Protein AF-0000000079816106 (afdb_homodimer)

Radius of gyration: 26.92 Å; Cα contacts (8 Å, |Δi|>4): 1652; chains: 2; bounding box: 57×84×64 Å

pLDDT: mean 95.5, std 5.49, range [50.44, 98.94]

Solvent-accessible surface area (backbone atoms only — not comparable to full-atom values): 36880 Å² total; per-residue (Å²): 86,89,54,42,40,24,34,63,45,67,40,51,80,62,41,61,58,29,38,52,46,48,43,48,38,43,76,70,64,37,46,26,36,33,22,51,57,47,52,45,42,78,61,30,61,62,55,58,33,70,92,65,33,73,58,37,78,78,37,80,34,70,22,45,42,33,35,36,62,39,50,42,24,32,30,32,64,66,51,84,76,44,26,36,31,34,68,34,36,41,58,80,79,35,49,39,68,60,50,40,37,43,46,36,38,39,10,42,43,35,69,53,34,32,33,49,20,33,32,54,60,42,37,46,62,28,50,24,60,51,44,84,88,68,62,41,61,60,43,33,55,54,34,51,51,51,27,54,51,42,49,66,36,30,63,41,70,40,72,44,86,58,97,81,49,36,29,49,65,22,59,40,25,49,51,36,38,78,92,50,60,62,46,34,28,28,50,39,82,52,71,72,44,29,38,46,32,23,65,73,35,42,26,36,43,23,67,53,62,54,46,66,57,45,30,53,50,50,51,49,17,52,49,33,13,47,74,66,70,48,85,66,86,77,50,41,41,36,30,41,34,41,30,34,50,24,97,41,70,68,52,27,52,50,34,32,58,16,66,59,44,26,54,61,54,58,48,48,42,34,67,59,34,45,74,71,74,40,66,51,66,54,72,88,71,22,14,49,60,66,49,47,27,76,75,42,51,55,69,52,50,56,55,37,49,70,49,38,51,41,70,55,30,54,58,50,28,52,66,24,30,44,68,56,43,40,54,52,51,48,51,33,40,76,38,56,43,36,34,41,30,53,34,76,47,26,40,67,32,36,63,87,41,34,70,55,27,56,56,39,50,54,53,25,49,35,64,41,57,49,119,87,89,54,42,42,24,35,63,46,67,41,50,80,62,41,60,60,28,38,54,48,49,44,48,38,43,76,72,64,37,48,27,35,33,22,53,56,46,51,46,42,78,58,30,60,62,54,58,34,71,91,63,34,74,58,37,79,78,37,80,33,70,21,44,41,32,36,37,62,39,50,44,24,33,31,32,65,65,51,85,76,46,25,36,29,35,66,34,36,42,58,80,78,36,49,38,69,60,50,40,38,42,46,34,37,40,9,41,44,35,70,53,32,29,33,48,20,34,30,53,61,42,37,47,63,28,51,24,60,51,43,82,88,68,63,41,60,60,44,33,57,53,34,51,52,51,27,53,50,43,51,68,38,31,63,42,70,39,73,44,86,57,97,81,51,37,29,51,64,22,58,39,25,48,52,35,37,78,91,50,58,63,46,33,26,29,49,40,82,51,72,72,43,28,38,49,31,23,63,71,33,41,25,34,42,22,67,54,64,54,48,66,57,46,30,53,50,50,51,49,16,52,48,34,14,48,75,66,70,48,83,65,86,76,50,40,41,35,30,40,34,42,30,33,50,22,96,40,72,68,52,26,52,50,34,33,57,17,66,58,44,26,54,61,51,59,48,48,43,35,67,60,33,45,75,71,75,38,68,51,64,55,72,88,72,23,14,49,59,68,50,47,28,76,75,41,51,56,71,51,50,56,54,37,49,72,48,38,50,43,69,55,30,54,58,50,28,53,66,26,32,44,69,56,42,41,55,53,50,48,49,33,40,75,39,54,44,35,33,41,30,54,35,76,46,27,39,64,34,35,63,87,41,33,70,54,29,55,55,39,49,52,52,24,49,37,64,41,58,50,120

Sequence (742 aa):
MDIQLGAPGAITPPIDRGIAAGVKMEQAGYDGIWWPDHLMGWHPDSMWNTDYTPLANYQQSSHVYADPFAMMSAVGAQTETIKLGTCVTDLLRRHPASVAQTMLTLDHMTKGRAILGVGSGEQLNIEPYGMEWDKPVGKLAEGLEVIKLLFNAGAEKVDFEGTHFRLKDAVMGLDPYGDTPPEIWLAAHGPRMLGLTGQYADGWLPTKMSPEAYRSSLDTILKAGKDAGRNMDGFTPGMLGYFLIGPDEESVQRLLASEMVRMLCILMPNWVYESMGLEPPLGGSGGFHDFIPTRVPREEVDRILTKIPPQVSSHYAFAGTPEQLAEEIERYHDAGLRHLVMWNITGLGDPELARYSFQGMNELKAMVKGAMDIQLGAPGAITPPIDRGIAAGVKMEQAGYDGIWWPDHLMGWHPDSMWNTDYTPLANYQQSSHVYADPFAMMSAVGAQTETIKLGTCVTDLLRRHPASVAQTMLTLDHMTKGRAILGVGSGEQLNIEPYGMEWDKPVGKLAEGLEVIKLLFNAGAEKVDFEGTHFRLKDAVMGLDPYGDTPPEIWLAAHGPRMLGLTGQYADGWLPTKMSPEAYRSSLDTILKAGKDAGRNMDGFTPGMLGYFLIGPDEESVQRLLASEMVRMLCILMPNWVYESMGLEPPLGGSGGFHDFIPTRVPREEVDRILTKIPPQVSSHYAFAGTPEQLAEEIERYHDAGLRHLVMWNITGLGDPELARYSFQGMNELKAMVKGA

InterPro domains:
  IPR011251 Luciferase-like domain [PF00296] (10-339)
  IPR036661 Luciferase-like domain superfamily [G3DSA:3.20.20.30] (4-359)
  IPR036661 Luciferase-like domain superfamily [SSF51679] (11-346)
  IPR050564 F420-dependent glucose-6-phosphate dehydrogenase/mer [PTHR43244] (14-344)

Structure (mmCIF, N/CA/C/O backbone):
data_AF-0000000079816106-model_v1
#
loop_
_entity.id
_entity.type
_entity.pdbx_description
1 polymer 'Phthiodiolone/phenolphthiodiolone dimycocerosates ketoreductase'
#
loop_
_atom_site.group_PDB
_atom_site.id
_atom_site.type_symbol
_atom_site.label_atom_id
_atom_site.label_alt_id
_atom_site.label_comp_id
_atom_site.label_asym_id
_atom_site.label_entity_id
_atom_site.label_seq_id
_atom_site.pdbx_PDB_ins_code
_atom_site.Cartn_x
_atom_site.Cartn_y
_atom_site.Cartn_z
_atom_site.occupancy
_atom_site.B_iso_or_equiv
_atom_site.auth_seq_id
_atom_site.auth_comp_id
_atom_site.auth_asym_id
_atom_site.auth_atom_id
_atom_site.pdbx_PDB_model_num
ATOM 1 N N . MET A 1 1 ? -9.406 16.719 30.453 1 87.5 1 MET A N 1
ATOM 2 C CA . MET A 1 1 ? -10.258 16.906 29.281 1 87.5 1 MET A CA 1
ATOM 3 C C . MET A 1 1 ? -10.555 15.578 28.594 1 87.5 1 MET A C 1
ATOM 5 O O . MET A 1 1 ? -9.703 14.68 28.594 1 87.5 1 MET A O 1
ATOM 9 N N . ASP A 1 2 ? -11.797 15.43 28.125 1 92.56 2 ASP A N 1
ATOM 10 C CA . ASP A 1 2 ? -12.148 14.281 27.312 1 92.56 2 ASP A CA 1
ATOM 11 C C . ASP A 1 2 ? -11.68 14.461 25.859 1 92.56 2 ASP A C 1
ATOM 13 O O . ASP A 1 2 ? -12.453 14.898 25 1 92.56 2 ASP A O 1
ATOM 17 N N . ILE A 1 3 ? -10.375 14.234 25.656 1 97.38 3 ILE A N 1
ATOM 18 C CA . ILE A 1 3 ? -9.773 14.438 24.344 1 97.38 3 ILE A CA 1
ATOM 19 C C . ILE A 1 3 ? -8.781 13.312 24.062 1 97.38 3 ILE A C 1
ATOM 21 O O . ILE A 1 3 ? -8.039 12.883 24.938 1 97.38 3 ILE A O 1
ATOM 25 N N . GLN A 1 4 ? -8.883 12.773 22.906 1 98.31 4 GLN A N 1
ATOM 26 C CA . GLN A 1 4 ? -7.898 11.812 22.422 1 98.31 4 GLN A CA 1
ATOM 27 C C . GLN A 1 4 ? -6.688 12.523 21.828 1 98.31 4 GLN A C 1
ATOM 29 O O . GLN A 1 4 ? -6.828 13.562 21.172 1 98.31 4 GLN A O 1
ATOM 34 N N . LEU A 1 5 ? -5.52 11.984 22.078 1 98.56 5 LEU A N 1
ATOM 35 C CA . LEU A 1 5 ? -4.285 12.562 21.562 1 98.56 5 LEU A CA 1
ATOM 36 C C . LEU A 1 5 ? -3.592 11.602 20.609 1 98.56 5 LEU A C 1
ATOM 38 O O . LEU A 1 5 ? -3.377 10.438 20.922 1 98.56 5 LEU A O 1
ATOM 42 N N . GLY A 1 6 ? -3.266 12.117 19.438 1 98.56 6 GLY A N 1
ATOM 43 C CA . GLY A 1 6 ? -2.514 11.375 18.422 1 98.56 6 GLY A CA 1
ATOM 44 C C . GLY A 1 6 ? -1.075 11.836 18.297 1 98.56 6 GLY A C 1
ATOM 45 O O . GLY A 1 6 ? -0.763 12.992 18.594 1 98.56 6 GLY A O 1
ATOM 46 N N . ALA A 1 7 ? -0.212 10.969 17.844 1 98.06 7 ALA A N 1
ATOM 47 C CA . ALA A 1 7 ? 1.19 11.266 17.562 1 98.06 7 ALA A CA 1
ATOM 48 C C . ALA A 1 7 ? 1.503 11.062 16.078 1 98.06 7 ALA A C 1
ATOM 50 O O . ALA A 1 7 ? 0.809 10.32 15.391 1 98.06 7 ALA A O 1
ATOM 51 N N . PRO A 1 8 ? 2.504 11.773 15.617 1 97.94 8 PRO A N 1
ATOM 52 C CA . PRO A 1 8 ? 2.959 11.469 14.258 1 97.94 8 PRO A CA 1
ATOM 53 C C . PRO A 1 8 ? 3.738 10.156 14.172 1 97.94 8 PRO A C 1
ATOM 55 O O . PRO A 1 8 ? 4.492 9.828 15.094 1 97.94 8 PRO A O 1
ATOM 58 N N . GLY A 1 9 ? 3.48 9.438 13.078 1 98.12 9 GLY A N 1
ATOM 59 C CA . GLY A 1 9 ? 4.316 8.281 12.797 1 98.12 9 GLY A CA 1
ATOM 60 C C . GLY A 1 9 ? 5.645 8.648 12.156 1 98.12 9 GLY A C 1
ATOM 61 O O . GLY A 1 9 ? 5.762 9.688 11.516 1 98.12 9 GLY A O 1
ATOM 62 N N . ALA A 1 10 ? 6.629 7.785 12.336 1 97.19 10 ALA A N 1
ATOM 63 C CA . ALA A 1 10 ? 7.934 7.996 11.719 1 97.19 10 ALA A CA 1
ATOM 64 C C . ALA A 1 10 ? 7.836 7.906 10.195 1 97.19 10 ALA A C 1
ATOM 66 O O . ALA A 1 10 ? 7.242 6.969 9.656 1 97.19 10 ALA A O 1
ATOM 67 N N . ILE A 1 11 ? 8.484 8.828 9.516 1 96.75 11 ILE A N 1
ATOM 68 C CA . ILE A 1 11 ? 8.336 8.891 8.07 1 96.75 11 ILE A CA 1
ATOM 69 C C . ILE A 1 11 ? 9.695 8.68 7.398 1 96.75 11 ILE A C 1
ATOM 71 O O . ILE A 1 11 ? 9.773 8.531 6.18 1 96.75 11 ILE A O 1
ATOM 75 N N . THR A 1 12 ? 10.797 8.695 8.148 1 96.38 12 THR A N 1
ATOM 76 C CA . THR A 1 12 ? 12.148 8.578 7.609 1 96.38 12 THR A CA 1
ATOM 77 C C . THR A 1 12 ? 12.891 7.422 8.266 1 96.38 12 THR A C 1
ATOM 79 O O . THR A 1 12 ? 12.547 6.996 9.367 1 96.38 12 THR A O 1
ATOM 82 N N . PRO A 1 13 ? 13.883 6.863 7.578 1 95.81 13 PRO A N 1
ATOM 83 C CA . PRO A 1 13 ? 14.734 5.863 8.219 1 95.81 13 PRO A CA 1
ATOM 84 C C . PRO A 1 13 ? 15.445 6.402 9.461 1 95.81 13 PRO A C 1
ATOM 86 O O . PRO A 1 13 ? 15.672 7.613 9.57 1 95.81 13 PRO A O 1
ATOM 89 N N . PRO A 1 14 ? 15.852 5.633 10.367 1 97.12 14 PRO A N 1
ATOM 90 C CA . PRO A 1 14 ? 15.734 4.172 10.32 1 97.12 14 PRO A CA 1
ATOM 91 C C . PRO A 1 14 ? 14.312 3.686 10.609 1 97.12 14 PRO A C 1
ATOM 93 O O . PRO A 1 14 ? 13.75 3.994 11.664 1 97.12 14 PRO A O 1
ATOM 96 N N . ILE A 1 15 ? 13.789 2.793 9.797 1 98.12 15 ILE A N 1
ATOM 97 C CA . ILE A 1 15 ? 12.391 2.381 9.812 1 98.12 15 ILE A CA 1
ATOM 98 C C . ILE A 1 15 ? 12.125 1.516 11.047 1 98.12 15 ILE A C 1
ATOM 100 O O . ILE A 1 15 ? 11.062 1.61 11.664 1 98.12 15 ILE A O 1
ATOM 104 N N . ASP A 1 16 ? 13.086 0.706 11.43 1 96.44 16 ASP A N 1
ATOM 105 C CA . ASP A 1 16 ? 12.93 -0.155 12.594 1 96.44 16 ASP A CA 1
ATOM 106 C C . ASP A 1 16 ? 12.758 0.671 13.867 1 96.44 16 ASP A C 1
ATOM 108 O O . ASP A 1 16 ? 11.961 0.324 14.742 1 96.44 16 ASP A O 1
ATOM 112 N N . ARG A 1 17 ? 13.492 1.776 13.969 1 97.5 17 ARG A N 1
ATOM 113 C CA . ARG A 1 17 ? 13.336 2.676 15.102 1 97.5 17 ARG A CA 1
ATOM 114 C C . ARG A 1 17 ? 11.977 3.361 15.078 1 97.5 17 ARG A C 1
ATOM 116 O O . ARG A 1 17 ? 11.391 3.635 16.125 1 97.5 17 ARG A O 1
ATOM 123 N N . GLY A 1 18 ? 11.57 3.617 13.891 1 98.25 18 GLY A N 1
ATOM 124 C CA . GLY A 1 18 ? 10.242 4.191 13.742 1 98.25 18 GLY A CA 1
ATOM 125 C C . GLY A 1 18 ? 9.133 3.266 14.211 1 98.25 18 GLY A C 1
ATOM 126 O O . GLY A 1 18 ? 8.18 3.705 14.852 1 98.25 18 GLY A O 1
ATOM 127 N N . ILE A 1 19 ? 9.281 2.018 13.906 1 98.56 19 ILE A N 1
ATOM 128 C CA . ILE A 1 19 ? 8.312 1.022 14.344 1 98.56 19 ILE A CA 1
ATOM 129 C C . ILE A 1 19 ? 8.336 0.913 15.867 1 98.56 19 ILE A C 1
ATOM 131 O O . ILE A 1 19 ? 7.285 0.94 16.516 1 98.56 19 ILE A O 1
ATOM 135 N N . ALA A 1 20 ? 9.516 0.853 16.438 1 98.44 20 ALA A N 1
ATOM 136 C CA . ALA A 1 20 ? 9.656 0.788 17.891 1 98.44 20 ALA A CA 1
ATOM 137 C C . ALA A 1 20 ? 9.055 2.018 18.562 1 98.44 20 ALA A C 1
ATOM 139 O O . ALA A 1 20 ? 8.445 1.917 19.625 1 98.44 20 ALA A O 1
ATOM 140 N N . ALA A 1 21 ? 9.219 3.15 17.922 1 98.06 21 ALA A N 1
ATOM 141 C CA . ALA A 1 21 ? 8.641 4.387 18.438 1 98.06 21 ALA A CA 1
ATOM 142 C C . ALA A 1 21 ? 7.117 4.305 18.469 1 98.06 21 ALA A C 1
ATOM 144 O O . ALA A 1 21 ? 6.484 4.816 19.391 1 98.06 21 ALA A O 1
ATOM 145 N N . GLY A 1 22 ? 6.543 3.68 17.469 1 98.38 22 GLY A N 1
ATOM 146 C CA . GLY A 1 22 ? 5.102 3.49 17.453 1 98.38 22 GLY A CA 1
ATOM 147 C C . GLY A 1 22 ? 4.602 2.67 18.641 1 98.38 22 GLY A C 1
ATOM 148 O O . GLY A 1 22 ? 3.615 3.035 19.281 1 98.38 22 GLY A O 1
ATOM 149 N N . VAL A 1 23 ? 5.316 1.635 18.938 1 98.44 23 VAL A N 1
ATOM 150 C CA . VAL A 1 23 ? 4.969 0.784 20.078 1 98.44 23 VAL A CA 1
ATOM 151 C C . VAL A 1 23 ? 5.094 1.577 21.375 1 98.44 23 VAL A C 1
ATOM 153 O O . VAL A 1 23 ? 4.23 1.482 22.25 1 98.44 23 VAL A O 1
ATOM 156 N N . LYS A 1 24 ? 6.125 2.377 21.438 1 98 24 LYS A N 1
ATOM 157 C CA . LYS A 1 24 ? 6.352 3.189 22.641 1 98 24 LYS A CA 1
ATOM 158 C C . LYS A 1 24 ? 5.246 4.227 22.812 1 98 24 LYS A C 1
ATOM 160 O O . LYS A 1 24 ? 4.871 4.562 23.938 1 98 24 LYS A O 1
ATOM 165 N N . MET A 1 25 ? 4.711 4.75 21.734 1 97.88 25 MET A N 1
ATOM 166 C CA . MET A 1 25 ? 3.635 5.734 21.812 1 97.88 25 MET A CA 1
ATOM 167 C C . MET A 1 25 ? 2.379 5.117 22.422 1 97.88 25 MET A C 1
ATOM 169 O O . MET A 1 25 ? 1.676 5.77 23.188 1 97.88 25 MET A O 1
ATOM 173 N N . GLU A 1 26 ? 2.09 3.867 22.016 1 98.38 26 GLU A N 1
ATOM 174 C CA . GLU A 1 26 ? 0.966 3.184 22.656 1 98.38 26 GLU A CA 1
ATOM 175 C C . GLU A 1 26 ? 1.176 3.057 24.156 1 98.38 26 GLU A C 1
ATOM 177 O O . GLU A 1 26 ? 0.27 3.346 24.938 1 98.38 26 GLU A O 1
ATOM 182 N N . GLN A 1 27 ? 2.393 2.676 24.562 1 97.75 27 GLN A N 1
ATOM 183 C CA . GLN A 1 27 ? 2.723 2.506 25.969 1 97.75 27 GLN A CA 1
ATOM 184 C C . GLN A 1 27 ? 2.635 3.834 26.719 1 97.75 27 GLN A C 1
ATOM 186 O O . GLN A 1 27 ? 2.301 3.863 27.906 1 97.75 27 GLN A O 1
ATOM 191 N N . ALA A 1 28 ? 2.891 4.902 25.969 1 96.31 28 ALA A N 1
ATOM 192 C CA . ALA A 1 28 ? 2.887 6.234 26.578 1 96.31 28 ALA A CA 1
ATOM 193 C C . ALA A 1 28 ? 1.467 6.785 26.672 1 96.31 28 ALA A C 1
ATOM 195 O O . ALA A 1 28 ? 1.257 7.879 27.203 1 96.31 28 ALA A O 1
ATOM 196 N N . GLY A 1 29 ? 0.53 6.094 26.125 1 96.38 29 GLY A N 1
ATOM 197 C CA . GLY A 1 29 ? -0.863 6.445 26.344 1 96.38 29 GLY A CA 1
ATOM 198 C C . GLY A 1 29 ? -1.458 7.285 25.234 1 96.38 29 GLY A C 1
ATOM 199 O O . GLY A 1 29 ? -2.541 7.855 25.391 1 96.38 29 GLY A O 1
ATOM 200 N N . TYR A 1 30 ? -0.798 7.352 24.109 1 98 30 TYR A N 1
ATOM 201 C CA . TYR A 1 30 ? -1.406 8.016 22.969 1 98 30 TYR A CA 1
ATOM 202 C C . TYR A 1 30 ? -2.568 7.195 22.422 1 98 30 TYR A C 1
ATOM 204 O O . TYR A 1 30 ? -2.58 5.965 22.531 1 98 30 TYR A O 1
ATOM 212 N N . ASP A 1 31 ? -3.484 7.883 21.797 1 98.56 31 ASP A N 1
ATOM 213 C CA . ASP A 1 31 ? -4.711 7.246 21.328 1 98.56 31 ASP A CA 1
ATOM 214 C C . ASP A 1 31 ? -4.625 6.906 19.844 1 98.56 31 ASP A C 1
ATOM 216 O O . ASP A 1 31 ? -5.41 6.102 19.328 1 98.56 31 ASP A O 1
ATOM 220 N N . GLY A 1 32 ? -3.678 7.48 19.109 1 98.81 32 GLY A N 1
ATOM 221 C CA . GLY A 1 32 ? -3.527 7.246 17.688 1 98.81 32 GLY A CA 1
ATOM 222 C C . GLY A 1 32 ? -2.152 7.613 17.156 1 98.81 32 GLY A C 1
ATOM 223 O O . GLY A 1 32 ? -1.443 8.414 17.766 1 98.81 32 GLY A O 1
ATOM 224 N N . ILE A 1 33 ? -1.73 7.023 16.125 1 98.94 33 ILE A N 1
ATOM 225 C CA . ILE A 1 33 ? -0.558 7.398 15.336 1 98.94 33 ILE A CA 1
ATOM 226 C C . ILE A 1 33 ? -0.971 7.691 13.898 1 98.94 33 ILE A C 1
ATOM 228 O O . ILE A 1 33 ? -1.763 6.953 13.312 1 98.94 33 ILE A O 1
ATOM 232 N N . TRP A 1 34 ? -0.452 8.75 13.336 1 98.94 34 TRP A N 1
ATOM 233 C CA . TRP A 1 34 ? -0.892 9.234 12.039 1 98.94 34 TRP A CA 1
ATOM 234 C C . TRP A 1 34 ? 0.296 9.438 11.102 1 98.94 34 TRP A C 1
ATOM 236 O O . TRP A 1 34 ? 1.31 10.023 11.492 1 98.94 34 TRP A O 1
ATOM 246 N N . TRP A 1 35 ? 0.194 8.93 9.867 1 98.88 35 TRP A N 1
ATOM 247 C CA . TRP A 1 35 ? 1.253 9.062 8.867 1 98.88 35 TRP A CA 1
ATOM 248 C C . TRP A 1 35 ? 0.774 9.875 7.668 1 98.88 35 TRP A C 1
ATOM 250 O O . TRP A 1 35 ? -0.315 9.633 7.145 1 98.88 35 TRP A O 1
ATOM 260 N N . PRO A 1 36 ? 1.587 10.867 7.203 1 98.06 36 PRO A N 1
ATOM 261 C CA . PRO A 1 36 ? 1.284 11.5 5.918 1 98.06 36 PRO A CA 1
ATOM 262 C C . PRO A 1 36 ? 1.587 10.602 4.723 1 98.06 36 PRO A C 1
ATOM 264 O O . PRO A 1 36 ? 2.457 9.734 4.809 1 98.06 36 PRO A O 1
ATOM 267 N N . ASP A 1 37 ? 0.85 10.797 3.656 1 98.06 37 ASP A N 1
ATOM 268 C CA . ASP A 1 37 ? 1.095 10.07 2.414 1 98.06 37 ASP A CA 1
ATOM 269 C C . ASP A 1 37 ? 1.674 10.992 1.344 1 98.06 37 ASP A C 1
ATOM 271 O O . ASP A 1 37 ? 0.933 11.562 0.542 1 98.06 37 ASP A O 1
ATOM 275 N N . HIS A 1 38 ? 3.045 11.078 1.328 1 97.38 38 HIS A N 1
ATOM 276 C CA . HIS A 1 38 ? 3.717 12.008 0.421 1 97.38 38 HIS A CA 1
ATOM 277 C C . HIS A 1 38 ? 4.77 11.289 -0.418 1 97.38 38 HIS A C 1
ATOM 279 O O . HIS A 1 38 ? 5.492 10.43 0.088 1 97.38 38 HIS A O 1
ATOM 285 N N . LEU A 1 39 ? 4.789 11.664 -1.695 1 97.19 39 LEU A N 1
ATOM 286 C CA . LEU A 1 39 ? 5.949 11.344 -2.52 1 97.19 39 LEU A CA 1
ATOM 287 C C . LEU A 1 39 ? 6.98 12.469 -2.457 1 97.19 39 LEU A C 1
ATOM 289 O O . LEU A 1 39 ? 8.18 12.227 -2.641 1 97.19 39 LEU A O 1
ATOM 293 N N . MET A 1 40 ? 6.465 13.641 -2.176 1 95.69 40 MET A N 1
ATOM 294 C CA . MET A 1 40 ? 7.273 14.859 -2.141 1 95.69 40 MET A CA 1
ATOM 295 C C . MET A 1 40 ? 6.949 15.688 -0.906 1 95.69 40 MET A C 1
ATOM 297 O O . MET A 1 40 ? 5.781 15.828 -0.534 1 95.69 40 MET A O 1
ATOM 301 N N . GLY A 1 41 ? 8.023 16.156 -0.289 1 94 41 GLY A N 1
ATOM 302 C CA . GLY A 1 41 ? 7.824 17.031 0.863 1 94 41 GLY A CA 1
ATOM 303 C C . GLY A 1 41 ? 7.469 18.453 0.484 1 94 41 GLY A C 1
ATOM 304 O O . GLY A 1 41 ? 7.328 18.766 -0.699 1 94 41 GLY A O 1
ATOM 305 N N . TRP A 1 42 ? 7.34 19.281 1.475 1 91.19 42 TRP A N 1
ATOM 306 C CA . TRP A 1 42 ? 6.777 20.609 1.248 1 91.19 42 TRP A CA 1
ATOM 307 C C . TRP A 1 42 ? 7.879 21.656 1.119 1 91.19 42 TRP A C 1
ATOM 309 O O . TRP A 1 42 ? 7.672 22.719 0.529 1 91.19 42 TRP A O 1
ATOM 319 N N . HIS A 1 43 ? 9.039 21.375 1.698 1 94.56 43 HIS A N 1
ATOM 320 C CA . HIS A 1 43 ? 10.102 22.375 1.655 1 94.56 43 HIS A CA 1
ATOM 321 C C . HIS A 1 43 ? 10.812 22.359 0.306 1 94.56 43 HIS A C 1
ATOM 323 O O . HIS A 1 43 ? 11.242 21.297 -0.168 1 94.56 43 HIS A O 1
ATOM 329 N N . PRO A 1 44 ? 11 23.531 -0.243 1 94 44 PRO A N 1
ATOM 330 C CA . PRO A 1 44 ? 11.734 23.609 -1.508 1 94 44 PRO A CA 1
ATOM 331 C C . PRO A 1 44 ? 13.164 23.078 -1.396 1 94 44 PRO A C 1
ATOM 333 O O . PRO A 1 44 ? 13.828 23.297 -0.381 1 94 44 PRO A O 1
ATOM 336 N N . ASP A 1 45 ? 13.617 22.5 -2.465 1 93.94 45 ASP A N 1
ATOM 337 C CA . ASP A 1 45 ? 14.992 22.016 -2.527 1 93.94 45 ASP A CA 1
ATOM 338 C C . ASP A 1 45 ? 15.992 23.141 -2.314 1 93.94 45 ASP A C 1
ATOM 340 O O . ASP A 1 45 ? 17.031 22.938 -1.68 1 93.94 45 ASP A O 1
ATOM 344 N N . SER A 1 46 ? 15.641 24.25 -2.816 1 94.12 46 SER A N 1
ATOM 345 C CA . SER A 1 46 ? 16.547 25.406 -2.773 1 94.12 46 SER A CA 1
ATOM 346 C C . SER A 1 46 ? 16.734 25.906 -1.345 1 94.12 46 SER A C 1
ATOM 348 O O . SER A 1 46 ? 17.656 26.656 -1.067 1 94.12 46 SER A O 1
ATOM 350 N N . MET A 1 47 ? 15.898 25.422 -0.47 1 94.19 47 MET A N 1
ATOM 351 C CA . MET A 1 47 ? 15.984 25.828 0.93 1 94.19 47 MET A CA 1
ATOM 352 C C . MET A 1 47 ? 16.609 24.734 1.777 1 94.19 47 MET A C 1
ATOM 354 O O . MET A 1 47 ? 16.906 24.938 2.957 1 94.19 47 MET A O 1
ATOM 358 N N . TRP A 1 48 ? 16.859 23.578 1.198 1 94.75 48 TRP A N 1
ATOM 359 C CA . TRP A 1 48 ? 17.344 22.438 1.973 1 94.75 48 TRP A CA 1
ATOM 360 C C . TRP A 1 48 ? 18.859 22.406 1.997 1 94.75 48 TRP A C 1
ATOM 362 O O . TRP A 1 48 ? 19.484 21.578 1.329 1 94.75 48 TRP A O 1
ATOM 372 N N . ASN A 1 49 ? 19.438 23.266 2.746 1 94 49 ASN A N 1
ATOM 373 C CA . ASN A 1 49 ? 20.875 23.391 2.965 1 94 49 ASN A CA 1
ATOM 374 C C . ASN A 1 49 ? 21.188 23.938 4.355 1 94 49 ASN A C 1
ATOM 376 O O . ASN A 1 49 ? 20.266 24.297 5.105 1 94 49 ASN A O 1
ATOM 380 N N . THR A 1 50 ? 22.422 24.047 4.68 1 93.06 50 THR A N 1
ATOM 381 C CA . THR A 1 50 ? 22.828 24.312 6.055 1 93.06 50 THR A CA 1
ATOM 382 C C . THR A 1 50 ? 22.625 25.781 6.402 1 93.06 50 THR A C 1
ATOM 384 O O . THR A 1 50 ? 22.672 26.172 7.574 1 93.06 50 THR A O 1
ATOM 387 N N . ASP A 1 51 ? 22.266 26.609 5.41 1 91.56 51 ASP A N 1
ATOM 388 C CA . ASP A 1 51 ? 21.891 28 5.703 1 91.56 51 ASP A CA 1
ATOM 389 C C . ASP A 1 51 ? 20.531 28.062 6.387 1 91.56 51 ASP A C 1
ATOM 391 O O . ASP A 1 51 ? 20.281 28.984 7.172 1 91.56 51 ASP A O 1
ATOM 395 N N . TYR A 1 52 ? 19.75 27.062 6.125 1 91.69 52 TYR A N 1
ATOM 396 C CA . TYR A 1 52 ? 18.375 27.109 6.617 1 91.69 52 TYR A CA 1
ATOM 397 C C . TYR A 1 52 ? 18.156 26.062 7.703 1 91.69 52 TYR A C 1
ATOM 399 O O . TYR A 1 52 ? 17.375 26.297 8.641 1 91.69 52 TYR A O 1
ATOM 407 N N . THR A 1 53 ? 18.859 24.953 7.562 1 92.25 53 THR A N 1
ATOM 408 C CA . THR A 1 53 ? 18.609 23.891 8.523 1 92.25 53 THR A CA 1
ATOM 409 C C . THR A 1 53 ? 19.828 22.984 8.688 1 92.25 53 THR A C 1
ATOM 411 O O . THR A 1 53 ? 20.391 22.531 7.699 1 92.25 53 THR A O 1
ATOM 414 N N . PRO A 1 54 ? 20.188 22.609 9.961 1 91.25 54 PRO A N 1
ATOM 415 C CA . PRO A 1 54 ? 21.266 21.656 10.164 1 91.25 54 PRO A CA 1
ATOM 416 C C . PRO A 1 54 ? 20.891 20.234 9.734 1 91.25 54 PRO A C 1
ATOM 418 O O . PRO A 1 54 ? 21.766 19.375 9.586 1 91.25 54 PRO A O 1
ATOM 421 N N . LEU A 1 55 ? 19.609 20 9.508 1 88.69 55 LEU A N 1
ATOM 422 C CA . LEU A 1 55 ? 19.141 18.688 9.102 1 88.69 55 LEU A CA 1
ATOM 423 C C . LEU A 1 55 ? 19.719 18.297 7.742 1 88.69 55 LEU A C 1
ATOM 425 O O . LEU A 1 55 ? 19.844 17.109 7.434 1 88.69 55 LEU A O 1
ATOM 429 N N . ALA A 1 56 ? 20.047 19.281 6.977 1 92.44 56 ALA A N 1
ATOM 430 C CA . ALA A 1 56 ? 20.562 19.062 5.629 1 92.44 56 ALA A CA 1
ATOM 431 C C . ALA A 1 56 ? 21.906 18.328 5.672 1 92.44 56 ALA A C 1
ATOM 433 O O . ALA A 1 56 ? 22.344 17.766 4.668 1 92.44 56 ALA A O 1
ATOM 434 N N . ASN A 1 57 ? 22.562 18.375 6.914 1 91.5 57 ASN A N 1
ATOM 435 C CA . ASN A 1 57 ? 23.812 17.641 7.086 1 91.5 57 ASN A CA 1
ATOM 436 C C . ASN A 1 57 ? 23.578 16.141 7.203 1 91.5 57 ASN A C 1
ATOM 438 O O . ASN A 1 57 ? 24.484 15.344 6.965 1 91.5 57 ASN A O 1
ATOM 442 N N . TYR A 1 58 ? 22.328 15.789 7.523 1 87.69 58 TYR A N 1
ATOM 443 C CA . TYR A 1 58 ? 22.062 14.398 7.859 1 87.69 58 TYR A CA 1
ATOM 444 C C . TYR A 1 58 ? 21.062 13.781 6.879 1 87.69 58 TYR A C 1
ATOM 446 O O . TYR A 1 58 ? 20.984 12.555 6.762 1 87.69 58 TYR A O 1
ATOM 454 N N . GLN A 1 59 ? 20.297 14.57 6.297 1 90.25 59 GLN A N 1
ATOM 455 C CA . GLN A 1 59 ? 19.328 14.156 5.301 1 90.25 59 GLN A CA 1
ATOM 456 C C . GLN A 1 59 ? 19.5 14.93 3.996 1 90.25 59 GLN A C 1
ATOM 458 O O . GLN A 1 59 ? 19.266 16.141 3.949 1 90.25 59 GLN A O 1
ATOM 463 N N . GLN A 1 60 ? 19.781 14.219 3.016 1 90.56 60 GLN A N 1
ATOM 464 C CA . GLN A 1 60 ? 20.172 14.883 1.776 1 90.56 60 GLN A CA 1
ATOM 465 C C . GLN A 1 60 ? 18.969 15.492 1.07 1 90.56 60 GLN A C 1
ATOM 467 O O . GLN A 1 60 ? 19.109 16.422 0.277 1 90.56 60 GLN A O 1
ATOM 472 N N . SER A 1 61 ? 17.844 14.922 1.421 1 94.81 61 SER A N 1
ATOM 473 C CA . SER A 1 61 ? 16.641 15.383 0.736 1 94.81 61 SER A CA 1
ATOM 474 C C . SER A 1 61 ? 15.547 15.766 1.731 1 94.81 61 SER A C 1
ATOM 476 O O . SER A 1 61 ? 15.391 15.109 2.766 1 94.81 61 SER A O 1
ATOM 478 N N . SER A 1 62 ? 14.766 16.828 1.382 1 94.44 62 SER A N 1
ATOM 479 C CA . SER A 1 62 ? 13.602 17.172 2.184 1 94.44 62 SER A CA 1
ATOM 480 C C . SER A 1 62 ? 12.398 16.297 1.833 1 94.44 62 SER A C 1
ATOM 482 O O . SER A 1 62 ? 11.328 16.453 2.422 1 94.44 62 SER A O 1
ATOM 484 N N . HIS A 1 63 ? 12.617 15.375 0.896 1 96.62 63 HIS A N 1
ATOM 485 C CA . HIS A 1 63 ? 11.5 14.648 0.308 1 96.62 63 HIS A CA 1
ATOM 486 C C . HIS A 1 63 ? 11.516 13.18 0.718 1 96.62 63 HIS A C 1
ATOM 488 O O . HIS A 1 63 ? 11.016 12.32 -0.015 1 96.62 63 HIS A O 1
ATOM 494 N N . VAL A 1 64 ? 12.055 12.898 1.854 1 96.75 64 VAL A N 1
ATOM 495 C CA . VAL A 1 64 ? 12.125 11.516 2.326 1 96.75 64 VAL A CA 1
ATOM 496 C C . VAL A 1 64 ? 10.836 11.156 3.07 1 96.75 64 VAL A C 1
ATOM 498 O O . VAL A 1 64 ? 10.547 11.719 4.129 1 96.75 64 VAL A O 1
ATOM 501 N N . TYR A 1 65 ? 10.055 10.234 2.518 1 97.75 65 TYR A N 1
ATOM 502 C CA . TYR A 1 65 ? 8.812 9.773 3.129 1 97.75 65 TYR A CA 1
ATOM 503 C C . TYR A 1 65 ? 8.656 8.266 2.965 1 97.75 65 TYR A C 1
ATOM 505 O O . TYR A 1 65 ? 8.758 7.738 1.854 1 97.75 65 TYR A O 1
ATOM 513 N N . ALA A 1 66 ? 8.391 7.613 4.027 1 98.38 66 ALA A N 1
ATOM 514 C CA . ALA A 1 66 ? 8.023 6.199 3.979 1 98.38 66 ALA A CA 1
ATOM 515 C C . ALA A 1 66 ? 6.57 6.027 3.537 1 98.38 66 ALA A C 1
ATOM 517 O O . ALA A 1 66 ? 5.762 6.945 3.682 1 98.38 66 ALA A O 1
ATOM 518 N N . ASP A 1 67 ? 6.293 4.848 2.967 1 98.69 67 ASP A N 1
ATOM 519 C CA . ASP A 1 67 ? 4.914 4.484 2.664 1 98.69 67 ASP A CA 1
ATOM 520 C C . ASP A 1 67 ? 4.086 4.367 3.941 1 98.69 67 ASP A C 1
ATOM 522 O O . ASP A 1 67 ? 4.379 3.539 4.805 1 98.69 67 ASP A O 1
ATOM 526 N N . PRO A 1 68 ? 3.066 5.145 4.012 1 98.75 68 PRO A N 1
ATOM 527 C CA . PRO A 1 68 ? 2.332 5.164 5.277 1 98.75 68 PRO A CA 1
ATOM 528 C C . PRO A 1 68 ? 1.62 3.844 5.566 1 98.75 68 PRO A C 1
ATOM 530 O O . PRO A 1 68 ? 1.523 3.432 6.727 1 98.75 68 PRO A O 1
ATOM 533 N N . PHE A 1 69 ? 1.141 3.148 4.555 1 98.88 69 PHE A N 1
ATOM 534 C CA . PHE A 1 69 ? 0.406 1.911 4.785 1 98.88 69 PHE A CA 1
ATOM 535 C C . PHE A 1 69 ? 1.347 0.799 5.234 1 98.88 69 PHE A C 1
ATOM 537 O O . PHE A 1 69 ? 0.974 -0.043 6.055 1 98.88 69 PHE A O 1
ATOM 544 N N . ALA A 1 70 ? 2.549 0.822 4.68 1 98.88 70 ALA A N 1
ATOM 545 C CA . ALA A 1 70 ? 3.553 -0.122 5.164 1 98.88 70 ALA A CA 1
ATOM 546 C C . ALA A 1 70 ? 3.869 0.124 6.637 1 98.88 70 ALA A C 1
ATOM 548 O O . ALA A 1 70 ? 3.961 -0.821 7.422 1 98.88 70 ALA A O 1
ATOM 549 N N . MET A 1 71 ? 3.998 1.38 7.023 1 98.94 71 MET A N 1
ATOM 550 C CA . MET A 1 71 ? 4.293 1.73 8.414 1 98.94 71 MET A CA 1
ATOM 551 C C . MET A 1 71 ? 3.123 1.379 9.32 1 98.94 71 MET A C 1
ATOM 553 O O . MET A 1 71 ? 3.32 0.826 10.406 1 98.94 71 MET A O 1
ATOM 557 N N . MET A 1 72 ? 1.92 1.703 8.859 1 98.94 72 MET A N 1
ATOM 558 C CA . MET A 1 72 ? 0.726 1.336 9.617 1 98.94 72 MET A CA 1
ATOM 559 C C . MET A 1 72 ? 0.68 -0.167 9.867 1 98.94 72 MET A C 1
ATOM 561 O O . MET A 1 72 ? 0.347 -0.608 10.969 1 98.94 72 MET A O 1
ATOM 565 N N . SER A 1 73 ? 1.013 -0.91 8.844 1 98.88 73 SER A N 1
ATOM 566 C CA . SER A 1 73 ? 0.968 -2.363 8.953 1 98.88 73 SER A CA 1
ATOM 567 C C . SER A 1 73 ? 1.981 -2.875 9.969 1 98.88 73 SER A C 1
ATOM 569 O O . SER A 1 73 ? 1.645 -3.684 10.836 1 98.88 73 SER A O 1
ATOM 571 N N . ALA A 1 74 ? 3.207 -2.414 9.867 1 98.88 74 ALA A N 1
ATOM 572 C CA . ALA A 1 74 ? 4.277 -2.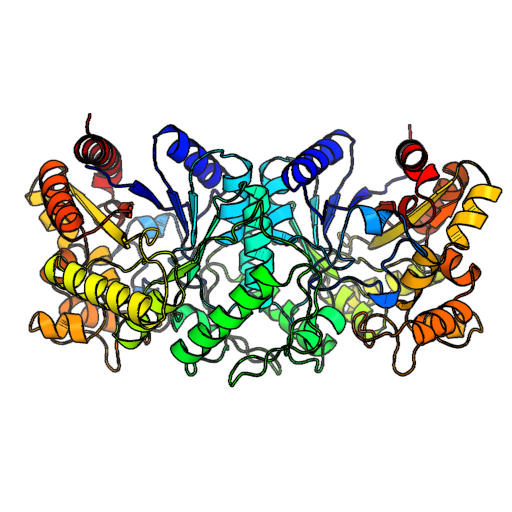865 10.75 1 98.88 74 ALA A CA 1
ATOM 573 C C . ALA A 1 74 ? 3.973 -2.52 12.203 1 98.88 74 ALA A C 1
ATOM 575 O O . ALA A 1 74 ? 4.078 -3.373 13.086 1 98.88 74 ALA A O 1
ATOM 576 N N . VAL A 1 75 ? 3.527 -1.275 12.445 1 98.88 75 VAL A N 1
ATOM 577 C CA . VAL A 1 75 ? 3.227 -0.828 13.805 1 98.88 75 VAL A CA 1
ATOM 578 C C . VAL A 1 75 ? 1.941 -1.492 14.297 1 98.88 75 VAL A C 1
ATOM 580 O O . VAL A 1 75 ? 1.865 -1.938 15.445 1 98.88 75 VAL A O 1
ATOM 583 N N . GLY A 1 76 ? 0.983 -1.583 13.414 1 98.75 76 GLY A N 1
ATOM 584 C CA . GLY A 1 76 ? -0.306 -2.16 13.758 1 98.75 76 GLY A CA 1
ATOM 585 C C . GLY A 1 76 ? -0.213 -3.607 14.203 1 98.75 76 GLY A C 1
ATOM 586 O O . GLY A 1 76 ? -0.935 -4.035 15.102 1 98.75 76 GLY A O 1
ATOM 587 N N . ALA A 1 77 ? 0.674 -4.348 13.578 1 98.56 77 ALA A N 1
ATOM 588 C CA . ALA A 1 77 ? 0.848 -5.762 13.898 1 98.56 77 ALA A CA 1
ATOM 589 C C . ALA A 1 77 ? 1.54 -5.941 15.25 1 98.56 77 ALA A C 1
ATOM 591 O O . ALA A 1 77 ? 1.585 -7.051 15.789 1 98.56 77 ALA A O 1
ATOM 592 N N . GLN A 1 78 ? 2.049 -4.812 15.836 1 98.38 78 GLN A N 1
ATOM 593 C CA . GLN A 1 78 ? 2.824 -4.914 17.062 1 98.38 78 GLN A CA 1
ATOM 594 C C . GLN A 1 78 ? 2.188 -4.098 18.188 1 98.38 78 GLN A C 1
ATOM 596 O O . GLN A 1 78 ? 2.816 -3.852 19.219 1 98.38 78 GLN A O 1
ATOM 601 N N . THR A 1 79 ? 0.995 -3.568 17.953 1 98.62 79 THR A N 1
ATOM 602 C CA . THR A 1 79 ? 0.255 -2.811 18.969 1 98.62 79 THR A CA 1
ATOM 603 C C . THR A 1 79 ? -1.135 -3.404 19.172 1 98.62 79 THR A C 1
ATOM 605 O O . THR A 1 79 ? -1.57 -4.266 18.406 1 98.62 79 THR A O 1
ATOM 608 N N . GLU A 1 80 ? -1.857 -2.914 20.188 1 98.38 80 GLU A N 1
ATOM 609 C CA . GLU A 1 80 ? -3.086 -3.602 20.578 1 98.38 80 GLU A CA 1
ATOM 610 C C . GLU A 1 80 ? -4.25 -2.623 20.703 1 98.38 80 GLU A C 1
ATOM 612 O O . GLU A 1 80 ? -5.41 -3.008 20.531 1 98.38 80 GLU A O 1
ATOM 617 N N . THR A 1 81 ? -3.928 -1.346 21.016 1 98.62 81 THR A N 1
ATOM 618 C CA . THR A 1 81 ? -5.043 -0.477 21.375 1 98.62 81 THR A CA 1
ATOM 619 C C . THR A 1 81 ? -5.004 0.818 20.578 1 98.62 81 THR A C 1
ATOM 621 O O . THR A 1 81 ? -6.047 1.408 20.297 1 98.62 81 THR A O 1
ATOM 624 N N . ILE A 1 82 ? -3.824 1.275 20.219 1 98.81 82 ILE A N 1
ATOM 625 C CA . ILE A 1 82 ? -3.645 2.586 19.609 1 98.81 82 ILE A CA 1
ATOM 626 C C . ILE A 1 82 ? -4.23 2.58 18.188 1 98.81 82 ILE A C 1
ATOM 628 O O . ILE A 1 82 ? -4.078 1.604 17.453 1 98.81 82 ILE A O 1
ATOM 632 N N . LYS A 1 83 ? -4.977 3.543 17.766 1 98.81 83 LYS A N 1
ATOM 633 C CA . LYS A 1 83 ? -5.477 3.693 16.406 1 98.81 83 LYS A CA 1
ATOM 634 C C . LYS A 1 83 ? -4.352 4.078 15.453 1 98.81 83 LYS A C 1
ATOM 636 O O . LYS A 1 83 ? -3.365 4.695 15.859 1 98.81 83 LYS A O 1
ATOM 641 N N . LEU A 1 84 ? -4.473 3.682 14.266 1 98.88 84 LEU A N 1
ATOM 642 C CA . LEU A 1 84 ? -3.494 3.977 13.219 1 98.88 84 LEU A CA 1
ATOM 643 C C . LEU A 1 84 ? -4.172 4.578 11.992 1 98.88 84 LEU A C 1
ATOM 645 O O . LEU A 1 84 ? -5.117 3.998 11.453 1 98.88 84 LEU A O 1
ATOM 649 N N . GLY A 1 85 ? -3.672 5.758 11.523 1 98.88 85 GLY A N 1
ATOM 650 C CA . GLY A 1 85 ? -4.355 6.375 10.398 1 98.88 85 GLY A CA 1
ATOM 651 C C . GLY A 1 85 ? -3.422 7.129 9.477 1 98.88 85 GLY A C 1
ATOM 652 O O . GLY A 1 85 ? -2.295 7.453 9.852 1 98.88 85 GLY A O 1
ATOM 653 N N . THR A 1 86 ? -3.863 7.324 8.258 1 98.88 86 THR A N 1
ATOM 654 C CA . THR A 1 86 ? -3.213 8.266 7.352 1 98.88 86 THR A CA 1
ATOM 655 C C . THR A 1 86 ? -3.711 9.688 7.594 1 98.88 86 THR A C 1
ATOM 657 O O . THR A 1 86 ? -4.898 9.898 7.859 1 98.88 86 THR A O 1
ATOM 660 N N . CYS A 1 87 ? -2.82 10.773 7.379 1 98.56 87 CYS A N 1
ATOM 661 C CA . CYS A 1 87 ? -3.227 12.164 7.551 1 98.56 87 CYS A CA 1
ATOM 662 C C . CYS A 1 87 ? -2.654 13.047 6.441 1 98.56 87 CYS A C 1
ATOM 664 O O . CYS A 1 87 ? -1.825 13.914 6.703 1 98.56 87 CYS A O 1
ATOM 666 N N . VAL A 1 88 ? -2.928 12.789 5.273 1 97.81 88 VAL A N 1
ATOM 667 C CA . VAL A 1 88 ? -3.943 11.891 4.727 1 97.81 88 VAL A CA 1
ATOM 668 C C . VAL A 1 88 ? -3.48 11.352 3.375 1 97.81 88 VAL A C 1
ATOM 670 O O . VAL A 1 88 ? -2.547 11.883 2.773 1 97.81 88 VAL A O 1
ATOM 673 N N . THR A 1 89 ? -4.074 10.312 2.869 1 98.44 89 THR A N 1
ATOM 674 C CA . THR A 1 89 ? -3.871 9.828 1.507 1 98.44 89 THR A CA 1
ATOM 675 C C . THR A 1 89 ? -4.871 10.469 0.551 1 98.44 89 THR A C 1
ATOM 677 O O . THR A 1 89 ? -5.586 11.406 0.926 1 98.44 89 THR A O 1
ATOM 680 N N . ASP A 1 90 ? -4.805 10.117 -0.748 1 97.31 90 ASP A N 1
ATOM 681 C CA . ASP A 1 90 ? -5.727 10.625 -1.758 1 97.31 90 ASP A CA 1
ATOM 682 C C . ASP A 1 90 ? -6.148 9.516 -2.721 1 97.31 90 ASP A C 1
ATOM 684 O O . ASP A 1 90 ? -5.617 8.406 -2.668 1 97.31 90 ASP A O 1
ATOM 688 N N . LEU A 1 91 ? -7.141 9.828 -3.525 1 97.69 91 LEU A N 1
ATOM 689 C CA . LEU A 1 91 ? -7.676 8.828 -4.441 1 97.69 91 LEU A CA 1
ATOM 690 C C . LEU A 1 91 ? -7.352 9.188 -5.891 1 97.69 91 LEU A C 1
ATOM 692 O O . LEU A 1 91 ? -8.023 8.727 -6.812 1 97.69 91 LEU A O 1
ATOM 696 N N . LEU A 1 92 ? -6.379 10.125 -6.051 1 96 92 LEU A N 1
ATOM 697 C CA . LEU A 1 92 ? -5.824 10.422 -7.367 1 96 92 LEU A CA 1
ATOM 698 C C . LEU A 1 92 ? -4.691 9.453 -7.711 1 96 92 LEU A C 1
ATOM 700 O O . LEU A 1 92 ? -4.633 8.93 -8.82 1 96 92 LEU A O 1
ATOM 704 N N . ARG A 1 93 ? -3.877 9.211 -6.66 1 95.62 93 ARG A N 1
ATOM 705 C CA . ARG A 1 93 ? -2.738 8.312 -6.832 1 95.62 93 ARG A CA 1
ATOM 706 C C . ARG A 1 93 ? -3.146 6.863 -6.621 1 95.62 93 ARG A C 1
ATOM 708 O O . ARG A 1 93 ? -2.537 5.953 -7.191 1 95.62 93 ARG A O 1
ATOM 715 N N . ARG A 1 94 ? -4.137 6.648 -5.871 1 96.56 94 ARG A N 1
ATOM 716 C CA . ARG A 1 94 ? -4.535 5.301 -5.477 1 96.56 94 ARG A CA 1
ATOM 717 C C . ARG A 1 94 ? -5.984 5.023 -5.859 1 96.56 94 ARG A C 1
ATOM 719 O O . ARG A 1 94 ? -6.887 5.762 -5.465 1 96.56 94 ARG A O 1
ATOM 726 N N . HIS A 1 95 ? -6.188 3.973 -6.586 1 97.69 95 HIS A N 1
ATOM 727 C CA . HIS A 1 95 ? -7.543 3.592 -6.965 1 97.69 95 HIS A CA 1
ATOM 728 C C . HIS A 1 95 ? -8.375 3.209 -5.742 1 97.69 95 HIS A C 1
ATOM 730 O O . HIS A 1 95 ? -7.879 2.52 -4.844 1 97.69 95 HIS A O 1
ATOM 736 N N . PRO A 1 96 ? -9.648 3.586 -5.68 1 98.38 96 PRO A N 1
ATOM 737 C CA . PRO A 1 96 ? -10.469 3.332 -4.492 1 98.38 96 PRO A CA 1
ATOM 738 C C . PRO A 1 96 ? -10.562 1.848 -4.145 1 98.38 96 PRO A C 1
ATOM 740 O O . PRO A 1 96 ? -10.602 1.488 -2.967 1 98.38 96 PRO A O 1
ATOM 743 N N . ALA A 1 97 ? -10.555 0.972 -5.141 1 98.5 97 ALA A N 1
ATOM 744 C CA . ALA A 1 97 ? -10.641 -0.462 -4.871 1 98.5 97 ALA A CA 1
ATOM 745 C C . ALA A 1 97 ? -9.383 -0.96 -4.164 1 98.5 97 ALA A C 1
ATOM 747 O O . ALA A 1 97 ? -9.461 -1.786 -3.252 1 98.5 97 ALA A O 1
ATOM 748 N N . SER A 1 98 ? -8.242 -0.456 -4.582 1 98.25 98 SER A N 1
ATOM 749 C CA . SER A 1 98 ? -6.984 -0.816 -3.934 1 98.25 98 SER A CA 1
ATOM 750 C C . SER A 1 98 ? -6.93 -0.291 -2.502 1 98.25 98 SER A C 1
ATOM 752 O O . SER A 1 98 ? -6.48 -0.993 -1.594 1 98.25 98 SER A O 1
ATOM 754 N N . VAL A 1 99 ? -7.414 0.899 -2.334 1 98.75 99 VAL A N 1
ATOM 755 C CA . VAL A 1 99 ? -7.445 1.489 -1.001 1 98.75 99 VAL A CA 1
ATOM 756 C C . VAL A 1 99 ? -8.375 0.681 -0.1 1 98.75 99 VAL A C 1
ATOM 758 O O . VAL A 1 99 ? -8.047 0.411 1.059 1 98.75 99 VAL A O 1
ATOM 761 N N . ALA A 1 100 ? -9.5 0.292 -0.638 1 98.81 100 ALA A N 1
ATOM 762 C CA . ALA A 1 100 ? -10.445 -0.511 0.136 1 98.81 100 ALA A CA 1
ATOM 763 C C . ALA A 1 100 ? -9.805 -1.812 0.607 1 98.81 100 ALA A C 1
ATOM 765 O O . ALA A 1 100 ? -9.922 -2.182 1.778 1 98.81 100 ALA A O 1
ATOM 766 N N . GLN A 1 101 ? -9.109 -2.463 -0.272 1 98.69 101 GLN A N 1
ATOM 767 C CA . GLN A 1 101 ? -8.453 -3.719 0.083 1 98.69 101 GLN A CA 1
ATOM 768 C C . GLN A 1 101 ? -7.398 -3.5 1.16 1 98.69 101 GLN A C 1
ATOM 770 O O . GLN A 1 101 ? -7.328 -4.258 2.133 1 98.69 101 GLN A O 1
ATOM 775 N N . THR A 1 102 ? -6.578 -2.486 0.982 1 98.81 102 THR A N 1
ATOM 776 C CA . THR A 1 102 ? -5.531 -2.178 1.95 1 98.81 102 THR A CA 1
ATOM 777 C C . THR A 1 102 ? -6.133 -1.895 3.324 1 98.81 102 THR A C 1
ATOM 779 O O . THR A 1 102 ? -5.676 -2.436 4.332 1 98.81 102 THR A O 1
ATOM 782 N N . MET A 1 103 ? -7.188 -1.154 3.334 1 98.94 103 MET A N 1
ATOM 783 C CA . MET A 1 103 ? -7.781 -0.75 4.605 1 98.94 103 MET A CA 1
ATOM 784 C C . MET A 1 103 ? -8.477 -1.93 5.281 1 98.94 103 MET A C 1
ATOM 786 O O . MET A 1 103 ? -8.438 -2.057 6.508 1 98.94 103 MET A O 1
ATOM 790 N N . LEU A 1 104 ? -9.125 -2.756 4.516 1 98.75 104 LEU A N 1
ATOM 791 C CA . LEU A 1 104 ? -9.727 -3.939 5.113 1 98.75 104 LEU A CA 1
ATOM 792 C C . LEU A 1 104 ? -8.664 -4.883 5.66 1 98.75 104 LEU A C 1
ATOM 794 O O . LEU A 1 104 ? -8.852 -5.5 6.711 1 98.75 104 LEU A O 1
ATOM 798 N N . THR A 1 105 ? -7.547 -5 4.949 1 98.81 105 THR A N 1
ATOM 799 C CA . THR A 1 105 ? -6.434 -5.797 5.453 1 98.81 105 THR A CA 1
ATOM 800 C C . THR A 1 105 ? -5.93 -5.238 6.781 1 98.81 105 THR A C 1
ATOM 802 O O . THR A 1 105 ? -5.762 -5.984 7.75 1 98.81 105 THR A O 1
ATOM 805 N N . LEU A 1 106 ? -5.75 -3.949 6.828 1 98.88 106 LEU A N 1
ATOM 806 C CA . LEU A 1 106 ? -5.301 -3.287 8.047 1 98.88 106 LEU A CA 1
ATOM 807 C C . LEU A 1 106 ? -6.348 -3.408 9.148 1 98.88 106 LEU A C 1
ATOM 809 O O . LEU A 1 106 ? -6.004 -3.508 10.328 1 98.88 106 LEU A O 1
ATOM 813 N N . ASP A 1 107 ? -7.574 -3.383 8.75 1 98.81 107 ASP A N 1
ATOM 814 C CA . ASP A 1 107 ? -8.68 -3.555 9.688 1 98.81 107 ASP A CA 1
ATOM 815 C C . ASP A 1 107 ? -8.578 -4.891 10.422 1 98.81 107 ASP A C 1
ATOM 817 O O . ASP A 1 107 ? -8.648 -4.938 11.648 1 98.81 107 ASP A O 1
ATOM 821 N N . HIS A 1 108 ? -8.367 -5.926 9.68 1 98.62 108 HIS A N 1
ATOM 822 C CA . HIS A 1 108 ? -8.195 -7.246 10.266 1 98.62 108 HIS A CA 1
ATOM 823 C C . HIS A 1 108 ? -6.918 -7.316 11.102 1 98.62 108 HIS A C 1
ATOM 825 O O . HIS A 1 108 ? -6.922 -7.855 12.211 1 98.62 108 HIS A O 1
ATOM 831 N N . MET A 1 109 ? -5.883 -6.75 10.586 1 98.5 109 MET A N 1
ATOM 832 C CA . MET A 1 109 ? -4.566 -6.793 11.219 1 98.5 109 MET A CA 1
ATOM 833 C C . MET A 1 109 ? -4.59 -6.098 12.57 1 98.5 109 MET A C 1
ATOM 835 O O . MET A 1 109 ? -3.916 -6.531 13.508 1 98.5 109 MET A O 1
ATOM 839 N N . THR A 1 110 ? -5.414 -5.062 12.711 1 98.44 110 THR A N 1
ATOM 840 C CA . THR A 1 110 ? -5.414 -4.215 13.898 1 98.44 110 THR A CA 1
ATOM 841 C C . THR A 1 110 ? -6.684 -4.43 14.711 1 98.44 110 THR A C 1
ATOM 843 O O . THR A 1 110 ? -6.895 -3.768 15.734 1 98.44 110 THR A O 1
ATOM 846 N N . LYS A 1 111 ? -7.531 -5.305 14.219 1 98.06 111 LYS A N 1
ATOM 847 C CA . LYS A 1 111 ? -8.789 -5.633 14.875 1 98.06 111 LYS A CA 1
ATOM 848 C C . LYS A 1 111 ? -9.672 -4.395 15.031 1 98.06 111 LYS A C 1
ATOM 850 O O . LYS A 1 111 ? -10.156 -4.102 16.125 1 98.06 111 LYS A O 1
ATOM 855 N N . GLY A 1 112 ? -9.695 -3.637 13.922 1 98.31 112 GLY A N 1
ATOM 856 C CA . GLY A 1 112 ? -10.68 -2.574 13.82 1 98.31 112 GLY A CA 1
ATOM 857 C C . GLY A 1 112 ? -10.117 -1.203 14.141 1 98.31 112 GLY A C 1
ATOM 858 O O . GLY A 1 112 ? -10.859 -0.23 14.266 1 98.31 112 GLY A O 1
ATOM 859 N N . ARG A 1 113 ? -8.789 -1.015 14.227 1 98.62 113 ARG A N 1
ATOM 860 C CA . ARG A 1 113 ? -8.227 0.231 14.734 1 98.62 113 ARG A CA 1
ATOM 861 C C . ARG A 1 113 ? -7.695 1.1 13.602 1 98.62 113 ARG A C 1
ATOM 863 O O . ARG A 1 113 ? -7.23 2.219 13.836 1 98.62 113 ARG A O 1
ATOM 870 N N . ALA A 1 114 ? -7.746 0.629 12.359 1 98.81 114 ALA A N 1
ATOM 871 C CA . ALA A 1 114 ? -7.211 1.38 11.227 1 98.81 114 ALA A CA 1
ATOM 872 C C . ALA A 1 114 ? -8.188 2.461 10.773 1 98.81 114 ALA A C 1
ATOM 874 O O . ALA A 1 114 ? -9.391 2.215 10.672 1 98.81 114 ALA A O 1
ATOM 875 N N . ILE A 1 115 ? -7.691 3.664 10.461 1 98.94 115 ILE A N 1
ATOM 876 C CA . ILE A 1 115 ? -8.5 4.789 10.008 1 98.94 115 ILE A CA 1
ATOM 877 C C . ILE A 1 115 ? -7.98 5.285 8.664 1 98.94 115 ILE A C 1
ATOM 879 O O . ILE A 1 115 ? -6.781 5.539 8.508 1 98.94 115 ILE A O 1
ATOM 883 N N . LEU A 1 116 ? -8.867 5.355 7.703 1 98.94 116 LEU A N 1
ATOM 884 C CA . LEU A 1 116 ? -8.531 5.973 6.426 1 98.94 116 LEU A CA 1
ATOM 885 C C . LEU A 1 116 ? -8.695 7.488 6.492 1 98.94 116 LEU A C 1
ATOM 887 O O . LEU A 1 116 ? -9.812 8 6.363 1 98.94 116 LEU A O 1
ATOM 891 N N . GLY A 1 117 ? -7.617 8.188 6.762 1 98.94 117 GLY A N 1
ATOM 892 C CA . GLY A 1 117 ? -7.629 9.609 6.473 1 98.94 117 GLY A CA 1
ATOM 893 C C . GLY A 1 117 ? -7.375 9.93 5.008 1 98.94 117 GLY A C 1
ATOM 894 O O . GLY A 1 117 ? -6.359 9.516 4.445 1 98.94 117 GLY A O 1
ATOM 895 N N . VAL A 1 118 ? -8.258 10.672 4.449 1 98.75 118 VAL A N 1
ATOM 896 C CA . VAL A 1 118 ? -8.188 10.883 3.008 1 98.75 118 VAL A CA 1
ATOM 897 C C . VAL A 1 118 ? -8.617 12.312 2.67 1 98.75 118 VAL A C 1
ATOM 899 O O . VAL A 1 118 ? -9.422 12.906 3.385 1 98.75 118 VAL A O 1
ATOM 902 N N . GLY A 1 119 ? -7.992 12.914 1.713 1 97.12 119 GLY A N 1
ATOM 903 C CA . GLY A 1 119 ? -8.336 14.234 1.212 1 97.12 119 GLY A CA 1
ATOM 904 C C . GLY A 1 119 ? -8.367 14.312 -0.303 1 97.12 119 GLY A C 1
ATOM 905 O O . GLY A 1 119 ? -8.383 13.281 -0.979 1 97.12 119 GLY A O 1
ATOM 906 N N . SER A 1 120 ? -8.445 15.539 -0.81 1 94.38 120 SER A N 1
ATOM 907 C CA . SER A 1 120 ? -8.594 15.742 -2.246 1 94.38 120 SER A CA 1
ATOM 908 C C . SER A 1 120 ? -7.262 15.594 -2.971 1 94.38 120 SER A C 1
ATOM 910 O O . SER A 1 120 ? -7.227 15.469 -4.195 1 94.38 120 SER A O 1
ATOM 912 N N . GLY A 1 121 ? -6.219 15.609 -2.225 1 92.88 121 GLY A N 1
ATOM 913 C CA . GLY A 1 121 ? -4.898 15.477 -2.822 1 92.88 121 GLY A CA 1
ATOM 914 C C . GLY A 1 121 ? -4.141 16.797 -2.871 1 92.88 121 GLY A C 1
ATOM 915 O O . GLY A 1 121 ? -4.684 17.844 -2.533 1 92.88 121 GLY A O 1
ATOM 916 N N . GLU A 1 122 ? -2.812 16.688 -3.1 1 92.81 122 GLU A N 1
ATOM 917 C CA . GLU A 1 122 ? -1.897 17.797 -3.297 1 92.81 122 GLU A CA 1
ATOM 918 C C . GLU A 1 122 ? -1.151 17.672 -4.621 1 92.81 122 GLU A C 1
ATOM 920 O O . GLU A 1 122 ? -0.636 16.609 -4.953 1 92.81 122 GLU A O 1
ATOM 925 N N . GLN A 1 123 ? -1.058 18.75 -5.328 1 92.69 123 GLN A N 1
ATOM 926 C CA . GLN A 1 123 ? -0.492 18.75 -6.672 1 92.69 123 GLN A CA 1
ATOM 927 C C . GLN A 1 123 ? 0.947 18.234 -6.66 1 92.69 123 GLN A C 1
ATOM 929 O O . GLN A 1 123 ? 1.39 17.578 -7.605 1 92.69 123 GLN A O 1
ATOM 934 N N . LEU A 1 124 ? 1.694 18.516 -5.59 1 94.81 124 LEU A N 1
ATOM 935 C CA . LEU A 1 124 ? 3.102 18.141 -5.5 1 94.81 124 LEU A CA 1
ATOM 936 C C . LEU A 1 124 ? 3.266 16.625 -5.586 1 94.81 124 LEU A C 1
ATOM 938 O O . LEU A 1 124 ? 4.312 16.141 -6.012 1 94.81 124 LEU A O 1
ATOM 942 N N . ASN A 1 125 ? 2.201 15.867 -5.219 1 96.69 125 ASN A N 1
ATOM 943 C CA . ASN A 1 125 ? 2.26 14.414 -5.238 1 96.69 125 ASN A CA 1
ATOM 944 C C . ASN A 1 125 ? 1.736 13.852 -6.559 1 96.69 125 ASN A C 1
ATOM 946 O O . ASN A 1 125 ? 1.708 12.633 -6.75 1 96.69 125 ASN A O 1
ATOM 950 N N . ILE A 1 126 ? 1.275 14.703 -7.504 1 96.69 126 ILE A N 1
ATOM 951 C CA . ILE A 1 126 ? 0.52 14.234 -8.664 1 96.69 126 ILE A CA 1
ATOM 952 C C . ILE A 1 126 ? 1.226 14.672 -9.945 1 96.69 126 ILE A C 1
ATOM 954 O O . ILE A 1 126 ? 1.816 13.844 -10.648 1 96.69 126 ILE A O 1
ATOM 958 N N . GLU A 1 127 ? 1.332 15.945 -10.141 1 95.94 127 GLU A N 1
ATOM 959 C CA . GLU A 1 127 ? 1.737 16.516 -11.422 1 95.94 127 GLU A CA 1
ATOM 960 C C . GLU A 1 127 ? 3.178 16.141 -11.758 1 95.94 127 GLU A C 1
ATOM 962 O O . GLU A 1 127 ? 3.471 15.734 -12.883 1 95.94 127 GLU A O 1
ATOM 967 N N . PRO A 1 128 ? 4.168 16.25 -10.781 1 97.69 128 PRO A N 1
ATOM 968 C CA . PRO A 1 128 ? 5.543 15.891 -11.125 1 97.69 128 PRO A CA 1
ATOM 969 C C . PRO A 1 128 ? 5.68 14.422 -11.539 1 97.69 128 PRO A C 1
ATOM 971 O O . PRO A 1 128 ? 6.648 14.055 -12.203 1 97.69 128 PRO A O 1
ATOM 974 N N . TYR A 1 129 ? 4.68 13.656 -11.195 1 98.19 129 TYR A N 1
ATOM 975 C CA . TYR A 1 129 ? 4.75 12.219 -11.453 1 98.19 129 TYR A CA 1
ATOM 976 C C . TYR A 1 129 ? 3.865 11.836 -12.633 1 98.19 129 TYR A C 1
ATOM 978 O O . TYR A 1 129 ? 3.637 10.648 -12.883 1 98.19 129 TYR A O 1
ATOM 986 N N . GLY A 1 130 ? 3.301 12.797 -13.281 1 97.44 130 GLY A N 1
ATOM 987 C CA . GLY A 1 130 ? 2.643 12.594 -14.562 1 97.44 130 GLY A CA 1
ATOM 988 C C . GLY A 1 130 ? 1.183 12.211 -14.43 1 97.44 130 GLY A C 1
ATOM 989 O O . GLY A 1 130 ? 0.549 11.812 -15.406 1 97.44 130 GLY A O 1
ATOM 990 N N . MET A 1 131 ? 0.626 12.188 -13.289 1 95.69 131 MET A N 1
ATOM 991 C CA . MET A 1 131 ? -0.786 11.875 -13.086 1 95.69 131 MET A CA 1
ATOM 992 C C . MET A 1 131 ? -1.653 13.109 -13.32 1 95.69 131 MET A C 1
ATOM 994 O O . MET A 1 131 ? -1.157 14.234 -13.297 1 95.69 131 MET A O 1
ATOM 998 N N . GLU A 1 132 ? -2.887 12.883 -13.5 1 92.69 132 GLU A N 1
ATOM 999 C CA . GLU A 1 132 ? -3.801 13.969 -13.859 1 92.69 132 GLU A CA 1
ATOM 1000 C C . GLU A 1 132 ? -4.305 14.695 -12.609 1 92.69 132 GLU A C 1
ATOM 1002 O O . GLU A 1 132 ? -4.773 14.062 -11.664 1 92.69 132 GLU A O 1
ATOM 1007 N N . TRP A 1 133 ? -4.137 15.945 -12.641 1 92.19 133 TRP A N 1
ATOM 1008 C CA . TRP A 1 133 ? -4.703 16.828 -11.633 1 92.19 133 TRP A CA 1
ATOM 1009 C C . TRP A 1 133 ? -5.957 17.531 -12.156 1 92.19 133 TRP A C 1
ATOM 1011 O O . TRP A 1 133 ? -5.883 18.625 -12.695 1 92.19 133 TRP A O 1
ATOM 1021 N N . ASP A 1 134 ? -7.059 16.766 -12.031 1 91.06 134 ASP A N 1
ATOM 1022 C CA . ASP A 1 134 ? -8.328 17.266 -12.562 1 91.06 134 ASP A CA 1
ATOM 1023 C C . ASP A 1 134 ? -9.492 16.875 -11.656 1 91.06 134 ASP A C 1
ATOM 1025 O O . ASP A 1 134 ? -9.688 15.688 -11.367 1 91.06 134 ASP A O 1
ATOM 1029 N N . LYS A 1 135 ? -10.336 17.828 -11.273 1 93.62 135 LYS A N 1
ATOM 1030 C CA . LYS A 1 135 ? -11.547 17.656 -10.469 1 93.62 135 LYS A CA 1
ATOM 1031 C C . LYS A 1 135 ? -11.266 16.797 -9.242 1 93.62 135 LYS A C 1
ATOM 1033 O O . LYS A 1 135 ? -11.969 15.812 -8.992 1 93.62 135 LYS A O 1
ATOM 1038 N N . PRO A 1 136 ? -10.289 17.234 -8.422 1 93.75 136 PRO A N 1
ATOM 1039 C CA . PRO A 1 136 ? -9.867 16.391 -7.301 1 93.75 136 PRO A CA 1
ATOM 1040 C C . PRO A 1 136 ? -10.984 16.141 -6.297 1 93.75 136 PRO A C 1
ATOM 1042 O O . PRO A 1 136 ? -11.109 15.023 -5.766 1 93.75 136 PRO A O 1
ATOM 1045 N N . VAL A 1 137 ? -11.859 17.125 -6.031 1 95.75 137 VAL A N 1
ATOM 1046 C CA . VAL A 1 137 ? -12.922 16.969 -5.043 1 95.75 137 VAL A CA 1
ATOM 1047 C C . VAL A 1 137 ? -13.992 16.016 -5.582 1 95.75 137 VAL A C 1
ATOM 1049 O O . VAL A 1 137 ? -14.516 15.18 -4.848 1 95.75 137 VAL A O 1
ATOM 1052 N N . GLY A 1 138 ? -14.312 16.156 -6.891 1 97.12 138 GLY A N 1
ATOM 1053 C CA . GLY A 1 138 ? -15.25 15.242 -7.512 1 97.12 138 GLY A CA 1
ATOM 1054 C C . GLY A 1 138 ? -14.773 13.797 -7.484 1 97.12 138 GLY A C 1
ATOM 1055 O O . GLY A 1 138 ? -15.555 12.891 -7.191 1 97.12 138 GLY A O 1
ATOM 1056 N N . LYS A 1 139 ? -13.531 13.594 -7.766 1 97.56 139 LYS A N 1
ATOM 1057 C CA . LYS A 1 139 ? -12.945 12.258 -7.727 1 97.56 139 LYS A CA 1
ATOM 1058 C C . LYS A 1 139 ? -12.969 11.688 -6.312 1 97.56 139 LYS A C 1
ATOM 1060 O O . LYS A 1 139 ? -13.234 10.5 -6.121 1 97.56 139 LYS A O 1
ATOM 1065 N N . LEU A 1 140 ? -12.695 12.555 -5.336 1 98.25 140 LEU A N 1
ATOM 1066 C CA . LEU A 1 140 ? -12.766 12.117 -3.945 1 98.25 140 LEU A CA 1
ATOM 1067 C C . LEU A 1 140 ? -14.18 11.68 -3.582 1 98.25 140 LEU A C 1
ATOM 1069 O O . LEU A 1 140 ? -14.367 10.617 -2.992 1 98.25 140 LEU A O 1
ATOM 1073 N N . ALA A 1 141 ? -15.148 12.469 -3.914 1 98.38 141 ALA A N 1
ATOM 1074 C CA . ALA A 1 141 ? -16.547 12.164 -3.582 1 98.38 141 ALA A CA 1
ATOM 1075 C C . ALA A 1 141 ? -16.969 10.82 -4.156 1 98.38 141 ALA A C 1
ATOM 1077 O O . ALA A 1 141 ? -17.484 9.969 -3.434 1 98.38 141 ALA A O 1
ATOM 1078 N N . GLU A 1 142 ? -16.688 10.609 -5.438 1 98.25 142 GLU A N 1
ATOM 1079 C CA . GLU A 1 142 ? -17.047 9.352 -6.086 1 98.25 142 GLU A CA 1
ATOM 1080 C C . GLU A 1 142 ? -16.234 8.195 -5.512 1 98.25 142 GLU A C 1
ATOM 1082 O O . GLU A 1 142 ? -16.75 7.086 -5.355 1 98.25 142 GLU A O 1
ATOM 1087 N N . GLY A 1 143 ? -14.961 8.469 -5.273 1 98.56 143 GLY A N 1
ATOM 1088 C CA . GLY A 1 143 ? -14.109 7.438 -4.688 1 98.56 143 GLY A CA 1
ATOM 1089 C C . GLY A 1 143 ? -14.602 6.965 -3.334 1 98.56 143 GLY A C 1
ATOM 1090 O O . GLY A 1 143 ? -14.523 5.773 -3.021 1 98.56 143 GLY A O 1
ATOM 1091 N N . LEU A 1 144 ? -15.086 7.883 -2.535 1 98.56 144 LEU A N 1
ATOM 1092 C CA . LEU A 1 144 ? -15.641 7.531 -1.234 1 98.56 144 LEU A CA 1
ATOM 1093 C C . LEU A 1 144 ? -16.859 6.625 -1.393 1 98.56 144 LEU A C 1
ATOM 1095 O O . LEU A 1 144 ? -17.031 5.676 -0.626 1 98.56 144 LEU A O 1
ATOM 1099 N N . GLU A 1 145 ? -17.656 6.898 -2.367 1 98.31 145 GLU A N 1
ATOM 1100 C CA . GLU A 1 145 ? -18.797 6.039 -2.652 1 98.31 145 GLU A CA 1
ATOM 1101 C C . GLU A 1 145 ? -18.359 4.625 -3.014 1 98.31 145 GLU A C 1
ATOM 1103 O O . GLU A 1 145 ? -18.922 3.646 -2.523 1 98.31 145 GLU A O 1
ATOM 1108 N N . VAL A 1 146 ? -17.375 4.57 -3.822 1 98.75 146 VAL A N 1
ATOM 1109 C CA . VAL A 1 146 ? -16.859 3.279 -4.266 1 98.75 146 VAL A CA 1
ATOM 1110 C C . VAL A 1 146 ? -16.281 2.51 -3.076 1 98.75 146 VAL A C 1
ATOM 1112 O O . VAL A 1 146 ? -16.562 1.32 -2.908 1 98.75 146 VAL A O 1
ATOM 1115 N N . ILE A 1 147 ? -15.508 3.168 -2.232 1 98.81 147 ILE A N 1
ATOM 1116 C CA . ILE A 1 147 ? -14.891 2.525 -1.076 1 98.81 147 ILE A CA 1
ATOM 1117 C C . ILE A 1 147 ? -15.977 1.981 -0.149 1 98.81 147 ILE A C 1
ATOM 1119 O O . ILE A 1 147 ? -15.906 0.831 0.289 1 98.81 147 ILE A O 1
ATOM 1123 N N . LYS A 1 148 ? -16.969 2.758 0.147 1 98 148 LYS A N 1
ATOM 1124 C CA . LYS A 1 148 ? -18.031 2.326 1.035 1 98 148 LYS A CA 1
ATOM 1125 C C . LYS A 1 148 ? -18.812 1.157 0.434 1 98 148 LYS A C 1
ATOM 1127 O O . LYS A 1 148 ? -19.188 0.222 1.145 1 98 148 LYS A O 1
ATOM 1132 N N . LEU A 1 149 ? -19.031 1.224 -0.9 1 97.94 149 LEU A N 1
ATOM 1133 C CA . LEU A 1 149 ? -19.688 0.122 -1.595 1 97.94 149 LEU A CA 1
ATOM 1134 C C . LEU A 1 149 ? -18.891 -1.173 -1.431 1 97.94 149 LEU A C 1
ATOM 1136 O O . LEU A 1 149 ? -19.469 -2.217 -1.11 1 97.94 149 LEU A O 1
ATOM 1140 N N . LEU A 1 150 ? -17.625 -1.089 -1.57 1 98.38 150 LEU A N 1
ATOM 1141 C CA . LEU A 1 150 ? -16.766 -2.268 -1.494 1 98.38 150 LEU A CA 1
ATOM 1142 C C . LEU A 1 150 ? -16.641 -2.756 -0.055 1 98.38 150 LEU A C 1
ATOM 1144 O O . LEU A 1 150 ? -16.609 -3.963 0.194 1 98.38 150 LEU A O 1
ATOM 1148 N N . PHE A 1 151 ? -16.594 -1.827 0.9 1 98.19 151 PHE A N 1
ATOM 1149 C CA . PHE A 1 151 ? -16.547 -2.188 2.312 1 98.19 151 PHE A CA 1
ATOM 1150 C C . PHE A 1 151 ? -17.75 -3.037 2.695 1 98.19 151 PHE A C 1
ATOM 1152 O O . PHE A 1 151 ? -17.656 -3.916 3.555 1 98.19 151 PHE A O 1
ATOM 1159 N N . ASN A 1 152 ? -18.812 -2.803 2.029 1 95.81 152 ASN A N 1
ATOM 1160 C CA . ASN A 1 152 ? -20.078 -3.396 2.469 1 95.81 152 ASN A CA 1
ATOM 1161 C C . ASN A 1 152 ? -20.531 -4.496 1.518 1 95.81 152 ASN A C 1
ATOM 1163 O O . ASN A 1 152 ? -21.594 -5.094 1.72 1 95.81 152 ASN A O 1
ATOM 1167 N N . ALA A 1 153 ? -19.797 -4.812 0.541 1 95.56 153 ALA A N 1
ATOM 1168 C CA . ALA A 1 153 ? -20.234 -5.688 -0.536 1 95.56 153 ALA A CA 1
ATOM 1169 C C . ALA A 1 153 ? -20.203 -7.152 -0.102 1 95.56 153 ALA A C 1
ATOM 1171 O O . ALA A 1 153 ? -20.984 -7.969 -0.603 1 95.56 153 ALA A O 1
ATOM 1172 N N . GLY A 1 154 ? -19.297 -7.48 0.84 1 90.94 154 GLY A N 1
ATOM 1173 C CA . GLY A 1 154 ? -19.094 -8.891 1.145 1 90.94 154 GLY A CA 1
ATOM 1174 C C . GLY A 1 154 ? -18.703 -9.711 -0.071 1 90.94 154 GLY A C 1
ATOM 1175 O O . GLY A 1 154 ? -17.781 -9.352 -0.804 1 90.94 154 GLY A O 1
ATOM 1176 N N . ALA A 1 155 ? -19.516 -10.781 -0.336 1 92 155 ALA A N 1
ATOM 1177 C CA . ALA A 1 155 ? -19.188 -11.688 -1.438 1 92 155 ALA A CA 1
ATOM 1178 C C . ALA A 1 155 ? -19.922 -11.273 -2.713 1 92 155 ALA A C 1
ATOM 1180 O O . ALA A 1 155 ? -19.719 -11.867 -3.773 1 92 155 ALA A O 1
ATOM 1181 N N . GLU A 1 156 ? -20.688 -10.25 -2.688 1 94.88 156 GLU A N 1
ATOM 1182 C CA . GLU A 1 156 ? -21.516 -9.867 -3.824 1 94.88 156 GLU A CA 1
ATOM 1183 C C . GLU A 1 156 ? -20.734 -9.047 -4.836 1 94.88 156 GLU A C 1
ATOM 1185 O O . GLU A 1 156 ? -19.812 -8.305 -4.465 1 94.88 156 GLU A O 1
ATOM 1190 N N . LYS A 1 157 ? -21.141 -9.172 -6.086 1 96.12 157 LYS A N 1
ATOM 1191 C CA . LYS A 1 157 ? -20.594 -8.32 -7.137 1 96.12 157 LYS A CA 1
ATOM 1192 C C . LYS A 1 157 ? -21.094 -6.887 -7 1 96.12 157 LYS A C 1
ATOM 1194 O O . LYS A 1 157 ? -22.234 -6.66 -6.578 1 96.12 157 LYS A O 1
ATOM 1199 N N . VAL A 1 158 ? -20.234 -5.992 -7.375 1 97.06 158 VAL A N 1
ATOM 1200 C CA . VAL A 1 158 ? -20.547 -4.57 -7.262 1 97.06 158 VAL A CA 1
ATOM 1201 C C . VAL A 1 158 ? -20.438 -3.908 -8.633 1 97.06 158 VAL A C 1
ATOM 1203 O O . VAL A 1 158 ? -19.484 -4.148 -9.375 1 97.06 158 VAL A O 1
ATOM 1206 N N . ASP A 1 159 ? -21.469 -3.115 -8.969 1 98.31 159 ASP A N 1
ATOM 1207 C CA . ASP A 1 159 ? -21.438 -2.234 -10.133 1 98.31 159 ASP A CA 1
ATOM 1208 C C . ASP A 1 159 ? -21.5 -0.768 -9.711 1 98.31 159 ASP A C 1
ATOM 1210 O O . ASP A 1 159 ? -22.188 -0.426 -8.742 1 98.31 159 ASP A O 1
ATOM 1214 N N . PHE A 1 160 ? -20.797 0.077 -10.344 1 98.69 160 PHE A N 1
ATOM 1215 C CA . PHE A 1 160 ? -20.766 1.518 -10.117 1 98.69 160 PHE A CA 1
ATOM 1216 C C . PHE A 1 160 ? -20.516 2.264 -11.422 1 98.69 160 PHE A C 1
ATOM 1218 O O . PHE A 1 160 ? -19.578 1.939 -12.148 1 98.69 160 PHE A O 1
ATOM 1225 N N . GLU A 1 161 ? -21.266 3.199 -11.734 1 98.31 161 GLU A N 1
ATOM 1226 C CA . GLU A 1 161 ? -21.094 4.031 -12.922 1 98.31 161 GLU A CA 1
ATOM 1227 C C . GLU A 1 161 ? -21.062 5.516 -12.562 1 98.31 161 GLU A C 1
ATOM 1229 O O . GLU A 1 161 ? -22.109 6.164 -12.5 1 98.31 161 GLU A O 1
ATOM 1234 N N . GLY A 1 162 ? -19.891 5.973 -12.375 1 97.94 162 GLY A N 1
ATOM 1235 C CA . GLY A 1 162 ? -19.703 7.387 -12.086 1 97.94 162 GLY A CA 1
ATOM 1236 C C . GLY A 1 162 ? -19.031 8.148 -13.203 1 97.94 162 GLY A C 1
ATOM 1237 O O . GLY A 1 162 ? -18.797 7.602 -14.289 1 97.94 162 GLY A O 1
ATOM 1238 N N . THR A 1 163 ? -18.734 9.438 -12.984 1 97.62 163 THR A N 1
ATOM 1239 C CA . THR A 1 163 ? -18 10.289 -13.922 1 97.62 163 THR A CA 1
ATOM 1240 C C . THR A 1 163 ? -16.531 9.914 -13.938 1 97.62 163 THR A C 1
ATOM 1242 O O . THR A 1 163 ? -15.891 9.938 -14.992 1 97.62 163 THR A O 1
ATOM 1245 N N . HIS A 1 164 ? -16.031 9.508 -12.766 1 97.25 164 HIS A N 1
ATOM 1246 C CA . HIS A 1 164 ? -14.586 9.328 -12.617 1 97.25 164 HIS A CA 1
ATOM 1247 C C . HIS A 1 164 ? -14.234 7.852 -12.453 1 97.25 164 HIS A C 1
ATOM 1249 O O . HIS A 1 164 ? -13.133 7.43 -12.812 1 97.25 164 HIS A O 1
ATOM 1255 N N . PHE A 1 165 ? -15.156 7.082 -11.891 1 97.88 165 PHE A N 1
ATOM 1256 C CA . PHE A 1 165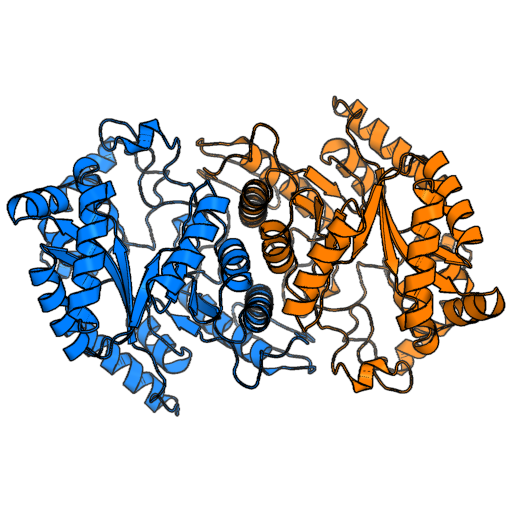 ? -14.898 5.668 -11.633 1 97.88 165 PHE A CA 1
ATOM 1257 C C . PHE A 1 165 ? -16.016 4.801 -12.188 1 97.88 165 PHE A C 1
ATOM 1259 O O . PHE A 1 165 ? -17.172 5.227 -12.234 1 97.88 165 PHE A O 1
ATOM 1266 N N . ARG A 1 166 ? -15.617 3.6 -12.641 1 98.06 166 ARG A N 1
ATOM 1267 C CA . ARG A 1 166 ? -16.547 2.58 -13.109 1 98.06 166 ARG A CA 1
ATOM 1268 C C . ARG A 1 166 ? -16.172 1.201 -12.586 1 98.06 166 ARG A C 1
ATOM 1270 O O . ARG A 1 166 ? -14.984 0.847 -12.57 1 98.06 166 ARG A O 1
ATOM 1277 N N . LEU A 1 167 ? -17.062 0.501 -12.047 1 98.62 167 LEU A N 1
ATOM 1278 C CA . LEU A 1 167 ? -16.938 -0.908 -11.688 1 98.62 167 LEU A CA 1
ATOM 1279 C C . LEU A 1 167 ? -18.016 -1.739 -12.375 1 98.62 167 LEU A C 1
ATOM 1281 O O . LEU A 1 167 ? -19.156 -1.307 -12.477 1 98.62 167 LEU A O 1
ATOM 1285 N N . LYS A 1 168 ? -17.625 -2.824 -12.938 1 98.25 168 LYS A N 1
ATOM 1286 C CA . LYS A 1 168 ? -18.562 -3.787 -13.516 1 98.25 168 LYS A CA 1
ATOM 1287 C C . LYS A 1 168 ? -18.188 -5.215 -13.141 1 98.25 168 LYS A C 1
ATOM 1289 O O . LYS A 1 168 ? -17.109 -5.691 -13.508 1 98.25 168 LYS A O 1
ATOM 1294 N N . ASP A 1 169 ? -19.016 -5.887 -12.414 1 97.5 169 ASP A N 1
ATOM 1295 C CA . ASP A 1 169 ? -18.766 -7.246 -11.945 1 97.5 169 ASP A CA 1
ATOM 1296 C C . ASP A 1 169 ? -17.547 -7.297 -11.023 1 97.5 169 ASP A C 1
ATOM 1298 O O . ASP A 1 169 ? -16.781 -8.266 -11.055 1 97.5 169 ASP A O 1
ATOM 1302 N N . ALA A 1 170 ? -17.312 -6.188 -10.289 1 98.31 170 ALA A N 1
ATOM 1303 C CA . ALA A 1 170 ? -16.188 -6.141 -9.352 1 98.31 170 ALA A CA 1
ATOM 1304 C C . ALA A 1 170 ? -16.547 -6.836 -8.039 1 98.31 170 ALA A C 1
ATOM 1306 O O . ALA A 1 170 ? -17.719 -6.969 -7.695 1 98.31 170 ALA A O 1
ATOM 1307 N N . VAL A 1 171 ? -15.523 -7.336 -7.379 1 97.81 171 VAL A N 1
ATOM 1308 C CA . VAL A 1 171 ? -15.719 -7.984 -6.09 1 97.81 171 VAL A CA 1
ATOM 1309 C C . VAL A 1 171 ? -14.664 -7.484 -5.098 1 97.81 171 VAL A C 1
ATOM 1311 O O . VAL A 1 171 ? -13.625 -6.961 -5.5 1 97.81 171 VAL A O 1
ATOM 1314 N N . MET A 1 172 ? -14.914 -7.566 -3.84 1 96.75 172 MET A N 1
ATOM 1315 C CA . MET A 1 172 ? -13.938 -7.348 -2.781 1 96.75 172 MET A CA 1
ATOM 1316 C C . MET A 1 172 ? -13.664 -8.633 -2.01 1 96.75 172 MET A C 1
ATOM 1318 O O . MET A 1 172 ? -12.508 -9.023 -1.832 1 96.75 172 MET A O 1
ATOM 1322 N N . GLY A 1 173 ? -14.773 -9.258 -1.679 1 94.69 173 GLY A N 1
ATOM 1323 C CA . GLY A 1 173 ? -14.68 -10.539 -0.984 1 94.69 173 GLY A CA 1
ATOM 1324 C C . GLY A 1 173 ? -14.242 -10.398 0.461 1 94.69 173 GLY A C 1
ATOM 1325 O O . GLY A 1 173 ? -14.797 -11.047 1.349 1 94.69 173 GLY A O 1
ATOM 1326 N N . LEU A 1 174 ? -13.32 -9.578 0.775 1 95.62 174 LEU A N 1
ATOM 1327 C CA . LEU A 1 174 ? -12.828 -9.367 2.133 1 95.62 174 LEU A CA 1
ATOM 1328 C C . LEU A 1 174 ? -13.789 -8.484 2.924 1 95.62 174 LEU A C 1
ATOM 1330 O O . LEU A 1 174 ? -13.984 -7.312 2.588 1 95.62 174 LEU A O 1
ATOM 1334 N N . ASP A 1 175 ? -14.359 -9.031 3.99 1 96.06 175 ASP A N 1
ATOM 1335 C CA . ASP A 1 175 ? -15.273 -8.297 4.852 1 96.06 175 ASP A CA 1
ATOM 1336 C C . ASP A 1 175 ? -14.516 -7.492 5.91 1 96.06 175 ASP A C 1
ATOM 1338 O O . ASP A 1 175 ? -13.359 -7.789 6.203 1 96.06 175 ASP A O 1
ATOM 1342 N N . PRO A 1 176 ? -15.172 -6.477 6.453 1 97.62 176 PRO A N 1
ATOM 1343 C CA . PRO A 1 176 ? -14.57 -5.789 7.602 1 97.62 176 PRO A CA 1
ATOM 1344 C C . PRO A 1 176 ? -14.344 -6.719 8.789 1 97.62 176 PRO A C 1
ATOM 1346 O O . PRO A 1 176 ? -14.992 -7.762 8.898 1 97.62 176 PRO A O 1
ATOM 1349 N N . TYR A 1 177 ? -13.336 -6.367 9.602 1 97.69 177 TYR A N 1
ATOM 1350 C CA . TYR A 1 177 ? -13.195 -7.016 10.898 1 97.69 177 TYR A CA 1
ATOM 1351 C C . TYR A 1 177 ? -14.398 -6.727 11.789 1 97.69 177 TYR A C 1
ATOM 1353 O O . TYR A 1 177 ? -14.703 -5.566 12.078 1 97.69 177 TYR A O 1
ATOM 1361 N N . GLY A 1 178 ? -15.102 -7.754 12.141 1 95.19 178 GLY A N 1
ATOM 1362 C CA . GLY A 1 178 ? -16.344 -7.539 12.875 1 95.19 178 GLY A CA 1
ATOM 1363 C C . GLY A 1 178 ? -17.469 -7.008 12 1 95.19 178 GLY A C 1
ATOM 1364 O O . GLY A 1 178 ? -17.625 -7.445 10.859 1 95.19 178 GLY A O 1
ATOM 1365 N N . ASP A 1 179 ? -18.25 -6.043 12.508 1 92.88 179 ASP A N 1
ATOM 1366 C CA . ASP A 1 179 ? -19.453 -5.602 11.812 1 92.88 179 ASP A CA 1
ATOM 1367 C C . ASP A 1 179 ? -19.312 -4.164 11.312 1 92.88 179 ASP A C 1
ATOM 1369 O O . ASP A 1 179 ? -20.219 -3.629 10.672 1 92.88 179 ASP A O 1
ATOM 1373 N N . THR A 1 180 ? -18.219 -3.582 11.625 1 95.31 180 THR A N 1
ATOM 1374 C CA . THR A 1 180 ? -18.047 -2.176 11.273 1 95.31 180 THR A CA 1
ATOM 1375 C C . THR A 1 180 ? -16.859 -1.982 10.352 1 95.31 180 THR A C 1
ATOM 1377 O O . THR A 1 180 ? -15.742 -2.398 10.672 1 95.31 180 THR A O 1
ATOM 1380 N N . PRO A 1 181 ? -17.062 -1.364 9.258 1 97.56 181 PRO A N 1
ATOM 1381 C CA . PRO A 1 181 ? -15.93 -1.082 8.367 1 97.56 181 PRO A CA 1
ATOM 1382 C C . PRO A 1 181 ? -14.938 -0.095 8.984 1 97.56 181 PRO A C 1
ATOM 1384 O O . PRO A 1 181 ? -15.25 0.563 9.977 1 97.56 181 PRO A O 1
ATOM 1387 N N . PRO A 1 182 ? -13.727 -0.017 8.391 1 98.44 182 PRO A N 1
ATOM 1388 C CA . PRO A 1 182 ? -12.773 0.987 8.867 1 98.44 182 PRO A CA 1
ATOM 1389 C C . PRO A 1 182 ? -13.336 2.404 8.836 1 98.44 182 PRO A C 1
ATOM 1391 O O . PRO A 1 182 ? -14.078 2.756 7.918 1 98.44 182 PRO A O 1
ATOM 1394 N N . GLU A 1 183 ? -12.969 3.195 9.812 1 98.69 183 GLU A N 1
ATOM 1395 C CA . GLU A 1 183 ? -13.391 4.594 9.828 1 98.69 183 GLU A CA 1
ATOM 1396 C C . GLU A 1 183 ? -12.758 5.375 8.68 1 98.69 183 GLU A C 1
ATOM 1398 O O . GLU A 1 183 ? -11.617 5.098 8.289 1 98.69 183 GLU A O 1
ATOM 1403 N N . ILE A 1 184 ? -13.508 6.332 8.219 1 98.88 184 ILE A N 1
ATOM 1404 C CA . ILE A 1 184 ? -13.031 7.281 7.219 1 98.88 184 ILE A CA 1
ATOM 1405 C C . ILE A 1 184 ? -13.023 8.688 7.809 1 98.88 184 ILE A C 1
ATOM 1407 O O . ILE A 1 184 ? -14.039 9.148 8.344 1 98.88 184 ILE A O 1
ATOM 1411 N N . TRP A 1 185 ? -11.859 9.328 7.777 1 98.94 185 TRP A N 1
ATOM 1412 C CA . TRP A 1 185 ? -11.727 10.719 8.188 1 98.94 185 TRP A CA 1
ATOM 1413 C C . TRP A 1 185 ? -11.344 11.602 7.012 1 98.94 185 TRP A C 1
ATOM 1415 O O . TRP A 1 185 ? -10.508 11.219 6.188 1 98.94 185 TRP A O 1
ATOM 1425 N N . LEU A 1 186 ? -11.93 12.805 6.918 1 98.88 186 LEU A N 1
ATOM 1426 C CA . LEU A 1 186 ? -11.625 13.695 5.801 1 98.88 186 LEU A CA 1
ATOM 1427 C C . LEU A 1 186 ? -10.875 14.93 6.277 1 98.88 186 LEU A C 1
ATOM 1429 O O . LEU A 1 186 ? -11.203 15.5 7.32 1 98.88 186 LEU A O 1
ATOM 1433 N N . ALA A 1 187 ? -9.805 15.242 5.559 1 96.88 187 ALA A N 1
ATOM 1434 C CA . ALA A 1 187 ? -9.125 16.531 5.73 1 96.88 187 ALA A CA 1
ATOM 1435 C C . ALA A 1 187 ? -9.867 17.641 4.992 1 96.88 187 ALA A C 1
ATOM 1437 O O . ALA A 1 187 ? -9.539 17.953 3.844 1 96.88 187 ALA A O 1
ATOM 1438 N N . ALA A 1 188 ? -10.75 18.344 5.617 1 95.5 188 ALA A N 1
ATOM 1439 C CA . ALA A 1 188 ? -11.664 19.25 4.938 1 95.5 188 ALA A CA 1
ATOM 1440 C C . ALA A 1 188 ? -11.531 20.672 5.48 1 95.5 188 ALA A C 1
ATOM 1442 O O . ALA A 1 188 ? -11.406 20.875 6.691 1 95.5 188 ALA A O 1
ATOM 1443 N N . HIS A 1 189 ? -11.562 21.656 4.645 1 90.94 189 HIS A N 1
ATOM 1444 C CA . HIS A 1 189 ? -11.578 23.062 5.035 1 90.94 189 HIS A CA 1
ATOM 1445 C C . HIS A 1 189 ? -12.703 23.812 4.332 1 90.94 189 HIS A C 1
ATOM 1447 O O . HIS A 1 189 ? -13.516 24.469 4.984 1 90.94 189 HIS A O 1
ATOM 1453 N N . GLY A 1 190 ? -12.805 23.703 2.994 1 89.62 190 GLY A N 1
ATOM 1454 C CA . GLY A 1 190 ? -13.789 24.438 2.215 1 89.62 190 GLY A CA 1
ATOM 1455 C C . GLY A 1 190 ? -15.18 23.859 2.309 1 89.62 190 GLY A C 1
ATOM 1456 O O . GLY A 1 190 ? -15.352 22.719 2.732 1 89.62 190 GLY A O 1
ATOM 1457 N N . PRO A 1 191 ? -16.172 24.688 1.951 1 93.75 191 PRO A N 1
ATOM 1458 C CA . PRO A 1 191 ? -17.578 24.312 2.141 1 93.75 191 PRO A CA 1
ATOM 1459 C C . PRO A 1 191 ? -17.922 22.984 1.483 1 93.75 191 PRO A C 1
ATOM 1461 O O . PRO A 1 191 ? -18.625 22.156 2.082 1 93.75 191 PRO A O 1
ATOM 1464 N N . ARG A 1 192 ? -17.516 22.766 0.281 1 95.12 192 ARG A N 1
ATOM 1465 C CA . ARG A 1 192 ? -17.828 21.516 -0.408 1 95.12 192 ARG A CA 1
ATOM 1466 C C . ARG A 1 192 ? -17.25 20.328 0.343 1 95.12 192 ARG A C 1
ATOM 1468 O O . ARG A 1 192 ? -17.938 19.312 0.514 1 95.12 192 ARG A O 1
ATOM 1475 N N . MET A 1 193 ? -16.047 20.5 0.82 1 96.44 193 MET A N 1
ATOM 1476 C CA . MET A 1 193 ? -15.383 19.422 1.546 1 96.44 193 MET A CA 1
ATOM 1477 C C . MET A 1 193 ? -16.031 19.188 2.906 1 96.44 193 MET A C 1
ATOM 1479 O O . MET A 1 193 ? -16.109 18.062 3.381 1 96.44 193 MET A O 1
ATOM 1483 N N . LEU A 1 194 ? -16.453 20.234 3.525 1 98.38 194 LEU A N 1
ATOM 1484 C CA . LEU A 1 194 ? -17.156 20.094 4.797 1 98.38 194 LEU A CA 1
ATOM 1485 C C . LEU A 1 194 ? -18.469 19.344 4.609 1 98.38 194 LEU A C 1
ATOM 1487 O O . LEU A 1 194 ? -18.812 18.484 5.426 1 98.38 194 LEU A O 1
ATOM 1491 N N . GLY A 1 195 ? -19.125 19.688 3.533 1 98.56 195 GLY A N 1
ATOM 1492 C CA . GLY A 1 195 ? -20.344 18.953 3.205 1 98.56 195 GLY A CA 1
ATOM 1493 C C . GLY A 1 195 ? -20.109 17.469 3.006 1 98.56 195 GLY A C 1
ATOM 1494 O O . GLY A 1 195 ? -20.844 16.641 3.559 1 98.56 195 GLY A O 1
ATOM 1495 N N . LEU A 1 196 ? -19.078 17.109 2.244 1 98.38 196 LEU A N 1
ATOM 1496 C CA . LEU A 1 196 ? -18.719 15.719 2.01 1 98.38 196 LEU A CA 1
ATOM 1497 C C . LEU A 1 196 ? -18.406 15.008 3.324 1 98.38 196 LEU A C 1
ATOM 1499 O O . LEU A 1 196 ? -18.75 13.836 3.496 1 98.38 196 LEU A O 1
ATOM 1503 N N . THR A 1 197 ? -17.75 15.711 4.195 1 98.88 197 THR A N 1
ATOM 1504 C CA . THR A 1 197 ? -17.37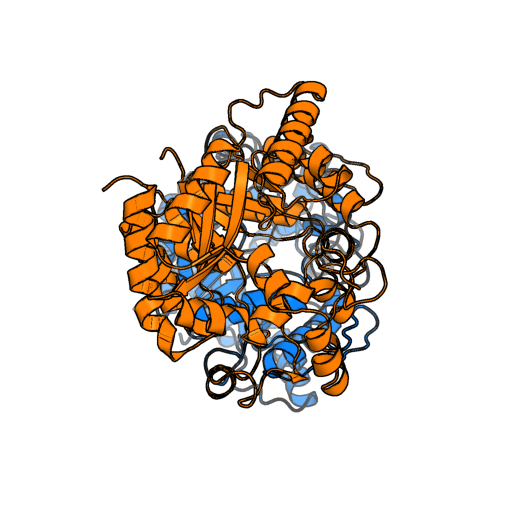5 15.148 5.488 1 98.88 197 THR A CA 1
ATOM 1505 C C . THR A 1 197 ? -18.625 14.734 6.273 1 98.88 197 THR A C 1
ATOM 1507 O O . THR A 1 197 ? -18.688 13.641 6.824 1 98.88 197 THR A O 1
ATOM 1510 N N . GLY A 1 198 ? -19.562 15.617 6.324 1 98.75 198 GLY A N 1
ATOM 1511 C CA . GLY A 1 198 ? -20.812 15.273 6.988 1 98.75 198 GLY A CA 1
ATOM 1512 C C . GLY A 1 198 ? -21.516 14.094 6.352 1 98.75 198 GLY A C 1
ATOM 1513 O O . GLY A 1 198 ? -22.047 13.227 7.055 1 98.75 198 GLY A O 1
ATOM 1514 N N . GLN A 1 199 ? -21.438 14 5.051 1 97.88 199 GLN A N 1
ATOM 1515 C CA . GLN A 1 199 ? -22.188 13.008 4.293 1 97.88 199 GLN A CA 1
ATOM 1516 C C . GLN A 1 199 ? -21.531 11.641 4.359 1 97.88 199 GLN A C 1
ATOM 1518 O O . GLN A 1 199 ? -22.219 10.609 4.371 1 97.88 199 GLN A O 1
ATOM 1523 N N . TYR A 1 200 ? -20.141 11.602 4.5 1 97.31 200 TYR A N 1
ATOM 1524 C CA . TYR A 1 200 ? -19.5 10.32 4.219 1 97.31 200 TYR A CA 1
ATOM 1525 C C . TYR A 1 200 ? -18.562 9.914 5.352 1 97.31 200 TYR A C 1
ATOM 1527 O O . TYR A 1 200 ? -18.219 8.742 5.488 1 97.31 200 TYR A O 1
ATOM 1535 N N . ALA A 1 201 ? -18.125 10.805 6.184 1 98.75 201 ALA A N 1
ATOM 1536 C CA . ALA A 1 201 ? -16.953 10.5 7.02 1 98.75 201 ALA A CA 1
ATOM 1537 C C . ALA A 1 201 ? -17.391 10.203 8.453 1 98.75 201 ALA A C 1
ATOM 1539 O O . ALA A 1 201 ? -18.484 10.562 8.867 1 98.75 201 ALA A O 1
ATOM 1540 N N . ASP A 1 202 ? -16.516 9.5 9.109 1 98.75 202 ASP A N 1
ATOM 1541 C CA . ASP A 1 202 ? -16.688 9.195 10.523 1 98.75 202 ASP A CA 1
ATOM 1542 C C . ASP A 1 202 ? -15.922 10.18 11.398 1 98.75 202 ASP A C 1
ATOM 1544 O O . ASP A 1 202 ? -16.156 10.258 12.609 1 98.75 202 ASP A O 1
ATOM 1548 N N . GLY A 1 203 ? -15.039 10.898 10.82 1 98.94 203 GLY A N 1
ATOM 1549 C CA . GLY A 1 203 ? -14.242 11.898 11.516 1 98.94 203 GLY A CA 1
ATOM 1550 C C . GLY A 1 203 ? -13.719 12.992 10.602 1 98.94 203 GLY A C 1
ATOM 1551 O O . GLY A 1 203 ? -13.859 12.906 9.383 1 98.94 203 GLY A O 1
ATOM 1552 N N . TRP A 1 204 ? -13.211 14.016 11.188 1 98.94 204 TRP A N 1
ATOM 1553 C CA . TRP A 1 204 ? -12.703 15.227 10.555 1 98.94 204 TRP A CA 1
ATOM 1554 C C . TRP A 1 204 ? -11.266 15.5 10.977 1 98.94 204 TRP A C 1
ATOM 1556 O O . TRP A 1 204 ? -10.914 15.359 12.148 1 98.94 204 TRP A O 1
ATOM 1566 N N . LEU A 1 205 ? -10.367 15.797 9.984 1 98.69 205 LEU A N 1
ATOM 1567 C CA . LEU A 1 205 ? -8.953 15.984 10.312 1 98.69 205 LEU A CA 1
ATOM 1568 C C . LEU A 1 205 ? -8.375 17.188 9.57 1 98.69 205 LEU A C 1
ATOM 1570 O O . LEU A 1 205 ? -7.492 17.031 8.727 1 98.69 205 LEU A O 1
ATOM 1574 N N . PRO A 1 206 ? -8.82 18.375 9.867 1 96.69 206 PRO A N 1
ATOM 1575 C CA . PRO A 1 206 ? -8.219 19.578 9.305 1 96.69 206 PRO A CA 1
ATOM 1576 C C . PRO A 1 206 ? -6.887 19.938 9.953 1 96.69 206 PRO A C 1
ATOM 1578 O O . PRO A 1 206 ? -6.492 19.328 10.945 1 96.69 206 PRO A O 1
ATOM 1581 N N . THR A 1 207 ? -6.227 20.891 9.344 1 95.06 207 THR A N 1
ATOM 1582 C CA . THR A 1 207 ? -5.164 21.594 10.055 1 95.06 207 THR A CA 1
ATOM 1583 C C . THR A 1 207 ? -5.73 22.734 10.891 1 95.06 207 THR A C 1
ATOM 1585 O O . THR A 1 207 ? -6.922 23.047 10.805 1 95.06 207 THR A O 1
ATOM 1588 N N . LYS A 1 208 ? -4.91 23.359 11.633 1 96 208 LYS A N 1
ATOM 1589 C CA . LYS A 1 208 ? -5.332 24.328 12.641 1 96 208 LYS A CA 1
ATOM 1590 C C . LYS A 1 208 ? -6.004 25.547 12 1 96 208 LYS A C 1
ATOM 1592 O O . LYS A 1 208 ? -5.555 26.031 10.961 1 96 208 LYS A O 1
ATOM 1597 N N . MET A 1 209 ? -7.098 26 12.586 1 93.81 209 MET A N 1
ATOM 1598 C CA . MET A 1 209 ? -7.816 27.25 12.383 1 93.81 209 MET A CA 1
ATOM 1599 C C . MET A 1 209 ? -8.234 27.875 13.711 1 93.81 209 MET A C 1
ATOM 1601 O O . MET A 1 209 ? -7.961 27.297 14.773 1 93.81 209 MET A O 1
ATOM 1605 N N . SER A 1 210 ? -8.789 29.031 13.664 1 94.19 210 SER A N 1
ATOM 1606 C CA . SER A 1 210 ? -9.219 29.609 14.93 1 94.19 210 SER A CA 1
ATOM 1607 C C . SER A 1 210 ? -10.312 28.781 15.586 1 94.19 210 SER A C 1
ATOM 1609 O O . SER A 1 210 ? -11.039 28.062 14.898 1 94.19 210 SER A O 1
ATOM 1611 N N . PRO A 1 211 ? -10.398 28.828 16.938 1 97.25 211 PRO A N 1
ATOM 1612 C CA . PRO A 1 211 ? -11.461 28.062 17.609 1 97.25 211 PRO A CA 1
ATOM 1613 C C . PRO A 1 211 ? -12.852 28.406 17.094 1 97.25 211 PRO A C 1
ATOM 1615 O O . PRO A 1 211 ? -13.711 27.531 16.969 1 97.25 211 PRO A O 1
ATOM 1618 N N . GLU A 1 212 ? -13.062 29.672 16.766 1 96.44 212 GLU A N 1
ATOM 1619 C CA . GLU A 1 212 ? -14.352 30.094 16.234 1 96.44 212 GLU A CA 1
ATOM 1620 C C . GLU A 1 212 ? -14.625 29.484 14.875 1 96.44 212 GLU A C 1
ATOM 1622 O O . GLU A 1 212 ? -15.719 28.969 14.625 1 96.44 212 GLU A O 1
ATOM 1627 N N . ALA A 1 213 ? -13.648 29.531 14.031 1 95.06 213 ALA A N 1
ATOM 1628 C CA . ALA A 1 213 ? -13.773 28.938 12.711 1 95.06 213 ALA A CA 1
ATOM 1629 C C . ALA A 1 213 ? -13.961 27.422 12.812 1 95.06 213 ALA A C 1
ATOM 1631 O O . ALA A 1 213 ? -14.711 26.828 12.031 1 95.06 213 ALA A O 1
ATOM 1632 N N . TYR A 1 214 ? -13.273 26.859 13.766 1 97.75 214 TYR A N 1
ATOM 1633 C CA . TYR A 1 214 ? -13.383 25.422 14.008 1 97.75 214 TYR A CA 1
ATOM 1634 C C . TYR A 1 214 ? -14.812 25.031 14.375 1 97.75 214 TYR A C 1
ATOM 1636 O O . TYR A 1 214 ? -15.391 24.125 13.781 1 97.75 214 TYR A O 1
ATOM 1644 N N . ARG A 1 215 ? -15.383 25.734 15.328 1 98.56 215 ARG A N 1
ATOM 1645 C CA . ARG A 1 215 ? -16.75 25.484 15.766 1 98.56 215 ARG A CA 1
ATOM 1646 C C . ARG A 1 215 ? -17.734 25.641 14.609 1 98.56 215 ARG A C 1
ATOM 1648 O O . ARG A 1 215 ? -18.609 24.812 14.406 1 98.56 215 ARG A O 1
ATOM 1655 N N . SER A 1 216 ? -17.531 26.703 13.875 1 98.19 216 SER A N 1
ATOM 1656 C CA . SER A 1 216 ? -18.422 26.984 12.75 1 98.19 216 SER A CA 1
ATOM 1657 C C . SER A 1 216 ? -18.344 25.875 11.711 1 98.19 216 SER A C 1
ATOM 1659 O O . SER A 1 216 ? -19.375 25.422 11.188 1 98.19 216 SER A O 1
ATOM 1661 N N . SER A 1 217 ? -17.156 25.422 11.359 1 98.38 217 SER A N 1
ATOM 1662 C CA . SER A 1 217 ? -16.969 24.344 10.398 1 98.38 217 SER A CA 1
ATOM 1663 C C . SER A 1 217 ? -17.578 23.047 10.906 1 98.38 217 SER A C 1
ATOM 1665 O O . SER A 1 217 ? -18.203 22.312 10.148 1 98.38 217 SER A O 1
ATOM 1667 N N . LEU A 1 218 ? -17.375 22.766 12.195 1 98.88 218 LEU A N 1
ATOM 1668 C CA . LEU A 1 218 ? -17.953 21.562 12.789 1 98.88 218 LEU A CA 1
ATOM 1669 C C . LEU A 1 218 ? -19.469 21.578 12.688 1 98.88 218 LEU A C 1
ATOM 1671 O O . LEU A 1 218 ? -20.094 20.578 12.328 1 98.88 218 LEU A O 1
ATOM 1675 N N . ASP A 1 219 ? -20.031 22.734 12.969 1 98.75 219 ASP A N 1
ATOM 1676 C CA . ASP A 1 219 ? -21.484 22.875 12.852 1 98.75 219 ASP A CA 1
ATOM 1677 C C . ASP A 1 219 ? -21.953 22.594 11.43 1 98.75 219 ASP A C 1
ATOM 1679 O O . ASP A 1 219 ? -22.984 21.953 11.234 1 98.75 219 ASP A O 1
ATOM 1683 N N . THR A 1 220 ? -21.203 23.094 10.5 1 98.75 220 THR A N 1
ATOM 1684 C CA . THR A 1 220 ? -21.516 22.859 9.094 1 98.75 220 THR A CA 1
ATOM 1685 C C . THR A 1 220 ? -21.484 21.359 8.773 1 98.75 220 THR A C 1
ATOM 1687 O O . THR A 1 220 ? -22.359 20.844 8.086 1 98.75 220 THR A O 1
ATOM 1690 N N . ILE A 1 221 ? -20.547 20.625 9.258 1 98.94 221 ILE A N 1
ATOM 1691 C CA . ILE A 1 221 ? -20.391 19.188 9.039 1 98.94 221 ILE A CA 1
ATOM 1692 C C . ILE A 1 221 ? -21.562 18.453 9.656 1 98.94 221 ILE A C 1
ATOM 1694 O O . ILE A 1 221 ? -22.188 17.609 9 1 98.94 221 ILE A O 1
ATOM 1698 N N . LEU A 1 222 ? -21.844 18.781 10.906 1 98.81 222 LEU A N 1
ATOM 1699 C CA . LEU A 1 222 ? -22.922 18.094 11.617 1 98.81 222 LEU A CA 1
ATOM 1700 C C . LEU A 1 222 ? -24.266 18.328 10.93 1 98.81 222 LEU A C 1
ATOM 1702 O O . LEU A 1 222 ? -25.062 17.406 10.797 1 98.81 222 LEU A O 1
ATOM 1706 N N . LYS A 1 223 ? -24.484 19.531 10.5 1 98.69 223 LYS A N 1
ATOM 1707 C CA . LYS A 1 223 ? -25.703 19.844 9.773 1 98.69 223 LYS A CA 1
ATOM 1708 C C . LYS A 1 223 ? -25.797 19.047 8.477 1 98.69 223 LYS A C 1
ATOM 1710 O O . LYS A 1 223 ? -26.844 18.484 8.148 1 98.69 223 LYS A O 1
ATOM 1715 N N . ALA A 1 224 ? -24.719 19 7.746 1 98.75 224 ALA A N 1
ATOM 1716 C CA . ALA A 1 224 ? -24.688 18.25 6.488 1 98.75 224 ALA A CA 1
ATOM 1717 C C . ALA A 1 224 ? -24.984 16.781 6.719 1 98.75 224 ALA A C 1
ATOM 1719 O O . ALA A 1 224 ? -25.688 16.141 5.926 1 98.75 224 ALA A O 1
ATOM 1720 N N . GLY A 1 225 ? -24.422 16.203 7.777 1 98.69 225 GLY A N 1
ATOM 1721 C CA . GLY A 1 225 ? -24.688 14.812 8.125 1 98.69 225 GLY A CA 1
ATOM 1722 C C . GLY A 1 225 ? -26.156 14.562 8.453 1 98.69 225 GLY A C 1
ATOM 1723 O O . GLY A 1 225 ? -26.75 13.617 7.949 1 98.69 225 GLY A O 1
ATOM 1724 N N . LYS A 1 226 ? -26.719 15.438 9.258 1 98.38 226 LYS A N 1
ATOM 1725 C CA . LYS A 1 226 ? -28.125 15.32 9.625 1 98.38 226 LYS A CA 1
ATOM 1726 C C . LYS A 1 226 ? -29.031 15.461 8.406 1 98.38 226 LYS A C 1
ATOM 1728 O O . LYS A 1 226 ? -30 14.711 8.258 1 98.38 226 LYS A O 1
ATOM 1733 N N . ASP A 1 227 ? -28.688 16.391 7.586 1 98.44 227 ASP A N 1
ATOM 1734 C CA . ASP A 1 227 ? -29.453 16.594 6.363 1 98.44 227 ASP A CA 1
ATOM 1735 C C . ASP A 1 227 ? -29.406 15.359 5.469 1 98.44 227 ASP A C 1
ATOM 1737 O O . ASP A 1 227 ? -30.344 15.094 4.711 1 98.44 227 ASP A O 1
ATOM 1741 N N . ALA A 1 228 ? -28.375 14.602 5.602 1 97.88 228 ALA A N 1
ATOM 1742 C CA . ALA A 1 228 ? -28.219 13.398 4.801 1 97.88 228 ALA A CA 1
ATOM 1743 C C . ALA A 1 228 ? -28.844 12.188 5.492 1 97.88 228 ALA A C 1
ATOM 1745 O O . ALA A 1 228 ? -28.734 11.062 5.016 1 97.88 228 ALA A O 1
ATOM 1746 N N . GLY A 1 229 ? -29.391 12.367 6.684 1 98.12 229 GLY A N 1
ATOM 1747 C CA . GLY A 1 229 ? -30.109 11.312 7.395 1 98.12 229 GLY A CA 1
ATOM 1748 C C . GLY A 1 229 ? -29.188 10.477 8.266 1 98.12 229 GLY A C 1
ATOM 1749 O O . GLY A 1 229 ? -29.562 9.375 8.688 1 98.12 229 GLY A O 1
ATOM 1750 N N . ARG A 1 230 ? -28.047 10.961 8.586 1 97.75 230 ARG A N 1
ATOM 1751 C CA . ARG A 1 230 ? -27.094 10.188 9.375 1 97.75 230 ARG A CA 1
ATOM 1752 C C . ARG A 1 230 ? -27.219 10.5 10.859 1 97.75 230 ARG A C 1
ATOM 1754 O O . ARG A 1 230 ? -27.609 11.609 11.234 1 97.75 230 ARG A O 1
ATOM 1761 N N . ASN A 1 231 ? -26.891 9.414 11.664 1 97.56 231 ASN A N 1
ATOM 1762 C CA . ASN A 1 231 ? -26.641 9.641 13.086 1 97.56 231 ASN A CA 1
ATOM 1763 C C . ASN A 1 231 ? -25.219 10.125 13.336 1 97.56 231 ASN A C 1
ATOM 1765 O O . ASN A 1 231 ? -24.266 9.383 13.125 1 97.56 231 ASN A O 1
ATOM 1769 N N . MET A 1 232 ? -25.078 11.297 13.836 1 97.94 232 MET A N 1
ATOM 1770 C CA . MET A 1 232 ? -23.75 11.922 13.938 1 97.94 232 MET A CA 1
ATOM 1771 C C . MET A 1 232 ? -23.203 11.797 15.352 1 97.94 232 MET A C 1
ATOM 1773 O O . MET A 1 232 ? -22.156 12.367 15.672 1 97.94 232 MET A O 1
ATOM 1777 N N . ASP A 1 233 ? -23.734 11.008 16.25 1 95.88 233 ASP A N 1
ATOM 1778 C CA . ASP A 1 233 ? -23.281 10.859 17.625 1 95.88 233 ASP A CA 1
ATOM 1779 C C . ASP A 1 233 ? -21.891 10.234 17.688 1 95.88 233 ASP A C 1
ATOM 1781 O O . ASP A 1 233 ? -21.109 10.523 18.594 1 95.88 233 ASP A O 1
ATOM 1785 N N . GLY A 1 234 ? -21.531 9.469 16.766 1 95.56 234 GLY A N 1
ATOM 1786 C CA . GLY A 1 234 ? -20.25 8.797 16.781 1 95.56 234 GLY A CA 1
ATOM 1787 C C . GLY A 1 234 ? -19.203 9.492 15.938 1 95.56 234 GLY A C 1
ATOM 1788 O O . GLY A 1 234 ? -18.078 9.008 15.805 1 95.56 234 GLY A O 1
ATOM 1789 N N . PHE A 1 235 ? -19.594 10.695 15.445 1 98.5 235 PHE A N 1
ATOM 1790 C CA . PHE A 1 235 ? -18.656 11.461 14.617 1 98.5 235 PHE A CA 1
ATOM 1791 C C . PHE A 1 235 ? -17.531 12.039 15.461 1 98.5 235 PHE A C 1
ATOM 1793 O O . PHE A 1 235 ? -17.781 12.57 16.547 1 98.5 235 PHE A O 1
ATOM 1800 N N . THR A 1 236 ? -16.266 11.969 14.992 1 98.88 236 THR A N 1
ATOM 1801 C CA . THR A 1 236 ? -15.125 12.453 15.773 1 98.88 236 THR A CA 1
ATOM 1802 C C . THR A 1 236 ? -14.555 13.727 15.156 1 98.88 236 THR A C 1
ATOM 1804 O O . THR A 1 236 ? -13.969 13.688 14.07 1 98.88 236 THR A O 1
ATOM 1807 N N . PRO A 1 237 ? -14.711 14.836 15.781 1 98.88 237 PRO A N 1
ATOM 1808 C CA . PRO A 1 237 ? -14.039 16.062 15.352 1 98.88 237 PRO A CA 1
ATOM 1809 C C . PRO A 1 237 ? -12.555 16.094 15.711 1 98.88 237 PRO A C 1
ATOM 1811 O O . PRO A 1 237 ? -12.203 16.328 16.875 1 98.88 237 PRO A O 1
ATOM 1814 N N . GLY A 1 238 ? -11.719 15.906 14.734 1 98.88 238 GLY A N 1
ATOM 1815 C CA . GLY A 1 238 ? -10.281 15.898 14.961 1 98.88 238 GLY A CA 1
ATOM 1816 C C . GLY A 1 238 ? -9.578 17.109 14.391 1 98.88 238 GLY A C 1
ATOM 1817 O O . GLY A 1 238 ? -10.234 18.031 13.875 1 98.88 238 GLY A O 1
ATOM 1818 N N . MET A 1 239 ? -8.266 17.141 14.562 1 98.69 239 MET A N 1
ATOM 1819 C CA . MET A 1 239 ? -7.414 18.188 14.016 1 98.69 239 MET A CA 1
ATOM 1820 C C . MET A 1 239 ? -5.949 17.75 14.031 1 98.69 239 MET A C 1
ATOM 1822 O O . MET A 1 239 ? -5.508 17.078 14.969 1 98.69 239 MET A O 1
ATOM 1826 N N . LEU A 1 240 ? -5.297 18.031 12.984 1 98.25 240 LEU A N 1
ATOM 1827 C CA . LEU A 1 240 ? -3.84 17.938 12.992 1 98.25 240 LEU A CA 1
ATOM 1828 C C . LEU A 1 240 ? -3.213 19.281 13.383 1 98.25 240 LEU A C 1
ATOM 1830 O O . LEU A 1 240 ? -3.43 20.281 12.711 1 98.25 240 LEU A O 1
ATOM 1834 N N . GLY A 1 241 ? -2.484 19.297 14.461 1 98 241 GLY A N 1
ATOM 1835 C CA . GLY A 1 241 ? -1.806 20.484 14.922 1 98 241 GLY A CA 1
ATOM 1836 C C . GLY A 1 241 ? -0.294 20.359 14.906 1 98 241 GLY A C 1
ATOM 1837 O O . GLY A 1 241 ? 0.26 19.406 15.461 1 98 241 GLY A O 1
ATOM 1838 N N . TYR A 1 242 ? 0.351 21.312 14.258 1 97.81 242 TYR A N 1
ATOM 1839 C CA . TYR A 1 242 ? 1.794 21.453 14.422 1 97.81 242 TYR A CA 1
ATOM 1840 C C . TYR A 1 242 ? 2.137 22.156 15.734 1 97.81 242 TYR A C 1
ATOM 1842 O O . TYR A 1 242 ? 1.524 23.172 16.078 1 97.81 242 TYR A O 1
ATOM 1850 N N . PHE A 1 243 ? 3.105 21.609 16.406 1 98.62 243 PHE A N 1
ATOM 1851 C CA . PHE A 1 243 ? 3.43 22.156 17.734 1 98.62 243 PHE A CA 1
ATOM 1852 C C . PHE A 1 243 ? 4.844 22.719 17.75 1 98.62 243 PHE A C 1
ATOM 1854 O O . PHE A 1 243 ? 5.785 22.078 17.281 1 98.62 243 PHE A O 1
ATOM 1861 N N . LEU A 1 244 ? 4.961 23.906 18.219 1 98.44 244 LEU A N 1
ATOM 1862 C CA . LEU A 1 244 ? 6.191 24.594 18.578 1 98.44 244 LEU A CA 1
ATOM 1863 C C . LEU A 1 244 ? 6.227 24.891 20.078 1 98.44 244 LEU A C 1
ATOM 1865 O O . LEU A 1 244 ? 5.574 25.812 20.562 1 98.44 244 LEU A O 1
ATOM 1869 N N . ILE A 1 245 ? 7.059 24.094 20.812 1 98.56 245 ILE A N 1
ATOM 1870 C CA . ILE A 1 245 ? 7.035 24.172 22.266 1 98.56 245 ILE A CA 1
ATOM 1871 C C . ILE A 1 245 ? 8.367 24.703 22.781 1 98.56 245 ILE A C 1
ATOM 1873 O O . ILE A 1 245 ? 9.43 24.188 22.438 1 98.56 245 ILE A O 1
ATOM 1877 N N . GLY A 1 246 ? 8.336 25.797 23.5 1 97.94 246 GLY A N 1
ATOM 1878 C CA . GLY A 1 246 ? 9.508 26.406 24.109 1 97.94 246 GLY A CA 1
ATOM 1879 C C . GLY A 1 246 ? 9.375 26.578 25.609 1 97.94 246 GLY A C 1
ATOM 1880 O O . GLY A 1 246 ? 8.266 26.562 26.156 1 97.94 246 GLY A O 1
ATOM 1881 N N . PRO A 1 247 ? 10.547 26.672 26.266 1 97.62 247 PRO A N 1
ATOM 1882 C CA . PRO A 1 247 ? 10.523 26.812 27.719 1 97.62 247 PRO A CA 1
ATOM 1883 C C . PRO A 1 247 ? 10.07 28.203 28.172 1 97.62 247 PRO A C 1
ATOM 1885 O O . PRO A 1 247 ? 9.727 28.406 29.344 1 97.62 247 PRO A O 1
ATOM 1888 N N . ASP A 1 248 ? 10.156 29.188 27.25 1 97.69 248 ASP A N 1
ATOM 1889 C CA . ASP A 1 248 ? 9.789 30.562 27.578 1 97.69 248 ASP A CA 1
ATOM 1890 C C . ASP A 1 248 ? 9.344 31.328 26.328 1 97.69 248 ASP A C 1
ATOM 1892 O O . ASP A 1 248 ? 9.422 30.797 25.219 1 97.69 248 ASP A O 1
ATOM 1896 N N . GLU A 1 249 ? 8.852 32.5 26.594 1 96.75 249 GLU A N 1
ATOM 1897 C CA . GLU A 1 249 ? 8.281 33.344 25.516 1 96.75 249 GLU A CA 1
ATOM 1898 C C . GLU A 1 249 ? 9.336 33.656 24.469 1 96.75 249 GLU A C 1
ATOM 1900 O O . GLU A 1 249 ? 9.031 33.688 23.266 1 96.75 249 GLU A O 1
ATOM 1905 N N . GLU A 1 250 ? 10.492 33.938 24.891 1 97.56 250 GLU A N 1
ATOM 1906 C CA . GLU A 1 250 ? 11.562 34.281 23.969 1 97.56 250 GLU A CA 1
ATOM 1907 C C . GLU A 1 250 ? 11.844 33.156 22.984 1 97.56 250 GLU A C 1
ATOM 1909 O O . GLU A 1 250 ? 11.977 33.375 21.781 1 97.56 250 GLU A O 1
ATOM 1914 N N . SER A 1 251 ? 11.945 31.969 23.516 1 97.75 251 SER A N 1
ATOM 1915 C CA . SER A 1 251 ? 12.172 30.797 22.656 1 97.75 251 SER A CA 1
ATOM 1916 C C . SER A 1 251 ? 11.023 30.594 21.672 1 97.75 251 SER A C 1
ATOM 1918 O O . SER A 1 251 ? 11.242 30.234 20.516 1 97.75 251 SER A O 1
ATOM 1920 N N . VAL A 1 252 ? 9.852 30.797 22.109 1 97.94 252 VAL A N 1
ATOM 1921 C CA . VAL A 1 252 ? 8.672 30.625 21.266 1 97.94 252 VAL A CA 1
ATOM 1922 C C . VAL A 1 252 ? 8.695 31.625 20.125 1 97.94 252 VAL A C 1
ATOM 1924 O O . VAL A 1 252 ? 8.406 31.266 18.969 1 97.94 252 VAL A O 1
ATOM 1927 N N . GLN A 1 253 ? 9.078 32.844 20.469 1 97.25 253 GLN A N 1
ATOM 1928 C CA . GLN A 1 253 ? 9.164 33.875 19.422 1 97.25 253 GLN A CA 1
ATOM 1929 C C . GLN A 1 253 ? 10.227 33.5 18.391 1 97.25 253 GLN A C 1
ATOM 1931 O O . GLN A 1 253 ? 10.031 33.719 17.188 1 97.25 253 GLN A O 1
ATOM 1936 N N . ARG A 1 254 ? 11.266 32.969 18.828 1 96.94 254 ARG A N 1
ATOM 1937 C CA . ARG A 1 254 ? 12.312 32.531 17.922 1 96.94 254 ARG A CA 1
ATOM 1938 C C . ARG A 1 254 ? 11.812 31.406 17 1 96.94 254 ARG A C 1
ATOM 1940 O O . ARG A 1 254 ? 12.109 31.391 15.805 1 96.94 254 ARG A O 1
ATOM 1947 N N . LEU A 1 255 ? 11.086 30.484 17.594 1 97.81 255 LEU A N 1
ATOM 1948 C CA . LEU A 1 255 ? 10.531 29.375 16.812 1 97.81 255 LEU A CA 1
ATOM 1949 C C . LEU A 1 255 ? 9.586 29.891 15.734 1 97.81 255 LEU A C 1
ATOM 1951 O O . LEU A 1 255 ? 9.664 29.469 14.578 1 97.81 255 LEU A O 1
ATOM 1955 N N . LEU A 1 256 ? 8.773 30.844 16.078 1 97.56 256 LEU A N 1
ATOM 1956 C CA . LEU A 1 256 ? 7.781 31.391 15.156 1 97.56 256 LEU A CA 1
ATOM 1957 C C . LEU A 1 256 ? 8.453 32.156 14.039 1 97.56 256 LEU A C 1
ATOM 1959 O O . LEU A 1 256 ? 7.926 32.25 12.93 1 97.56 256 LEU A O 1
ATOM 1963 N N . ALA A 1 257 ? 9.656 32.656 14.336 1 96.88 257 ALA A N 1
ATOM 1964 C CA . ALA A 1 257 ? 10.375 33.469 13.367 1 96.88 257 ALA A CA 1
ATOM 1965 C C . ALA A 1 257 ? 11.227 32.625 12.445 1 96.88 257 ALA A C 1
ATOM 1967 O O . ALA A 1 257 ? 11.719 33.094 11.414 1 96.88 257 ALA A O 1
ATOM 1968 N N . SER A 1 258 ? 11.359 31.359 12.75 1 96.69 258 SER A N 1
ATOM 1969 C CA . SER A 1 258 ? 12.188 30.453 11.961 1 96.69 258 SER A CA 1
ATOM 1970 C C . SER A 1 258 ? 11.711 30.391 10.516 1 96.69 258 SER A C 1
ATOM 1972 O O . SER A 1 258 ? 10.516 30.25 10.258 1 96.69 258 SER A O 1
ATOM 1974 N N . GLU A 1 259 ? 12.672 30.453 9.609 1 96 259 GLU A N 1
ATOM 1975 C CA . GLU A 1 259 ? 12.344 30.422 8.188 1 96 259 GLU A CA 1
ATOM 1976 C C . GLU A 1 259 ? 11.758 29.078 7.781 1 96 259 GLU A C 1
ATOM 1978 O O . GLU A 1 259 ? 10.859 29.016 6.945 1 96 259 GLU A O 1
ATOM 1983 N N . MET A 1 260 ? 12.25 27.984 8.367 1 95.69 260 MET A N 1
ATOM 1984 C CA . MET A 1 260 ? 11.75 26.656 8.055 1 95.69 260 MET A CA 1
ATOM 1985 C C . MET A 1 260 ? 10.297 26.5 8.492 1 95.69 260 MET A C 1
ATOM 1987 O O . MET A 1 260 ? 9.492 25.891 7.773 1 95.69 260 MET A O 1
ATOM 1991 N N . VAL A 1 261 ? 9.969 27.047 9.664 1 96.81 261 VAL A N 1
ATOM 1992 C CA . VAL A 1 261 ? 8.609 27 10.172 1 96.81 261 VAL A CA 1
ATOM 1993 C C . VAL A 1 261 ? 7.703 27.891 9.32 1 96.81 261 VAL A C 1
ATOM 1995 O O . VAL A 1 261 ? 6.617 27.469 8.914 1 96.81 261 VAL A O 1
ATOM 1998 N N . ARG A 1 262 ? 8.164 29.062 9.031 1 96.12 262 ARG A N 1
ATOM 1999 C CA . ARG A 1 262 ? 7.395 30 8.219 1 96.12 262 ARG A CA 1
ATOM 2000 C C . ARG A 1 262 ? 7.109 29.422 6.836 1 96.12 262 ARG A C 1
ATOM 2002 O O . ARG A 1 262 ? 6.012 29.594 6.305 1 96.12 262 ARG A O 1
ATOM 2009 N N . MET A 1 263 ? 8.062 28.703 6.262 1 94.56 263 MET A N 1
ATOM 2010 C CA . MET A 1 263 ? 7.891 28.141 4.93 1 94.56 263 MET A CA 1
ATOM 2011 C C . MET A 1 263 ? 6.777 27.094 4.926 1 94.56 263 MET A C 1
ATOM 2013 O O . MET A 1 263 ? 6.055 26.953 3.938 1 94.56 263 MET A O 1
ATOM 2017 N N . LEU A 1 264 ? 6.559 26.422 6 1 92.38 264 LEU A N 1
ATOM 2018 C CA . LEU A 1 264 ? 5.496 25.422 6.102 1 92.38 264 LEU A CA 1
ATOM 2019 C C . LEU A 1 264 ? 4.125 26.078 5.922 1 92.38 264 LEU A C 1
ATOM 2021 O O . LEU A 1 264 ? 3.172 25.422 5.5 1 92.38 264 LEU A O 1
ATOM 2025 N N . CYS A 1 265 ? 4.008 27.344 6.203 1 92.62 265 CYS A N 1
ATOM 2026 C CA . CYS A 1 265 ? 2.738 28.062 6.145 1 92.62 265 CYS A CA 1
ATOM 2027 C C . CYS A 1 265 ? 2.332 28.328 4.703 1 92.62 265 CYS A C 1
ATOM 2029 O O . CYS A 1 265 ? 1.206 28.766 4.441 1 92.62 265 CYS A O 1
ATOM 2031 N N . ILE A 1 266 ? 3.258 28.062 3.76 1 88.62 266 ILE A N 1
ATOM 2032 C CA . ILE A 1 266 ? 2.955 28.234 2.342 1 88.62 266 ILE A CA 1
ATOM 2033 C C . ILE A 1 266 ? 1.757 27.359 1.966 1 88.62 266 ILE A C 1
ATOM 2035 O O . ILE A 1 266 ? 1.077 27.625 0.972 1 88.62 266 ILE A O 1
ATOM 2039 N N . LEU A 1 267 ? 1.471 26.328 2.773 1 82.94 267 LEU A N 1
ATOM 2040 C CA . LEU A 1 267 ? 0.435 25.344 2.492 1 82.94 267 LEU A CA 1
ATOM 2041 C C . LEU A 1 267 ? -0.949 25.906 2.801 1 82.94 267 LEU A C 1
ATOM 2043 O O . LEU A 1 267 ? -1.961 25.328 2.389 1 82.94 267 LEU A O 1
ATOM 2047 N N . MET A 1 268 ? -0.987 26.984 3.465 1 84.12 268 MET A N 1
ATOM 2048 C CA . MET A 1 268 ? -2.279 27.562 3.812 1 84.12 268 MET A CA 1
ATOM 2049 C C . MET A 1 268 ? -2.943 28.188 2.588 1 84.12 268 MET A C 1
ATOM 2051 O O . MET A 1 268 ? -2.271 28.812 1.763 1 84.12 268 MET A O 1
ATOM 2055 N N . PRO A 1 269 ? -4.199 28.062 2.516 1 82.81 269 PRO A N 1
ATOM 2056 C CA . PRO A 1 269 ? -4.902 28.688 1.391 1 82.81 269 PRO A CA 1
ATOM 2057 C C . PRO A 1 269 ? -4.797 30.203 1.397 1 82.81 269 PRO A C 1
ATOM 2059 O O . PRO A 1 269 ? -4.66 30.812 2.463 1 82.81 269 PRO A O 1
ATOM 2062 N N . ASN A 1 270 ? -5.008 30.734 0.204 1 85.75 270 ASN A N 1
ATOM 2063 C CA . ASN A 1 270 ? -4.871 32.188 0.042 1 85.75 270 ASN A CA 1
ATOM 2064 C C . ASN A 1 270 ? -5.883 32.938 0.899 1 85.75 270 ASN A C 1
ATOM 2066 O O . ASN A 1 270 ? -5.57 34 1.442 1 85.75 270 ASN A O 1
ATOM 2070 N N . TRP A 1 271 ? -7.047 32.375 0.991 1 82.75 271 TRP A N 1
ATOM 2071 C CA . TRP A 1 271 ? -8.094 33.094 1.701 1 82.75 271 TRP A CA 1
ATOM 2072 C C . TRP A 1 271 ? -7.742 33.25 3.176 1 82.75 271 TRP A C 1
ATOM 2074 O O . TRP A 1 271 ? -8.195 34.188 3.828 1 82.75 271 TRP A O 1
ATOM 2084 N N . VAL A 1 272 ? -6.895 32.375 3.717 1 83.88 272 VAL A N 1
ATOM 2085 C CA . VAL A 1 272 ? -6.465 32.531 5.105 1 83.88 272 VAL A CA 1
ATOM 2086 C C . VAL A 1 272 ? -5.543 33.719 5.254 1 83.88 272 VAL A C 1
ATOM 2088 O O . VAL A 1 272 ? -5.684 34.5 6.195 1 83.88 272 VAL A O 1
ATOM 2091 N N . TYR A 1 273 ? -4.629 33.875 4.348 1 88.81 273 TYR A N 1
ATOM 2092 C CA . TYR A 1 273 ? -3.764 35.062 4.344 1 88.81 273 TYR A CA 1
ATOM 2093 C C . TYR A 1 273 ? -4.582 36.344 4.242 1 88.81 273 TYR A C 1
ATOM 2095 O O . TYR A 1 273 ? -4.359 37.281 5 1 88.81 273 TYR A O 1
ATOM 2103 N N . GLU A 1 274 ? -5.531 36.25 3.369 1 89.25 274 GLU A N 1
ATOM 2104 C CA . GLU A 1 274 ? -6.383 37.406 3.146 1 89.25 274 GLU A CA 1
ATOM 2105 C C . GLU A 1 274 ? -7.188 37.75 4.395 1 89.25 274 GLU A C 1
ATOM 2107 O O . GLU A 1 274 ? -7.379 38.938 4.715 1 89.25 274 GLU A O 1
ATOM 2112 N N . SER A 1 275 ? -7.621 36.75 5.051 1 86.06 275 SER A N 1
ATOM 2113 C CA . SER A 1 275 ? -8.406 36.969 6.262 1 86.06 275 SER A CA 1
ATOM 2114 C C . SER A 1 275 ? -7.574 37.625 7.355 1 86.06 275 SER A C 1
ATOM 2116 O O . SER A 1 275 ? -8.117 38.219 8.281 1 86.06 275 SER A O 1
ATOM 2118 N N . MET A 1 276 ? -6.281 37.562 7.227 1 89.12 276 MET A N 1
ATOM 2119 C CA . MET A 1 276 ? -5.375 38.188 8.188 1 89.12 276 MET A CA 1
ATOM 2120 C C . MET A 1 276 ? -4.906 39.531 7.688 1 89.12 276 MET A C 1
ATOM 2122 O O . MET A 1 276 ? -4.055 40.156 8.312 1 89.12 276 MET A O 1
ATOM 2126 N N . GLY A 1 277 ? -5.41 39.906 6.508 1 91.06 277 GLY A N 1
ATOM 2127 C CA . GLY A 1 277 ? -5.027 41.188 5.922 1 91.06 277 GLY A CA 1
ATOM 2128 C C . GLY A 1 277 ? -3.682 41.125 5.219 1 91.06 277 GLY A C 1
ATOM 2129 O O . GLY A 1 277 ? -3.023 42.156 5.059 1 91.06 277 GLY A O 1
ATOM 2130 N N . LEU A 1 278 ? -3.305 39.906 4.824 1 93.31 278 LEU A N 1
ATOM 2131 C CA . LEU A 1 278 ? -2.002 39.75 4.188 1 93.31 278 LEU A CA 1
ATOM 2132 C C . LEU A 1 278 ? -2.16 39.375 2.717 1 93.31 278 LEU A C 1
ATOM 2134 O O . LEU A 1 278 ? -3.195 38.844 2.316 1 93.31 278 LEU A O 1
ATOM 2138 N N . GLU A 1 279 ? -1.144 39.781 1.93 1 91.81 279 GLU A N 1
ATOM 2139 C CA . GLU A 1 279 ? -1.062 39.312 0.556 1 91.81 279 GLU A CA 1
ATOM 2140 C C . GLU A 1 279 ? -0.574 37.844 0.512 1 91.81 279 GLU A C 1
ATOM 2142 O O . GLU A 1 279 ? 0.458 37.531 1.098 1 91.81 279 GLU A O 1
ATOM 2147 N N . PRO A 1 280 ? -1.278 37.031 -0.212 1 91.44 280 PRO A N 1
ATOM 2148 C CA . PRO A 1 280 ? -0.837 35.625 -0.297 1 91.44 280 PRO A CA 1
ATOM 2149 C C . PRO A 1 280 ? 0.519 35.5 -0.982 1 91.44 280 PRO A C 1
ATOM 2151 O O . PRO A 1 280 ? 0.832 36.25 -1.91 1 91.44 280 PRO A O 1
ATOM 2154 N N . PRO A 1 281 ? 1.285 34.5 -0.513 1 90.25 281 PRO A N 1
ATOM 2155 C CA . PRO A 1 281 ? 2.615 34.281 -1.088 1 90.25 281 PRO A CA 1
ATOM 2156 C C . PRO A 1 281 ? 2.562 33.688 -2.484 1 90.25 281 PRO A C 1
ATOM 2158 O O . PRO A 1 281 ? 3.529 33.781 -3.244 1 90.25 281 PRO A O 1
ATOM 2161 N N . LEU A 1 282 ? 1.544 32.938 -2.791 1 84.94 282 LEU A N 1
ATOM 2162 C CA . LEU A 1 282 ? 1.413 32.25 -4.082 1 84.94 282 LEU A CA 1
ATOM 2163 C C . LEU A 1 282 ? 0.244 32.844 -4.875 1 84.94 282 LEU A C 1
ATOM 2165 O O . LEU A 1 282 ? -0.687 33.406 -4.297 1 84.94 282 LEU A O 1
ATOM 2169 N N . GLY A 1 283 ? 0.422 32.75 -6.184 1 78 283 GLY A N 1
ATOM 2170 C CA . GLY A 1 283 ? -0.724 33.031 -7.027 1 78 283 GLY A CA 1
ATOM 2171 C C . GLY A 1 283 ? -1.713 31.875 -7.109 1 78 283 GLY A C 1
ATOM 2172 O O . GLY A 1 283 ? -1.538 30.859 -6.449 1 78 283 GLY A O 1
ATOM 2173 N N . GLY A 1 284 ? -2.846 32.062 -7.812 1 74.5 284 GLY A N 1
ATOM 2174 C CA . GLY A 1 284 ? -3.844 31.031 -7.961 1 74.5 284 GLY A CA 1
ATOM 2175 C C . GLY A 1 284 ? -4.688 30.828 -6.715 1 74.5 284 GLY A C 1
ATOM 2176 O O . GLY A 1 284 ? -5.121 31.797 -6.09 1 74.5 284 GLY A O 1
ATOM 2177 N N . SER A 1 285 ? -5.074 29.5 -6.453 1 68.94 285 SER A N 1
ATOM 2178 C CA . SER A 1 285 ? -5.879 29.203 -5.273 1 68.94 285 SER A CA 1
ATOM 2179 C C . SER A 1 285 ? -5 29.016 -4.039 1 68.94 285 SER A C 1
ATOM 2181 O O . SER A 1 285 ? -5.492 29.047 -2.91 1 68.94 285 SER A O 1
ATOM 2183 N N . GLY A 1 286 ? -3.73 28.953 -4.309 1 68.5 286 GLY A N 1
ATOM 2184 C CA . GLY A 1 286 ? -2.779 28.812 -3.219 1 68.5 286 GLY A CA 1
ATOM 2185 C C . GLY A 1 286 ? -2.93 27.5 -2.461 1 68.5 286 GLY A C 1
ATOM 2186 O O . GLY A 1 286 ? -3.797 26.688 -2.783 1 68.5 286 GLY A O 1
ATOM 2187 N N . GLY A 1 287 ? -1.806 27.297 -1.534 1 66.06 287 GLY A N 1
ATOM 2188 C CA . GLY A 1 287 ? -1.886 26.203 -0.571 1 66.06 287 GLY A CA 1
ATOM 2189 C C . GLY A 1 287 ? -1.478 24.859 -1.15 1 66.06 287 GLY A C 1
ATOM 2190 O O . GLY A 1 287 ? -0.514 24.781 -1.914 1 66.06 287 GLY A O 1
ATOM 2191 N N . PHE A 1 288 ? -2.156 23.922 -0.807 1 65.56 288 PHE A N 1
ATOM 2192 C CA . PHE A 1 288 ? -1.951 22.516 -1.122 1 65.56 288 PHE A CA 1
ATOM 2193 C C . PHE A 1 288 ? -2.213 22.25 -2.6 1 65.56 288 PHE A C 1
ATOM 2195 O O . PHE A 1 288 ? -1.752 21.25 -3.146 1 65.56 288 PHE A O 1
ATOM 2202 N N . HIS A 1 289 ? -2.705 23.234 -3.299 1 68.94 289 HIS A N 1
ATOM 2203 C CA . HIS A 1 289 ? -3.213 22.922 -4.629 1 68.94 289 HIS A CA 1
ATOM 2204 C C . HIS A 1 289 ? -2.211 23.328 -5.707 1 68.94 289 HIS A C 1
ATOM 2206 O O . HIS A 1 289 ? -2.152 22.688 -6.77 1 68.94 289 HIS A O 1
ATOM 2212 N N . ASP A 1 290 ? -1.375 24.281 -5.43 1 78.44 290 ASP A N 1
ATOM 2213 C CA . ASP A 1 290 ? -0.628 24.828 -6.555 1 78.44 290 ASP A CA 1
ATOM 2214 C C . ASP A 1 290 ? 0.875 24.781 -6.293 1 78.44 290 ASP A C 1
ATOM 2216 O O . ASP A 1 290 ? 1.676 25.062 -7.188 1 78.44 290 ASP A O 1
ATOM 2220 N N . PHE A 1 291 ? 1.199 24.359 -5.238 1 88.38 291 PHE A N 1
ATOM 2221 C CA . PHE A 1 291 ? 2.592 24.484 -4.824 1 88.38 291 PHE A CA 1
ATOM 2222 C C . PHE A 1 291 ? 3.375 23.219 -5.164 1 88.38 291 PHE A C 1
ATOM 2224 O O . PHE A 1 291 ? 2.939 22.109 -4.852 1 88.38 291 PHE A O 1
ATOM 2231 N N . ILE A 1 292 ? 4.52 23.375 -5.875 1 93.44 292 ILE A N 1
ATOM 2232 C CA . ILE A 1 292 ? 5.449 22.297 -6.191 1 93.44 292 ILE A CA 1
ATOM 2233 C C . ILE A 1 292 ? 6.859 22.688 -5.75 1 93.44 292 ILE A C 1
ATOM 2235 O O . ILE A 1 292 ? 7.531 23.469 -6.418 1 93.44 292 ILE A O 1
ATOM 2239 N N . PRO A 1 293 ? 7.332 22.125 -4.703 1 94.5 293 PRO A N 1
ATOM 2240 C CA . PRO A 1 293 ? 8.555 22.578 -4.043 1 94.5 293 PRO A CA 1
ATOM 2241 C C . PRO A 1 293 ? 9.789 22.453 -4.938 1 94.5 293 PRO A C 1
ATOM 2243 O O . PRO A 1 293 ? 10.734 23.234 -4.805 1 94.5 293 PRO A O 1
ATOM 2246 N N . THR A 1 294 ? 9.812 21.516 -5.816 1 95.19 294 THR A N 1
ATOM 2247 C CA . THR A 1 294 ? 10.984 21.281 -6.66 1 95.19 294 THR A CA 1
ATOM 2248 C C . THR A 1 294 ? 11.109 22.359 -7.727 1 95.19 294 THR A C 1
ATOM 2250 O O . THR A 1 294 ? 12.141 22.453 -8.406 1 95.19 294 THR A O 1
ATOM 2253 N N . ARG A 1 295 ? 10.148 23.219 -7.793 1 93.44 295 ARG A N 1
ATOM 2254 C CA . ARG A 1 295 ? 10.125 24.234 -8.844 1 93.44 295 ARG A CA 1
ATOM 2255 C C . ARG A 1 295 ? 10.328 25.625 -8.273 1 93.44 295 ARG A C 1
ATOM 2257 O O . ARG A 1 295 ? 10.016 26.625 -8.922 1 93.44 295 ARG A O 1
ATOM 2264 N N . VAL A 1 296 ? 10.82 25.75 -7.074 1 93.44 296 VAL A N 1
ATOM 2265 C CA . VAL A 1 296 ? 10.969 27.031 -6.395 1 93.44 296 VAL A CA 1
ATOM 2266 C C . VAL A 1 296 ? 12.445 27.406 -6.301 1 93.44 296 VAL A C 1
ATOM 2268 O O . VAL A 1 296 ? 13.18 26.859 -5.457 1 93.44 296 VAL A O 1
ATOM 2271 N N . PRO A 1 297 ? 12.891 28.328 -7.094 1 93.69 297 PRO A N 1
ATOM 2272 C CA . PRO A 1 297 ? 14.289 28.75 -7.004 1 93.69 297 PRO A CA 1
ATOM 2273 C C . PRO A 1 297 ? 14.586 29.547 -5.742 1 93.69 297 PRO A C 1
ATOM 2275 O O . PRO A 1 297 ? 13.656 30 -5.059 1 93.69 297 PRO A O 1
ATOM 2278 N N . ARG A 1 298 ? 15.805 29.734 -5.508 1 92.31 298 ARG A N 1
ATOM 2279 C CA . ARG A 1 298 ? 16.266 30.359 -4.273 1 92.31 298 ARG A CA 1
ATOM 2280 C C . ARG A 1 298 ? 15.688 31.766 -4.117 1 92.31 298 ARG A C 1
ATOM 2282 O O . ARG A 1 298 ? 15.234 32.125 -3.035 1 92.31 298 ARG A O 1
ATOM 2289 N N . GLU A 1 299 ? 15.68 32.5 -5.121 1 93.19 299 GLU A N 1
ATOM 2290 C CA . GLU A 1 299 ? 15.172 33.844 -5.07 1 93.19 299 GLU A CA 1
ATOM 2291 C C . GLU A 1 299 ? 13.688 33.875 -4.711 1 93.19 299 GLU A C 1
ATOM 2293 O O . GLU A 1 299 ? 13.234 34.781 -4 1 93.19 299 GLU A O 1
ATOM 2298 N N . GLU A 1 300 ? 13.031 32.906 -5.219 1 92.12 300 GLU A N 1
ATOM 2299 C CA . GLU A 1 300 ? 11.602 32.812 -4.934 1 92.12 300 GLU A CA 1
ATOM 2300 C C . GLU A 1 300 ? 11.352 32.438 -3.477 1 92.12 300 GLU A C 1
ATOM 2302 O O . GLU A 1 300 ? 10.359 32.844 -2.877 1 92.12 300 GLU A O 1
ATOM 2307 N N . VAL A 1 301 ? 12.242 31.688 -2.873 1 93.06 301 VAL A N 1
ATOM 2308 C CA . VAL A 1 301 ? 12.133 31.328 -1.462 1 93.06 301 VAL A CA 1
ATOM 2309 C C . VAL A 1 301 ? 12.141 32.594 -0.607 1 93.06 301 VAL A C 1
ATOM 2311 O O . VAL A 1 301 ? 11.289 32.75 0.27 1 93.06 301 VAL A O 1
ATOM 2314 N N . ASP A 1 302 ? 13.031 33.438 -0.91 1 92.81 302 ASP A N 1
ATOM 2315 C CA . ASP A 1 302 ? 13.141 34.688 -0.162 1 92.81 302 ASP A CA 1
ATOM 2316 C C . ASP A 1 302 ? 11.875 35.531 -0.309 1 92.81 302 ASP A C 1
ATOM 2318 O O . ASP A 1 302 ? 11.367 36.062 0.674 1 92.81 302 ASP A O 1
ATOM 2322 N N . ARG A 1 303 ? 11.469 35.594 -1.502 1 93.81 303 ARG A N 1
ATOM 2323 C CA . ARG A 1 303 ? 10.25 36.375 -1.761 1 93.81 303 ARG A CA 1
ATOM 2324 C C . ARG A 1 303 ? 9.07 35.781 -0.979 1 93.81 303 ARG A C 1
ATOM 2326 O O . ARG A 1 303 ? 8.32 36.531 -0.353 1 93.81 303 ARG A O 1
ATOM 2333 N N . ILE A 1 304 ? 8.891 34.5 -1.007 1 92.81 304 ILE A N 1
ATOM 2334 C CA . ILE A 1 304 ? 7.797 33.812 -0.324 1 92.81 304 ILE A CA 1
ATOM 2335 C C . ILE A 1 304 ? 7.879 34.062 1.177 1 92.81 304 ILE A C 1
ATOM 2337 O O . ILE A 1 304 ? 6.875 34.406 1.808 1 92.81 304 ILE A O 1
ATOM 2341 N N . LEU A 1 305 ? 9.047 34.031 1.695 1 93.88 305 LEU A N 1
ATOM 2342 C CA . LEU A 1 305 ? 9.242 34.156 3.135 1 93.88 305 LEU A CA 1
ATOM 2343 C C . LEU A 1 305 ? 8.922 35.594 3.58 1 93.88 305 LEU A C 1
ATOM 2345 O O . LEU A 1 305 ? 8.438 35.812 4.695 1 93.88 305 LEU A O 1
ATOM 2349 N N . THR A 1 306 ? 9.172 36.531 2.736 1 93.81 306 THR A N 1
ATOM 2350 C CA . THR A 1 306 ? 8.844 37.938 3.068 1 93.81 306 THR A CA 1
ATOM 2351 C C . THR A 1 306 ? 7.336 38.094 3.227 1 93.81 306 THR A C 1
ATOM 2353 O O . THR A 1 306 ? 6.883 38.969 3.98 1 93.81 306 THR A O 1
ATOM 2356 N N . LYS A 1 307 ? 6.621 37.25 2.576 1 93 307 LYS A N 1
ATOM 2357 C CA . LYS A 1 307 ? 5.164 37.344 2.59 1 93 307 LYS A CA 1
ATOM 2358 C C . LYS A 1 307 ? 4.57 36.5 3.711 1 93 307 LYS A C 1
ATOM 2360 O O . LYS A 1 307 ? 3.354 36.5 3.906 1 93 307 LYS A O 1
ATOM 2365 N N . ILE A 1 308 ? 5.352 35.812 4.445 1 94.62 308 ILE A N 1
ATOM 2366 C CA . ILE A 1 308 ? 4.879 34.938 5.531 1 94.62 308 ILE A CA 1
ATOM 2367 C C . ILE A 1 308 ? 5.504 35.406 6.848 1 94.62 308 ILE A C 1
ATOM 2369 O O . ILE A 1 308 ? 6.418 34.75 7.363 1 94.62 308 ILE A O 1
ATOM 2373 N N . PRO A 1 309 ? 5.027 36.469 7.355 1 93.75 309 PRO A N 1
ATOM 2374 C CA . PRO A 1 309 ? 5.555 36.938 8.641 1 93.75 309 PRO A CA 1
ATOM 2375 C C . PRO A 1 309 ? 5.25 35.969 9.789 1 93.75 309 PRO A C 1
ATOM 2377 O O . PRO A 1 309 ? 4.402 35.062 9.641 1 93.75 309 PRO A O 1
ATOM 2380 N N . PRO A 1 310 ? 5.91 36.125 10.938 1 93.44 310 PRO A N 1
ATOM 2381 C CA . PRO A 1 310 ? 5.762 35.188 12.078 1 93.44 310 PRO A CA 1
ATOM 2382 C C . PRO A 1 310 ? 4.32 35.125 12.578 1 93.44 310 PRO A C 1
ATOM 2384 O O . PRO A 1 310 ? 3.918 34.094 13.141 1 93.44 310 PRO A O 1
ATOM 2387 N N . GLN A 1 311 ? 3.58 36.125 12.391 1 90.88 311 GLN A N 1
ATOM 2388 C CA . GLN A 1 311 ? 2.178 36.125 12.797 1 90.88 311 GLN A CA 1
ATOM 2389 C C . GLN A 1 311 ? 1.408 35 12.109 1 90.88 311 GLN A C 1
ATOM 2391 O O . GLN A 1 311 ? 0.476 34.438 12.68 1 90.88 311 GLN A O 1
ATOM 2396 N N . VAL A 1 312 ? 1.789 34.688 10.906 1 93.19 312 VAL A N 1
ATOM 2397 C CA . VAL A 1 312 ? 1.136 33.625 10.148 1 93.19 312 VAL A CA 1
ATOM 2398 C C . VAL A 1 312 ? 1.456 32.25 10.781 1 93.19 312 VAL A C 1
ATOM 2400 O O . VAL A 1 312 ? 0.577 31.406 10.914 1 93.19 312 VAL A O 1
ATOM 2403 N N . SER A 1 313 ? 2.74 32.094 11.172 1 94.94 313 SER A N 1
ATOM 2404 C CA . SER A 1 313 ? 3.137 30.859 11.836 1 94.94 313 SER A CA 1
ATOM 2405 C C . SER A 1 313 ? 2.371 30.656 13.133 1 94.94 313 SER A C 1
ATOM 2407 O O . SER A 1 313 ? 2.037 29.516 13.492 1 94.94 313 SER A O 1
ATOM 2409 N N . SER A 1 314 ? 2.105 31.734 13.828 1 93.44 314 SER A N 1
ATOM 2410 C CA . SER A 1 314 ? 1.357 31.656 15.086 1 93.44 314 SER A CA 1
ATOM 2411 C C . SER A 1 314 ? -0.079 31.203 14.844 1 93.44 314 SER A C 1
ATOM 2413 O O . SER A 1 314 ? -0.686 30.578 15.703 1 93.44 314 SER A O 1
ATOM 2415 N N . HIS A 1 315 ? -0.596 31.562 13.727 1 92.5 315 HIS A N 1
ATOM 2416 C CA . HIS A 1 315 ? -1.938 31.141 13.344 1 92.5 315 HIS A CA 1
ATOM 2417 C C . HIS A 1 315 ? -1.956 29.656 12.953 1 92.5 315 HIS A C 1
ATOM 2419 O O . HIS A 1 315 ? -2.9 28.938 13.281 1 92.5 315 HIS A O 1
ATOM 2425 N N . TYR A 1 316 ? -0.906 29.25 12.32 1 93.75 316 TYR A N 1
ATOM 2426 C CA . TYR A 1 316 ? -0.864 27.938 11.688 1 93.75 316 TYR A CA 1
ATOM 2427 C C . TYR A 1 316 ? -0.469 26.859 12.688 1 93.75 316 TYR A C 1
ATOM 2429 O O . TYR A 1 316 ? -0.849 25.688 12.539 1 93.75 316 TYR A O 1
ATOM 2437 N N . ALA A 1 317 ? 0.289 27.234 13.742 1 97.12 317 ALA A N 1
ATOM 2438 C CA . ALA A 1 317 ? 0.832 26.266 14.68 1 97.12 317 ALA A CA 1
ATOM 2439 C C . ALA A 1 317 ? 0.363 26.562 16.109 1 97.12 317 ALA A C 1
ATOM 2441 O O . ALA A 1 317 ? -0.041 27.672 16.422 1 97.12 317 ALA A O 1
ATOM 2442 N N . PHE A 1 318 ? 0.3 25.516 16.891 1 98.25 318 PHE A N 1
ATOM 2443 C CA . PHE A 1 318 ? 0.267 25.672 18.344 1 98.25 318 PHE A CA 1
ATOM 2444 C C . PHE A 1 318 ? 1.649 26.031 18.875 1 98.25 318 PHE A C 1
ATOM 2446 O O . PHE A 1 318 ? 2.535 25.172 18.938 1 98.25 318 PHE A O 1
ATOM 2453 N N . ALA A 1 319 ? 1.838 27.312 19.266 1 98.38 319 ALA A N 1
ATOM 2454 C CA . ALA A 1 319 ? 3.158 27.75 19.703 1 98.38 319 ALA A CA 1
ATOM 2455 C C . ALA A 1 319 ? 3.102 28.344 21.109 1 98.38 319 ALA A C 1
ATOM 2457 O O . ALA A 1 319 ? 2.32 29.25 21.375 1 98.38 319 ALA A O 1
ATOM 2458 N N . GLY A 1 320 ? 3.936 27.797 22.031 1 98.44 320 GLY A N 1
ATOM 2459 C CA . GLY A 1 320 ? 3.922 28.297 23.391 1 98.44 320 GLY A CA 1
ATOM 2460 C C . GLY A 1 320 ? 4.605 27.375 24.375 1 98.44 320 GLY A C 1
ATOM 2461 O O . GLY A 1 320 ? 5.227 26.391 23.984 1 98.44 320 GLY A O 1
ATOM 2462 N N . THR A 1 321 ? 4.555 27.812 25.641 1 98.12 321 THR A N 1
ATOM 2463 C CA . THR A 1 321 ? 4.934 26.922 26.734 1 98.12 321 THR A CA 1
ATOM 2464 C C . THR A 1 321 ? 3.875 25.828 26.938 1 98.12 321 THR A C 1
ATOM 2466 O O . THR A 1 321 ? 2.754 25.953 26.438 1 98.12 321 THR A O 1
ATOM 2469 N N . PRO A 1 322 ? 4.223 24.75 27.656 1 97.94 322 PRO A N 1
ATOM 2470 C CA . PRO A 1 322 ? 3.23 23.703 27.891 1 97.94 322 PRO A CA 1
ATOM 2471 C C . PRO A 1 322 ? 1.947 24.234 28.531 1 97.94 322 PRO A C 1
ATOM 2473 O O . PRO A 1 322 ? 0.848 23.844 28.125 1 97.94 322 PRO A O 1
ATOM 2476 N N . GLU A 1 323 ? 2.086 25.203 29.406 1 97.56 323 GLU A N 1
ATOM 2477 C CA . GLU A 1 323 ? 0.917 25.766 30.078 1 97.56 323 GLU A CA 1
ATOM 2478 C C . GLU A 1 323 ? 0.058 26.578 29.109 1 97.56 323 GLU A C 1
ATOM 2480 O O . GLU A 1 323 ? -1.169 26.453 29.109 1 97.56 323 GLU A O 1
ATOM 2485 N N . GLN A 1 324 ? 0.699 27.375 28.312 1 98 324 GLN A N 1
ATOM 2486 C CA . GLN A 1 324 ? -0.011 28.172 27.312 1 98 324 GLN A CA 1
ATOM 2487 C C . GLN A 1 324 ? -0.733 27.266 26.312 1 98 324 GLN A C 1
ATOM 2489 O O . GLN A 1 324 ? -1.871 27.547 25.922 1 98 324 GLN A O 1
ATOM 2494 N N . LEU A 1 325 ? -0.063 26.266 25.922 1 98.5 325 LEU A N 1
ATOM 2495 C CA . LEU A 1 325 ? -0.63 25.344 24.938 1 98.5 325 LEU A CA 1
ATOM 2496 C C . L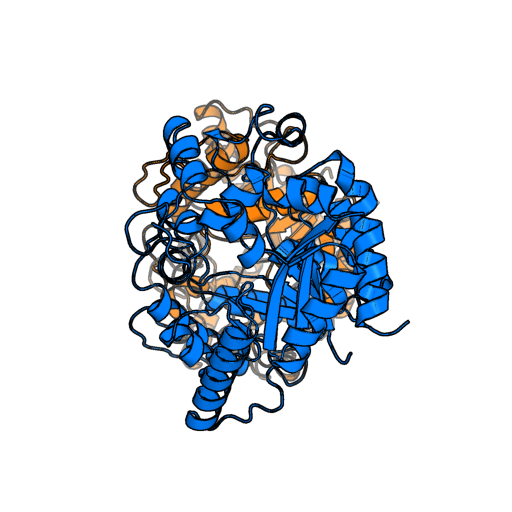EU A 1 325 ? -1.823 24.594 25.531 1 98.5 325 LEU A C 1
ATOM 2498 O O . LEU A 1 325 ? -2.82 24.375 24.844 1 98.5 325 LEU A O 1
ATOM 2502 N N . ALA A 1 326 ? -1.743 24.172 26.766 1 98.19 326 ALA A N 1
ATOM 2503 C CA . ALA A 1 326 ? -2.861 23.5 27.422 1 98.19 326 ALA A CA 1
ATOM 2504 C C . ALA A 1 326 ? -4.105 24.391 27.422 1 98.19 326 ALA A C 1
ATOM 2506 O O . ALA A 1 326 ? -5.211 23.922 27.156 1 98.19 326 ALA A O 1
ATOM 2507 N N . GLU A 1 327 ? -3.852 25.641 27.719 1 97.81 327 GLU A N 1
ATOM 2508 C CA . GLU A 1 327 ? -4.961 26.594 27.719 1 97.81 327 GLU A CA 1
ATOM 2509 C C . GLU A 1 327 ? -5.566 26.734 26.328 1 97.81 327 GLU A C 1
ATOM 2511 O O . GLU A 1 327 ? -6.789 26.812 26.172 1 97.81 327 GLU A O 1
ATOM 2516 N N . GLU A 1 328 ? -4.715 26.828 25.375 1 98.12 328 GLU A N 1
ATOM 2517 C CA . GLU A 1 328 ? -5.199 26.953 24.016 1 98.12 328 GLU A CA 1
ATOM 2518 C C . GLU A 1 328 ? -5.988 25.719 23.578 1 98.12 328 GLU A C 1
ATOM 2520 O O . GLU A 1 328 ? -7.031 25.828 22.938 1 98.12 328 GLU A O 1
ATOM 2525 N N . ILE A 1 329 ? -5.492 24.516 23.891 1 98.5 329 ILE A N 1
ATOM 2526 C CA . ILE A 1 329 ? -6.168 23.266 23.547 1 98.5 329 ILE A CA 1
ATOM 2527 C C . ILE A 1 329 ? -7.551 23.234 24.203 1 98.5 329 ILE A C 1
ATOM 2529 O O . ILE A 1 329 ? -8.516 22.75 23.594 1 98.5 329 ILE A O 1
ATOM 2533 N N . GLU A 1 330 ? -7.645 23.75 25.406 1 98 330 GLU A N 1
ATOM 2534 C CA . GLU A 1 330 ? -8.93 23.812 26.094 1 98 330 GLU A CA 1
ATOM 2535 C C . GLU A 1 330 ? -9.953 24.594 25.297 1 98 330 GLU A C 1
ATOM 2537 O O . GLU A 1 330 ? -11.133 24.234 25.234 1 98 330 GLU A O 1
ATOM 2542 N N . ARG A 1 331 ? -9.508 25.688 24.688 1 98.19 331 ARG A N 1
ATOM 2543 C CA . ARG A 1 331 ? -10.406 26.5 23.875 1 98.19 331 ARG A CA 1
ATOM 2544 C C . ARG A 1 331 ? -10.938 25.703 22.688 1 98.19 331 ARG A C 1
ATOM 2546 O O . ARG A 1 331 ? -12.109 25.812 22.328 1 98.19 331 ARG A O 1
ATOM 2553 N N . TYR A 1 332 ? -10.086 24.906 22.078 1 98.62 332 TYR A N 1
ATOM 2554 C CA . TYR A 1 332 ? -10.516 24.062 20.969 1 98.62 332 TYR A CA 1
ATOM 2555 C C . TYR A 1 332 ? -11.406 22.938 21.453 1 98.62 332 TYR A C 1
ATOM 2557 O O . TYR A 1 332 ? -12.352 22.547 20.766 1 98.62 332 TYR A O 1
ATOM 2565 N N . HIS A 1 333 ? -11.07 22.391 22.609 1 98.5 333 HIS A N 1
ATOM 2566 C CA . HIS A 1 333 ? -11.938 21.375 23.203 1 98.5 333 HIS A CA 1
ATOM 2567 C C . HIS A 1 333 ? -13.344 21.922 23.438 1 98.5 333 HIS A C 1
ATOM 2569 O O . HIS A 1 333 ? -14.328 21.266 23.109 1 98.5 333 HIS A O 1
ATOM 2575 N N . ASP A 1 334 ? -13.398 23.125 23.953 1 98.19 334 ASP A N 1
ATOM 2576 C CA . ASP A 1 334 ? -14.68 23.797 24.156 1 98.19 334 ASP A CA 1
ATOM 2577 C C . ASP A 1 334 ? -15.406 24.016 22.828 1 98.19 334 ASP A C 1
ATOM 2579 O O . ASP A 1 334 ? -16.641 24.031 22.797 1 98.19 334 ASP A O 1
ATOM 2583 N N . ALA A 1 335 ? -14.617 24.172 21.781 1 98.62 335 ALA A N 1
ATOM 2584 C CA . ALA A 1 335 ? -15.18 24.375 20.453 1 98.62 335 ALA A CA 1
ATOM 2585 C C . ALA A 1 335 ? -15.609 23.062 19.812 1 98.62 335 ALA A C 1
ATOM 2587 O O . ALA A 1 335 ? -16.188 23.047 18.734 1 98.62 335 ALA A O 1
ATOM 2588 N N . GLY A 1 336 ? -15.273 21.906 20.406 1 98.44 336 GLY A N 1
ATOM 2589 C CA . GLY A 1 336 ? -15.789 20.625 19.953 1 98.44 336 GLY A CA 1
ATOM 2590 C C . GLY A 1 336 ? -14.703 19.625 19.609 1 98.44 336 GLY A C 1
ATOM 2591 O O . GLY A 1 336 ? -14.984 18.484 19.266 1 98.44 336 GLY A O 1
ATOM 2592 N N . LEU A 1 337 ? -13.461 20.016 19.734 1 98.69 337 LEU A N 1
ATOM 2593 C CA . LEU A 1 337 ? -12.336 19.141 19.406 1 98.69 337 LEU A CA 1
ATOM 2594 C C . LEU A 1 337 ? -12.289 17.938 20.312 1 98.69 337 LEU A C 1
ATOM 2596 O O . LEU A 1 337 ? -12.375 18.062 21.547 1 98.69 337 LEU A O 1
ATOM 2600 N N . ARG A 1 338 ? -12.148 16.719 19.703 1 98.62 338 ARG A N 1
ATOM 2601 C CA . ARG A 1 338 ? -12.156 15.508 20.531 1 98.62 338 ARG A CA 1
ATOM 2602 C C . ARG A 1 338 ? -10.961 14.617 20.219 1 98.62 338 ARG A C 1
ATOM 2604 O O . ARG A 1 338 ? -10.648 13.695 20.969 1 98.62 338 ARG A O 1
ATOM 2611 N N . HIS A 1 339 ? -10.234 14.844 19.141 1 98.88 339 HIS A N 1
ATOM 2612 C CA . HIS A 1 339 ? -9.008 14.148 18.797 1 98.88 339 HIS A CA 1
ATOM 2613 C C . HIS A 1 339 ? -7.969 15.102 18.219 1 98.88 339 HIS A C 1
ATOM 2615 O O . HIS A 1 339 ? -8.188 15.688 17.156 1 98.88 339 HIS A O 1
ATOM 2621 N N . LEU A 1 340 ? -6.859 15.25 18.875 1 98.81 340 LEU A N 1
ATOM 2622 C CA . LEU A 1 340 ? -5.816 16.172 18.438 1 98.81 340 LEU A CA 1
ATOM 2623 C C . LEU A 1 340 ? -4.52 15.438 18.141 1 98.81 340 LEU A C 1
ATOM 2625 O O . LEU A 1 340 ? -3.939 14.797 19.016 1 98.81 340 LEU A O 1
ATOM 2629 N N . VAL A 1 341 ? -4.117 15.461 16.875 1 98.81 341 VAL A N 1
ATOM 2630 C CA . VAL A 1 341 ? -2.797 14.953 16.5 1 98.81 341 VAL A CA 1
ATOM 2631 C C . VAL A 1 341 ? -1.733 16 16.828 1 98.81 341 VAL A C 1
ATOM 2633 O O . VAL A 1 341 ? -1.756 17.109 16.281 1 98.81 341 VAL A O 1
ATOM 2636 N N . MET A 1 342 ? -0.814 15.672 17.672 1 98.44 342 MET A N 1
ATOM 2637 C CA . MET A 1 342 ? 0.212 16.609 18.109 1 98.44 342 MET A CA 1
ATOM 2638 C C . MET A 1 342 ? 1.526 16.375 17.375 1 98.44 342 MET A C 1
ATOM 2640 O O . MET A 1 342 ? 2.344 15.555 17.812 1 98.44 342 MET A O 1
ATOM 2644 N N . TRP A 1 343 ? 1.704 17.094 16.359 1 98.12 343 TRP A N 1
ATOM 2645 C CA . TRP A 1 343 ? 2.91 16.953 15.547 1 98.12 343 TRP A CA 1
ATOM 2646 C C . TRP A 1 343 ? 3.99 17.938 16 1 98.12 343 TRP A C 1
ATOM 2648 O O . TRP A 1 343 ? 3.977 19.109 15.609 1 98.12 343 TRP A O 1
ATOM 2658 N N . ASN A 1 344 ? 4.938 17.469 16.734 1 97.94 344 ASN A N 1
ATOM 2659 C CA . ASN A 1 344 ? 6.02 18.281 17.266 1 97.94 344 ASN A CA 1
ATOM 2660 C C . ASN A 1 344 ? 7.027 18.656 16.188 1 97.94 344 ASN A C 1
ATOM 2662 O O . ASN A 1 344 ? 7.797 17.812 15.727 1 97.94 344 ASN A O 1
ATOM 2666 N N . ILE A 1 345 ? 7.059 19.938 15.805 1 96.62 345 ILE A N 1
ATOM 2667 C CA . ILE A 1 345 ? 7.996 20.375 14.773 1 96.62 345 ILE A CA 1
ATOM 2668 C C . ILE A 1 345 ? 8.984 21.375 15.367 1 96.62 345 ILE A C 1
ATOM 2670 O O . ILE A 1 345 ? 9.57 22.188 14.641 1 96.62 345 ILE A O 1
ATOM 2674 N N . THR A 1 346 ? 9.156 21.375 16.656 1 97.94 346 THR A N 1
ATOM 2675 C CA . THR A 1 346 ? 10.039 22.312 17.344 1 97.94 346 THR A CA 1
ATOM 2676 C C . THR A 1 346 ? 11.461 22.219 16.797 1 97.94 346 THR A C 1
ATOM 2678 O O . THR A 1 346 ? 12.117 23.234 16.578 1 97.94 346 THR A O 1
ATOM 2681 N N . GLY A 1 347 ? 11.906 21.016 16.562 1 94.5 347 GLY A N 1
ATOM 2682 C CA . GLY A 1 347 ? 13.258 20.812 16.047 1 94.5 347 GLY A CA 1
ATOM 2683 C C . GLY A 1 347 ? 13.469 21.438 14.68 1 94.5 347 GLY A C 1
ATOM 2684 O O . GLY A 1 347 ? 14.594 21.797 14.328 1 94.5 347 GLY A O 1
ATOM 2685 N N . LEU A 1 348 ? 12.445 21.547 13.914 1 92.75 348 LEU A N 1
ATOM 2686 C CA . LEU A 1 348 ? 12.508 22.188 12.609 1 92.75 348 LEU A CA 1
ATOM 2687 C C . LEU A 1 348 ? 12.789 23.688 12.766 1 92.75 348 LEU A C 1
ATOM 2689 O O . LEU A 1 348 ? 13.5 24.281 11.945 1 92.75 348 LEU A O 1
ATOM 2693 N N . GLY A 1 349 ? 12.227 24.25 13.773 1 93.81 349 GLY A N 1
ATOM 2694 C CA . GLY A 1 349 ? 12.422 25.656 14.031 1 93.81 349 GLY A CA 1
ATOM 2695 C C . GLY A 1 349 ? 13.742 25.969 14.719 1 93.81 349 GLY A C 1
ATOM 2696 O O . GLY A 1 349 ? 14.422 26.922 14.359 1 93.81 349 GLY A O 1
ATOM 2697 N N . ASP A 1 350 ? 14.047 25.156 15.711 1 94.88 350 ASP A N 1
ATOM 2698 C CA . ASP A 1 350 ? 15.273 25.297 16.484 1 94.88 350 ASP A CA 1
ATOM 2699 C C . ASP A 1 350 ? 15.781 23.938 16.969 1 94.88 350 ASP A C 1
ATOM 2701 O O . ASP A 1 350 ? 15.32 23.406 17.984 1 94.88 350 ASP A O 1
ATOM 2705 N N . PRO A 1 351 ? 16.781 23.406 16.297 1 92.5 351 PRO A N 1
ATOM 2706 C CA . PRO A 1 351 ? 17.297 22.078 16.641 1 92.5 351 PRO A CA 1
ATOM 2707 C C . PRO A 1 351 ? 17.766 21.984 18.094 1 92.5 351 PRO A C 1
ATOM 2709 O O . PRO A 1 351 ? 17.703 20.906 18.688 1 92.5 351 PRO A O 1
ATOM 2712 N N . GLU A 1 352 ? 18.188 23.031 18.688 1 93.69 352 GLU A N 1
ATOM 2713 C CA . GLU A 1 352 ? 18.688 23.031 20.062 1 93.69 352 GLU A CA 1
ATOM 2714 C C . GLU A 1 352 ? 17.562 22.797 21.062 1 93.69 352 GLU A C 1
ATOM 2716 O O . GLU A 1 352 ? 17.797 22.391 22.203 1 93.69 352 GLU A O 1
ATOM 2721 N N . LEU A 1 353 ? 16.312 23.047 20.594 1 96.31 353 LEU A N 1
ATOM 2722 C CA . LEU A 1 353 ? 15.18 22.906 21.484 1 96.31 353 LEU A CA 1
ATOM 2723 C C . LEU A 1 353 ? 14.508 21.547 21.297 1 96.31 353 LEU A C 1
ATOM 2725 O O . LEU A 1 353 ? 13.539 21.219 22 1 96.31 353 LEU A O 1
ATOM 2729 N N . ALA A 1 354 ? 15.008 20.734 20.422 1 94.31 354 ALA A N 1
ATOM 2730 C CA . ALA A 1 354 ? 14.383 19.453 20.109 1 94.31 354 ALA A CA 1
ATOM 2731 C C . ALA A 1 354 ? 14.25 18.578 21.344 1 94.31 354 ALA A C 1
ATOM 2733 O O . ALA A 1 354 ? 13.172 18.047 21.625 1 94.31 354 ALA A O 1
ATOM 2734 N N . ARG A 1 355 ? 15.312 18.469 22.062 1 94.69 355 ARG A N 1
ATOM 2735 C CA . ARG A 1 355 ? 15.289 17.625 23.266 1 94.69 355 ARG A CA 1
ATOM 2736 C C . ARG A 1 355 ? 14.281 18.141 24.281 1 94.69 355 ARG A C 1
ATOM 2738 O O . ARG A 1 355 ? 13.484 17.359 24.812 1 94.69 355 ARG A O 1
ATOM 2745 N N . TYR A 1 356 ? 14.328 19.375 24.516 1 96.88 356 TYR A N 1
ATOM 2746 C CA . TYR A 1 356 ? 13.383 19.969 25.453 1 96.88 356 TYR A CA 1
ATOM 2747 C C . TYR A 1 356 ? 11.945 19.734 24.984 1 96.88 356 TYR A C 1
ATOM 2749 O O . TYR A 1 356 ? 11.055 19.516 25.812 1 96.88 356 TYR A O 1
ATOM 2757 N N . SER A 1 357 ? 11.742 19.844 23.734 1 96.88 357 SER A N 1
ATOM 2758 C CA . SER A 1 357 ? 10.383 19.812 23.203 1 96.88 357 SER A CA 1
ATOM 2759 C C . SER A 1 357 ? 9.711 18.469 23.5 1 96.88 357 SER A C 1
ATOM 2761 O O . SER A 1 357 ? 8.5 18.406 23.688 1 96.88 357 SER A O 1
ATOM 2763 N N . PHE A 1 358 ? 10.438 17.422 23.609 1 95.12 358 PHE A N 1
ATOM 2764 C CA . PHE A 1 358 ? 9.852 16.125 23.953 1 95.12 358 PHE A CA 1
ATOM 2765 C C . PHE A 1 358 ? 9.398 16.109 25.406 1 95.12 358 PHE A C 1
ATOM 2767 O O . PHE A 1 358 ? 8.344 15.539 25.719 1 95.12 358 PHE A O 1
ATOM 2774 N N . GLN A 1 359 ? 10.164 16.703 26.25 1 96.06 359 GLN A N 1
ATOM 2775 C CA . GLN A 1 359 ? 9.742 16.859 27.641 1 96.06 359 GLN A CA 1
ATOM 2776 C C . GLN A 1 359 ? 8.5 17.75 27.734 1 96.06 359 GLN A C 1
ATOM 2778 O O . GLN A 1 359 ? 7.566 17.438 28.469 1 96.06 359 GLN A O 1
ATOM 2783 N N . GLY A 1 360 ? 8.562 18.812 27 1 97.5 360 GLY A N 1
ATOM 2784 C CA . GLY A 1 360 ? 7.418 19.719 26.969 1 97.5 360 GLY A CA 1
ATOM 2785 C C . GLY A 1 360 ? 6.145 19.047 26.484 1 97.5 360 GLY A C 1
ATOM 2786 O O . GLY A 1 360 ? 5.062 19.297 27.016 1 97.5 360 GLY A O 1
ATOM 2787 N N . MET A 1 361 ? 6.273 18.172 25.5 1 96.69 361 MET A N 1
ATOM 2788 C CA . MET A 1 361 ? 5.129 17.438 24.969 1 96.69 361 MET A CA 1
ATOM 2789 C C . MET A 1 361 ? 4.551 16.5 26.031 1 96.69 361 MET A C 1
ATOM 2791 O O . MET A 1 361 ? 3.33 16.359 26.141 1 96.69 361 MET A O 1
ATOM 2795 N N . ASN A 1 362 ? 5.438 15.867 26.781 1 96.12 362 ASN A N 1
ATOM 2796 C CA . ASN A 1 362 ? 4.992 15 27.859 1 96.12 362 ASN A CA 1
ATOM 2797 C C . ASN A 1 362 ? 4.242 15.781 28.938 1 96.12 362 ASN A C 1
ATOM 2799 O O . ASN A 1 362 ? 3.219 15.32 29.453 1 96.12 362 ASN A O 1
ATOM 2803 N N . GLU A 1 363 ? 4.789 16.938 29.266 1 97 363 GLU A N 1
ATOM 2804 C CA . GLU A 1 363 ? 4.129 17.797 30.234 1 97 363 GLU A CA 1
ATOM 2805 C C . GLU A 1 363 ? 2.76 18.25 29.734 1 97 363 GLU A C 1
ATOM 2807 O O . GLU A 1 363 ? 1.781 18.234 30.484 1 97 363 GLU A O 1
ATOM 2812 N N . LEU A 1 364 ? 2.744 18.609 28.5 1 97.88 364 LEU A N 1
ATOM 2813 C CA . LEU A 1 364 ? 1.498 19.047 27.891 1 97.88 364 LEU A CA 1
ATOM 2814 C C . LEU A 1 364 ? 0.455 17.938 27.922 1 97.88 364 LEU A C 1
ATOM 2816 O O . LEU A 1 364 ? -0.7 18.172 28.281 1 97.88 364 LEU A O 1
ATOM 2820 N N . LYS A 1 365 ? 0.839 16.781 27.516 1 97.06 365 LYS A N 1
ATOM 2821 C CA . LYS A 1 365 ? -0.067 15.633 27.531 1 97.06 365 LYS A CA 1
ATOM 2822 C C . LYS A 1 365 ? -0.634 15.398 28.922 1 97.06 365 LYS A C 1
ATOM 2824 O O . LYS A 1 365 ? -1.833 15.148 29.078 1 97.06 365 LYS A O 1
ATOM 2829 N N . ALA A 1 366 ? 0.199 15.5 29.922 1 95.81 366 ALA A N 1
ATOM 2830 C CA . ALA A 1 366 ? -0.231 15.297 31.297 1 95.81 366 ALA A CA 1
ATOM 2831 C C . ALA A 1 366 ? -1.262 16.344 31.719 1 95.81 366 ALA A C 1
ATOM 2833 O O . ALA A 1 366 ? -2.225 16.031 32.406 1 95.81 366 ALA A O 1
ATOM 2834 N N . MET A 1 367 ? -1.071 17.516 31.25 1 96.38 367 MET A N 1
ATOM 2835 C CA . MET A 1 367 ? -1.973 18.609 31.594 1 96.38 367 MET A CA 1
ATOM 2836 C C . MET A 1 367 ? -3.328 18.438 30.922 1 96.38 367 MET A C 1
ATOM 2838 O O . MET A 1 367 ? -4.367 18.734 31.516 1 96.38 367 MET A O 1
ATOM 2842 N N . VAL A 1 368 ? -3.303 18.016 29.719 1 96 368 VAL A N 1
ATOM 2843 C CA . VAL A 1 368 ? -4.508 17.922 28.906 1 96 368 VAL A CA 1
ATOM 2844 C C . VAL A 1 368 ? -5.324 16.703 29.312 1 96 368 VAL A C 1
ATOM 2846 O O . VAL A 1 368 ? -6.555 16.766 29.391 1 96 368 VAL A O 1
ATOM 2849 N N . LYS A 1 369 ? -4.699 15.516 29.547 1 90.25 369 LYS A N 1
ATOM 2850 C CA . LYS A 1 369 ? -5.387 14.281 29.906 1 90.25 369 LYS A CA 1
ATOM 2851 C C . LYS A 1 369 ? -5.707 14.25 31.406 1 90.25 369 LYS A C 1
ATOM 2853 O O . LYS A 1 369 ? -6.566 13.492 31.844 1 90.25 369 LYS A O 1
ATOM 2858 N N . GLY A 1 370 ? -5.34 15.125 32.094 1 74.25 370 GLY A N 1
ATOM 2859 C CA . GLY A 1 370 ? -5.516 15.117 33.531 1 74.25 370 GLY A CA 1
ATOM 2860 C C . GLY A 1 370 ? -4.52 14.227 34.25 1 74.25 370 GLY A C 1
ATOM 2861 O O . GLY A 1 370 ? -4.148 13.172 33.75 1 74.25 370 GLY A O 1
ATOM 2862 N N . ALA A 1 371 ? -3.559 14.734 34.969 1 51.44 371 ALA A N 1
ATOM 2863 C CA . ALA A 1 371 ? -2.533 14.031 35.75 1 51.44 371 ALA A CA 1
ATOM 2864 C C . ALA A 1 371 ? -3.109 12.797 36.406 1 51.44 371 ALA A C 1
ATOM 2866 O O . ALA A 1 371 ? -4.25 12.812 36.875 1 51.44 371 ALA A O 1
ATOM 2867 N N . MET B 1 1 ? 20.594 -30.281 -2.461 1 87.5 1 MET B N 1
ATOM 2868 C CA . MET B 1 1 ? 20.562 -29.406 -3.623 1 87.5 1 MET B CA 1
ATOM 2869 C C . MET B 1 1 ? 20.75 -27.953 -3.205 1 87.5 1 MET B C 1
ATOM 2871 O O . MET B 1 1 ? 20.297 -27.547 -2.133 1 87.5 1 MET B O 1
ATOM 2875 N N . ASP B 1 2 ? 21.531 -27.219 -4.02 1 92.62 2 ASP B N 1
ATOM 2876 C CA . ASP B 1 2 ? 21.641 -25.781 -3.822 1 92.62 2 ASP B CA 1
ATOM 2877 C C . ASP B 1 2 ? 20.422 -25.047 -4.375 1 92.62 2 ASP B C 1
ATOM 2879 O O . ASP B 1 2 ? 20.453 -24.562 -5.512 1 92.62 2 ASP B O 1
ATOM 2883 N N . ILE B 1 3 ? 19.328 -25.078 -3.594 1 97.31 3 ILE B N 1
ATOM 2884 C CA . ILE B 1 3 ? 18.078 -24.469 -4.023 1 97.31 3 ILE B CA 1
ATOM 2885 C C . ILE B 1 3 ? 17.406 -23.766 -2.846 1 97.31 3 ILE B C 1
ATOM 2887 O O . ILE B 1 3 ? 17.422 -24.266 -1.72 1 97.31 3 ILE B O 1
ATOM 2891 N N . GLN B 1 4 ? 16.984 -22.578 -3.084 1 98.25 4 GLN B N 1
ATOM 2892 C CA . GLN B 1 4 ? 16.188 -21.844 -2.111 1 98.25 4 GLN B CA 1
ATOM 2893 C C . GLN B 1 4 ? 14.711 -22.234 -2.219 1 98.25 4 GLN B C 1
ATOM 2895 O O . GLN B 1 4 ? 14.203 -22.453 -3.318 1 98.25 4 GLN B O 1
ATOM 2900 N N . LEU B 1 5 ? 14.07 -22.328 -1.086 1 98.56 5 LEU B N 1
ATOM 2901 C CA . LEU B 1 5 ? 12.656 -22.688 -1.046 1 98.56 5 LEU B CA 1
ATOM 2902 C C . LEU B 1 5 ? 11.812 -21.547 -0.471 1 98.56 5 LEU B C 1
ATOM 2904 O O . LEU B 1 5 ? 12.125 -21.031 0.604 1 98.56 5 LEU B O 1
ATOM 2908 N N . GLY B 1 6 ? 10.781 -21.172 -1.199 1 98.56 6 GLY B N 1
ATOM 2909 C CA . GLY B 1 6 ? 9.82 -20.172 -0.756 1 98.56 6 GLY B CA 1
ATOM 2910 C C . GLY B 1 6 ? 8.492 -20.766 -0.348 1 98.56 6 GLY B C 1
ATOM 2911 O O . GLY B 1 6 ? 8.117 -21.844 -0.818 1 98.56 6 GLY B O 1
ATOM 2912 N N . ALA B 1 7 ? 7.773 -20.094 0.5 1 98.06 7 ALA B N 1
ATOM 2913 C CA . ALA B 1 7 ? 6.426 -20.453 0.932 1 98.06 7 ALA B CA 1
ATOM 2914 C C . ALA B 1 7 ? 5.414 -19.375 0.529 1 98.06 7 ALA B C 1
ATOM 2916 O O . ALA B 1 7 ? 5.777 -18.219 0.332 1 98.06 7 ALA B O 1
ATOM 2917 N N . PRO B 1 8 ? 4.176 -19.797 0.364 1 97.88 8 PRO B N 1
ATOM 2918 C CA . PRO B 1 8 ? 3.146 -18.766 0.168 1 97.88 8 PRO B CA 1
ATOM 2919 C C . PRO B 1 8 ? 2.811 -18.016 1.452 1 97.88 8 PRO B C 1
ATOM 2921 O O . PRO B 1 8 ? 2.797 -18.609 2.535 1 97.88 8 PRO B O 1
ATOM 2924 N N . GLY B 1 9 ? 2.596 -16.703 1.288 1 98.12 9 GLY B N 1
ATOM 2925 C CA . GLY B 1 9 ? 2.072 -15.938 2.406 1 98.12 9 GLY B CA 1
ATOM 2926 C C . GLY B 1 9 ? 0.573 -16.078 2.578 1 98.12 9 GLY B C 1
ATOM 2927 O O . GLY B 1 9 ? -0.143 -16.375 1.619 1 98.12 9 GLY B O 1
ATOM 2928 N N . ALA B 1 10 ? 0.11 -15.867 3.797 1 97.19 10 ALA B N 1
ATOM 2929 C CA . ALA B 1 10 ? -1.324 -15.914 4.07 1 97.19 10 ALA B CA 1
ATOM 2930 C C . ALA B 1 10 ? -2.057 -14.789 3.348 1 97.19 10 ALA B C 1
ATOM 2932 O O . ALA B 1 10 ? -1.634 -13.633 3.402 1 97.19 10 ALA B O 1
ATOM 2933 N N . ILE B 1 11 ? -3.186 -15.117 2.762 1 96.75 11 ILE B N 1
ATOM 2934 C CA . ILE B 1 11 ? -3.877 -14.133 1.938 1 96.75 11 ILE B CA 1
ATOM 2935 C C . ILE B 1 11 ? -5.266 -13.867 2.51 1 96.75 11 ILE B C 1
ATOM 2937 O O . ILE B 1 11 ? -5.961 -12.953 2.066 1 96.75 11 ILE B O 1
ATOM 2941 N N . THR B 1 12 ? -5.742 -14.672 3.473 1 96.38 12 THR B N 1
ATOM 2942 C CA . THR B 1 12 ? -7.082 -14.562 4.035 1 96.38 12 THR B CA 1
ATOM 2943 C C . THR B 1 12 ? -7.023 -14.406 5.551 1 96.38 12 THR B C 1
ATOM 2945 O O . THR B 1 12 ? -6.031 -14.781 6.18 1 96.38 12 THR B O 1
ATOM 2948 N N . PRO B 1 13 ? -8.047 -13.82 6.141 1 95.75 13 PRO B N 1
ATOM 2949 C CA . PRO B 1 13 ? -8.125 -13.789 7.602 1 95.75 13 PRO B CA 1
ATOM 2950 C C . PRO B 1 13 ? -8.148 -15.188 8.219 1 95.75 13 PRO B C 1
ATOM 2952 O O . PRO B 1 13 ? -8.562 -16.141 7.57 1 95.75 13 PRO B O 1
ATOM 2955 N N . PRO B 1 14 ? -7.785 -15.391 9.406 1 97.06 14 PRO B N 1
ATOM 2956 C CA . PRO B 1 14 ? -7.34 -14.328 10.32 1 97.06 14 PRO B CA 1
ATOM 2957 C C . PRO B 1 14 ? -5.93 -13.836 10.008 1 97.06 14 PRO B C 1
ATOM 2959 O O . PRO B 1 14 ? -4.984 -14.633 9.984 1 97.06 14 PRO B O 1
ATOM 2962 N N . ILE B 1 15 ? -5.719 -12.547 9.945 1 98.12 15 ILE B N 1
ATOM 2963 C CA . ILE B 1 15 ? -4.488 -11.922 9.469 1 98.12 15 ILE B CA 1
ATOM 2964 C C . ILE B 1 15 ? -3.381 -12.117 10.5 1 98.12 15 ILE B C 1
ATOM 2966 O O . ILE B 1 15 ? -2.221 -12.336 10.148 1 98.12 15 ILE B O 1
ATOM 2970 N N . ASP B 1 16 ? -3.73 -12.062 11.766 1 96.44 16 ASP B N 1
ATOM 2971 C CA . ASP B 1 16 ? -2.74 -12.234 12.82 1 96.44 16 ASP B CA 1
ATOM 2972 C C . ASP B 1 16 ? -2.119 -13.633 12.773 1 96.44 16 ASP B C 1
ATOM 2974 O O . ASP B 1 16 ? -0.917 -13.789 12.992 1 96.44 16 ASP B O 1
ATOM 2978 N N . ARG B 1 17 ? -2.938 -14.641 12.461 1 97.44 17 ARG B N 1
ATOM 2979 C CA . ARG B 1 17 ? -2.418 -16 12.305 1 97.44 17 ARG B CA 1
ATOM 2980 C C . ARG B 1 17 ? -1.521 -16.094 11.078 1 97.44 17 ARG B C 1
ATOM 2982 O O . ARG B 1 17 ? -0.548 -16.859 11.07 1 97.44 17 ARG B O 1
ATOM 2989 N N . GLY B 1 18 ? -1.909 -15.352 10.102 1 98.25 18 GLY B N 1
ATOM 2990 C CA . GLY B 1 18 ? -1.076 -15.305 8.914 1 98.25 18 GLY B CA 1
ATOM 2991 C C . GLY B 1 18 ? 0.296 -14.711 9.164 1 98.25 18 GLY B C 1
ATOM 2992 O O . GLY B 1 18 ? 1.299 -15.211 8.648 1 98.25 18 GLY B O 1
ATOM 2993 N N . ILE B 1 19 ? 0.326 -13.688 9.953 1 98.62 19 ILE B N 1
ATOM 2994 C CA . ILE B 1 19 ? 1.594 -13.062 10.305 1 98.62 19 ILE B CA 1
ATOM 2995 C C . ILE B 1 19 ? 2.439 -14.031 11.125 1 98.62 19 ILE B C 1
ATOM 2997 O O . ILE B 1 19 ? 3.623 -14.227 10.836 1 98.62 19 ILE B O 1
ATOM 3001 N N . ALA B 1 20 ? 1.824 -14.688 12.094 1 98.44 20 ALA B N 1
ATOM 3002 C CA . ALA B 1 20 ? 2.525 -15.672 12.906 1 98.44 20 ALA B CA 1
ATOM 3003 C C . ALA B 1 20 ? 3.062 -16.812 12.055 1 98.44 20 ALA B C 1
ATOM 3005 O O . ALA B 1 20 ? 4.156 -17.328 12.305 1 98.44 20 ALA B O 1
ATOM 3006 N N . ALA B 1 21 ? 2.293 -17.188 11.062 1 98.06 21 ALA B N 1
ATOM 3007 C CA . ALA B 1 21 ? 2.727 -18.25 10.148 1 98.06 21 ALA B CA 1
ATOM 3008 C C . ALA B 1 21 ? 3.979 -17.828 9.383 1 98.06 21 ALA B C 1
ATOM 3010 O O . ALA B 1 21 ? 4.867 -18.641 9.141 1 98.06 21 ALA B O 1
ATOM 3011 N N . GLY B 1 22 ? 4.043 -16.562 9.016 1 98.38 22 GLY B N 1
ATOM 3012 C CA . GLY B 1 22 ? 5.234 -16.062 8.352 1 98.38 22 GLY B CA 1
ATOM 3013 C C . GLY B 1 22 ? 6.488 -16.172 9.203 1 98.38 22 GLY B C 1
ATOM 3014 O O . GLY B 1 22 ? 7.531 -16.609 8.719 1 98.38 22 GLY B O 1
ATOM 3015 N N . VAL B 1 23 ? 6.348 -15.867 10.445 1 98.38 23 VAL B N 1
ATOM 3016 C CA . VAL B 1 23 ? 7.461 -15.969 11.383 1 98.38 23 VAL B CA 1
ATOM 3017 C C . VAL B 1 23 ? 7.875 -17.438 11.531 1 98.38 23 VAL B C 1
ATOM 3019 O O . VAL B 1 23 ? 9.07 -17.75 11.539 1 98.38 23 VAL B O 1
ATOM 3022 N N . LYS B 1 24 ? 6.883 -18.297 11.578 1 97.94 24 LYS B N 1
ATOM 3023 C CA . LYS B 1 24 ? 7.152 -19.719 11.719 1 97.94 24 LYS B CA 1
ATOM 3024 C C . LYS B 1 24 ? 7.867 -20.266 10.484 1 97.94 24 LYS B C 1
ATOM 3026 O O . LYS B 1 24 ? 8.695 -21.172 10.594 1 97.94 24 LYS B O 1
ATOM 3031 N N . MET B 1 25 ? 7.57 -19.75 9.32 1 97.88 25 MET B N 1
ATOM 3032 C CA . MET B 1 25 ? 8.219 -20.203 8.094 1 97.88 25 MET B CA 1
ATOM 3033 C C . MET B 1 25 ? 9.711 -19.875 8.117 1 97.88 25 MET B C 1
ATOM 3035 O O . MET B 1 25 ? 10.531 -20.672 7.656 1 97.88 25 MET B O 1
ATOM 3039 N N . GLU B 1 26 ? 10.047 -18.672 8.625 1 98.38 26 GLU B N 1
ATOM 3040 C CA . GLU B 1 26 ? 11.461 -18.359 8.773 1 98.38 26 GLU B CA 1
ATOM 3041 C C . GLU B 1 26 ? 12.156 -19.359 9.695 1 98.38 26 GLU B C 1
ATOM 3043 O O . GLU B 1 26 ? 13.234 -19.859 9.375 1 98.38 26 GLU B O 1
ATOM 3048 N N . GLN B 1 27 ? 11.5 -19.688 10.812 1 97.69 27 GLN B N 1
ATOM 3049 C CA . GLN B 1 27 ? 12.055 -20.625 11.781 1 97.69 27 GLN B CA 1
ATOM 3050 C C . GLN B 1 27 ? 12.195 -22.016 11.18 1 97.69 27 GLN B C 1
ATOM 3052 O O . GLN B 1 27 ? 13.102 -22.766 11.547 1 97.69 27 GLN B O 1
ATOM 3057 N N . ALA B 1 28 ? 11.312 -22.297 10.242 1 96.25 28 ALA B N 1
ATOM 3058 C CA . ALA B 1 28 ? 11.305 -23.625 9.609 1 96.25 28 ALA B CA 1
ATOM 3059 C C . ALA B 1 28 ? 12.352 -23.703 8.508 1 96.25 28 ALA B C 1
ATOM 3061 O O . ALA B 1 28 ? 12.523 -24.766 7.891 1 96.25 28 ALA B O 1
ATOM 3062 N N . GLY B 1 29 ? 12.969 -22.625 8.203 1 96.31 29 GLY B N 1
ATOM 3063 C CA . GLY B 1 29 ? 14.117 -22.672 7.305 1 96.31 29 GLY B CA 1
ATOM 3064 C C . GLY B 1 29 ? 13.766 -22.328 5.871 1 96.31 29 GLY B C 1
ATOM 3065 O O . GLY B 1 29 ? 14.562 -22.547 4.957 1 96.31 29 GLY B O 1
ATOM 3066 N N . TYR B 1 30 ? 12.609 -21.75 5.656 1 98 30 TYR B N 1
ATOM 3067 C CA . TYR B 1 30 ? 12.297 -21.266 4.316 1 98 30 TYR B CA 1
ATOM 3068 C C . TYR B 1 30 ? 13.125 -20.031 3.98 1 98 30 TYR B C 1
ATOM 3070 O O . TYR B 1 30 ? 13.516 -19.281 4.871 1 98 30 TYR B O 1
ATOM 3078 N N . ASP B 1 31 ? 13.328 -19.844 2.701 1 98.56 31 ASP B N 1
ATOM 3079 C CA . ASP B 1 31 ? 14.211 -18.781 2.242 1 98.56 31 ASP B CA 1
ATOM 3080 C C . ASP B 1 31 ? 13.414 -17.547 1.811 1 98.56 31 ASP B C 1
ATOM 3082 O O . ASP B 1 31 ? 13.969 -16.453 1.688 1 98.56 31 ASP B O 1
ATOM 3086 N N . GLY B 1 32 ? 12.109 -17.688 1.595 1 98.81 32 GLY B N 1
ATOM 3087 C CA . GLY B 1 32 ? 11.266 -16.578 1.156 1 98.81 32 GLY B CA 1
ATOM 3088 C C . GLY B 1 32 ? 9.789 -16.828 1.405 1 98.81 32 GLY B C 1
ATOM 3089 O O . GLY B 1 32 ? 9.359 -17.969 1.538 1 98.81 32 GLY B O 1
ATOM 3090 N N . ILE B 1 33 ? 9.031 -15.82 1.542 1 98.94 33 ILE B N 1
ATOM 3091 C CA . ILE B 1 33 ? 7.574 -15.836 1.553 1 98.94 33 ILE B CA 1
ATOM 3092 C C . ILE B 1 33 ? 7.039 -14.945 0.433 1 98.94 33 ILE B C 1
ATOM 3094 O O . ILE B 1 33 ? 7.535 -13.836 0.223 1 98.94 33 ILE B O 1
ATOM 3098 N N . TRP B 1 34 ? 6.055 -15.422 -0.268 1 98.94 34 TRP B N 1
ATOM 3099 C CA . TRP B 1 34 ? 5.57 -14.75 -1.469 1 98.94 34 TRP B CA 1
ATOM 3100 C C . TRP B 1 34 ? 4.059 -14.555 -1.406 1 98.94 34 TRP B C 1
ATOM 3102 O O . TRP B 1 34 ? 3.316 -15.477 -1.068 1 98.94 34 TRP B O 1
ATOM 3112 N N . TRP B 1 35 ? 3.59 -13.328 -1.713 1 98.88 35 TRP B N 1
ATOM 3113 C CA . TRP B 1 35 ? 2.166 -13.016 -1.697 1 98.88 35 TRP B CA 1
ATOM 3114 C C . TRP B 1 35 ? 1.679 -12.625 -3.09 1 98.88 35 TRP B C 1
ATOM 3116 O O . TRP B 1 35 ? 2.312 -11.82 -3.773 1 98.88 35 TRP B O 1
ATOM 3126 N N . PRO B 1 36 ? 0.523 -13.188 -3.541 1 98.06 36 PRO B N 1
ATOM 3127 C CA . PRO B 1 36 ? -0.108 -12.664 -4.758 1 98.06 36 PRO B CA 1
ATOM 3128 C C . PRO B 1 36 ? -0.777 -11.305 -4.539 1 98.06 36 PRO B C 1
ATOM 3130 O O . PRO B 1 36 ? -1.202 -11 -3.424 1 98.06 36 PRO B O 1
ATOM 3133 N N . ASP B 1 37 ? -0.827 -10.523 -5.594 1 98.06 37 ASP B N 1
ATOM 3134 C CA . ASP B 1 37 ? -1.521 -9.242 -5.555 1 98.06 37 ASP B CA 1
ATOM 3135 C C . ASP B 1 37 ? -2.803 -9.289 -6.383 1 98.06 37 ASP B C 1
ATOM 3137 O O . ASP B 1 37 ? -2.795 -8.945 -7.566 1 98.06 37 ASP B O 1
ATOM 3141 N N . HIS B 1 38 ? -3.926 -9.672 -5.699 1 97.38 38 HIS B N 1
ATOM 3142 C CA . HIS B 1 38 ? -5.195 -9.852 -6.398 1 97.38 38 HIS B CA 1
ATOM 3143 C C . HIS B 1 38 ? -6.309 -9.047 -5.73 1 97.38 38 HIS B C 1
ATOM 3145 O O . HIS B 1 38 ? -6.387 -8.992 -4.504 1 97.38 38 HIS B O 1
ATOM 3151 N N . LEU B 1 39 ? -7.121 -8.445 -6.59 1 97.19 39 LEU B N 1
ATOM 3152 C CA . LEU B 1 39 ? -8.422 -7.957 -6.133 1 97.19 39 LEU B CA 1
ATOM 3153 C C . LEU B 1 39 ? -9.492 -9.023 -6.305 1 97.19 39 LEU B C 1
ATOM 3155 O O . LEU B 1 39 ? -10.484 -9.039 -5.566 1 97.19 39 LEU B O 1
ATOM 3159 N N . MET B 1 40 ? -9.227 -9.883 -7.258 1 95.75 40 MET B N 1
ATOM 3160 C CA . MET B 1 40 ? -10.156 -10.945 -7.625 1 95.75 40 MET B CA 1
ATOM 3161 C C . MET B 1 40 ? -9.43 -12.273 -7.781 1 95.75 40 MET B C 1
ATOM 3163 O O . MET B 1 40 ? -8.336 -12.328 -8.336 1 95.75 40 MET B O 1
ATOM 3167 N N . GLY B 1 41 ? -10.062 -13.297 -7.215 1 93.94 41 GLY B N 1
ATOM 3168 C CA . GLY B 1 41 ? -9.5 -14.633 -7.359 1 93.94 41 GLY B CA 1
ATOM 3169 C C . GLY B 1 41 ? -9.781 -15.25 -8.711 1 93.94 41 GLY B C 1
ATOM 3170 O O . GLY B 1 41 ? -10.406 -14.625 -9.578 1 93.94 41 GLY B O 1
ATOM 3171 N N . TRP B 1 42 ? -9.344 -16.469 -8.883 1 91.06 42 TRP B N 1
ATOM 3172 C CA . TRP B 1 42 ? -9.352 -17.078 -10.203 1 91.06 42 TRP B CA 1
ATOM 3173 C C . TRP B 1 42 ? -10.562 -17.984 -10.375 1 91.06 42 TRP B C 1
ATOM 3175 O O . TRP B 1 42 ? -10.984 -18.25 -11.5 1 91.06 42 TRP B O 1
ATOM 3185 N N . HIS B 1 43 ? -11.102 -18.469 -9.266 1 94.62 43 HIS B N 1
ATOM 3186 C CA . HIS B 1 43 ? -12.219 -19.391 -9.391 1 94.62 43 HIS B CA 1
ATOM 3187 C C . HIS B 1 43 ? -13.523 -18.656 -9.633 1 94.62 43 HIS B C 1
ATOM 3189 O O . HIS B 1 43 ? -13.852 -17.703 -8.914 1 94.62 43 HIS B O 1
ATOM 3195 N N . PRO B 1 44 ? -14.281 -19.125 -10.594 1 94 44 PRO B N 1
ATOM 3196 C CA . PRO B 1 44 ? -15.578 -18.5 -10.852 1 94 44 PRO B CA 1
ATOM 3197 C C . PRO B 1 44 ? -16.516 -18.594 -9.648 1 94 44 PRO B C 1
ATOM 3199 O O . PRO B 1 44 ? -16.531 -19.594 -8.945 1 94 44 PRO B O 1
ATOM 3202 N N . ASP B 1 45 ? -17.328 -17.578 -9.516 1 93.81 45 ASP B N 1
ATOM 3203 C CA . ASP B 1 45 ? -18.312 -17.547 -8.445 1 93.81 45 ASP B CA 1
ATOM 3204 C C . ASP B 1 45 ? -19.281 -18.734 -8.562 1 93.81 45 ASP B C 1
ATOM 3206 O O . ASP B 1 45 ? -19.703 -19.297 -7.551 1 93.81 45 ASP B O 1
ATOM 3210 N N . SER B 1 46 ? -19.562 -19.062 -9.758 1 94.12 46 SER B N 1
ATOM 3211 C CA . SER B 1 46 ? -20.547 -20.109 -10.023 1 94.12 46 SER B CA 1
ATOM 3212 C C . SER B 1 46 ? -20.047 -21.469 -9.57 1 94.12 46 SER B C 1
ATOM 3214 O O . SER B 1 46 ? -20.812 -22.422 -9.453 1 94.12 46 SER B O 1
ATOM 3216 N N . MET B 1 47 ? -18.766 -21.516 -9.289 1 94.19 47 MET B N 1
ATOM 3217 C CA . MET B 1 47 ? -18.172 -22.766 -8.844 1 94.19 47 MET B CA 1
ATOM 3218 C C . MET B 1 47 ? -17.922 -22.75 -7.34 1 94.19 47 MET B C 1
ATOM 3220 O O . MET B 1 47 ? -17.562 -23.781 -6.754 1 94.19 47 MET B O 1
ATOM 3224 N N . TRP B 1 48 ? -18.141 -21.625 -6.699 1 94.75 48 TRP B N 1
ATOM 3225 C CA . TRP B 1 48 ? -17.812 -21.5 -5.281 1 94.75 48 TRP B CA 1
ATOM 3226 C C . TRP B 1 48 ? -19 -21.891 -4.414 1 94.75 48 TRP B C 1
ATOM 3228 O O . TRP B 1 48 ? -19.656 -21.031 -3.816 1 94.75 48 TRP B O 1
ATOM 3238 N N . ASN B 1 49 ? -19.266 -23.141 -4.336 1 94 49 ASN B N 1
ATOM 3239 C CA . ASN B 1 49 ? -20.328 -23.734 -3.521 1 94 49 ASN B CA 1
ATOM 3240 C C . ASN B 1 49 ? -19.953 -25.141 -3.061 1 94 49 ASN B C 1
ATOM 3242 O O . ASN B 1 49 ? -18.906 -25.672 -3.443 1 94 49 ASN B O 1
ATOM 3246 N N . THR B 1 50 ? -20.781 -25.75 -2.299 1 93.06 50 THR B N 1
ATOM 3247 C CA . THR B 1 50 ? -20.422 -26.984 -1.602 1 93.06 50 THR B CA 1
ATOM 3248 C C . THR B 1 50 ? -20.438 -28.172 -2.559 1 93.06 50 THR B C 1
ATOM 3250 O O . THR B 1 50 ? -19.938 -29.25 -2.229 1 93.06 50 THR B O 1
ATOM 3253 N N . ASP B 1 51 ? -20.906 -27.953 -3.807 1 91.75 51 ASP B N 1
ATOM 3254 C CA . ASP B 1 51 ? -20.812 -29.016 -4.812 1 91.75 51 ASP B CA 1
ATOM 3255 C C . ASP B 1 51 ? -19.375 -29.188 -5.289 1 91.75 51 ASP B C 1
ATOM 3257 O O . ASP B 1 51 ? -18.969 -30.281 -5.68 1 91.75 51 ASP B O 1
ATOM 3261 N N . TYR B 1 52 ? -18.641 -28.109 -5.145 1 91.88 52 TYR B N 1
ATOM 3262 C CA . TYR B 1 52 ? -17.297 -28.141 -5.695 1 91.88 52 TYR B CA 1
ATOM 3263 C C . TYR B 1 52 ? -16.25 -28.109 -4.582 1 91.88 52 TYR B C 1
ATOM 3265 O O . TYR B 1 52 ? -15.188 -28.719 -4.711 1 91.88 52 TYR B O 1
ATOM 3273 N N . THR B 1 53 ? -16.609 -27.422 -3.5 1 92.44 53 THR B N 1
ATOM 3274 C CA . THR B 1 53 ? -15.602 -27.297 -2.459 1 92.44 53 THR B CA 1
ATOM 3275 C C . THR B 1 53 ? -16.25 -27.094 -1.093 1 92.44 53 THR B C 1
ATOM 3277 O O . THR B 1 53 ? -17.141 -26.25 -0.935 1 92.44 53 THR B O 1
ATOM 3280 N N . PRO B 1 54 ? -15.734 -27.797 -0.03 1 91.31 54 PRO B N 1
ATOM 3281 C CA . PRO B 1 54 ? -16.234 -27.547 1.324 1 91.31 54 PRO B CA 1
ATOM 3282 C C . PRO B 1 54 ? -15.812 -26.188 1.877 1 91.31 54 PRO B C 1
ATOM 3284 O O . PRO B 1 54 ? -16.375 -25.734 2.875 1 91.31 54 PRO B O 1
ATOM 3287 N N . LEU B 1 55 ? -14.859 -25.562 1.216 1 88.69 55 LEU B N 1
ATOM 3288 C CA . LEU B 1 55 ? -14.375 -24.266 1.664 1 88.69 55 LEU B CA 1
ATOM 3289 C C . LEU B 1 55 ? -15.484 -23.219 1.6 1 88.69 55 LEU B C 1
ATOM 3291 O O . LEU B 1 55 ? -15.453 -22.219 2.338 1 88.69 55 LEU B O 1
ATOM 3295 N N . ALA B 1 56 ? -16.422 -23.453 0.743 1 92.44 56 ALA B N 1
ATOM 3296 C CA . ALA B 1 56 ? -17.516 -22.5 0.542 1 92.44 56 ALA B CA 1
ATOM 3297 C C . ALA B 1 56 ? -18.375 -22.375 1.798 1 92.44 56 ALA B C 1
ATOM 3299 O O . ALA B 1 56 ? -19.141 -21.422 1.948 1 92.44 56 ALA B O 1
ATOM 3300 N N . ASN B 1 57 ? -18.219 -23.438 2.729 1 91.5 57 ASN B N 1
ATOM 3301 C CA . ASN B 1 57 ? -18.938 -23.375 4 1 91.5 57 ASN B CA 1
ATOM 3302 C C . ASN B 1 57 ? -18.297 -22.359 4.953 1 91.5 57 ASN B C 1
ATOM 3304 O O . ASN B 1 57 ? -18.938 -21.891 5.887 1 91.5 57 ASN B O 1
ATOM 3308 N N . TYR B 1 58 ? -17.047 -22.016 4.652 1 87.69 58 TYR B N 1
ATOM 3309 C CA . TYR B 1 58 ? -16.281 -21.234 5.621 1 87.69 58 TYR B CA 1
ATOM 3310 C C . TYR B 1 58 ? -15.891 -19.891 5.031 1 87.69 58 TYR B C 1
ATOM 3312 O O . TYR B 1 58 ? -15.586 -18.938 5.766 1 87.69 58 TYR B O 1
ATOM 3320 N N . GLN B 1 59 ? -15.805 -19.828 3.791 1 90.19 59 GLN B N 1
ATOM 3321 C CA . GLN B 1 59 ? -15.469 -18.609 3.061 1 90.19 59 GLN B CA 1
ATOM 3322 C C . GLN B 1 59 ? -16.516 -18.297 2 1 90.19 59 GLN B C 1
ATOM 3324 O O . GLN B 1 59 ? -16.672 -19.047 1.024 1 90.19 59 GLN B O 1
ATOM 3329 N N . GLN B 1 60 ? -17.094 -17.203 2.17 1 90.44 60 GLN B N 1
ATOM 3330 C CA . GLN B 1 60 ? -18.25 -16.922 1.338 1 90.44 60 GLN B CA 1
ATOM 3331 C C . GLN B 1 60 ? -17.844 -16.547 -0.083 1 90.44 60 GLN B C 1
ATOM 3333 O O . GLN B 1 60 ? -18.625 -16.688 -1.023 1 90.44 60 GLN B O 1
ATOM 3338 N N . SER B 1 61 ? -16.625 -16.109 -0.148 1 94.88 61 SER B N 1
ATOM 3339 C CA . SER B 1 61 ? -16.156 -15.648 -1.452 1 94.88 61 SER B CA 1
ATOM 3340 C C . SER B 1 61 ? -14.844 -16.312 -1.84 1 94.88 61 SER B C 1
ATOM 3342 O O . SER B 1 61 ? -13.977 -16.531 -0.99 1 94.88 61 SER B O 1
ATOM 3344 N N . SER B 1 62 ? -14.68 -16.594 -3.166 1 94.5 62 SER B N 1
ATOM 3345 C CA . SER B 1 62 ? -13.406 -17.094 -3.67 1 94.5 62 SER B CA 1
ATOM 3346 C C . SER B 1 62 ? -12.422 -15.961 -3.904 1 94.5 62 SER B C 1
ATOM 3348 O O . SER B 1 62 ? -11.289 -16.188 -4.324 1 94.5 62 SER B O 1
ATOM 3350 N N . HIS B 1 63 ? -12.875 -14.734 -3.58 1 96.62 63 HIS B N 1
ATOM 3351 C CA . HIS B 1 63 ? -12.117 -13.555 -3.984 1 96.62 63 HIS B CA 1
ATOM 3352 C C . HIS B 1 63 ? -11.531 -12.836 -2.775 1 96.62 63 HIS B C 1
ATOM 3354 O O . HIS B 1 63 ? -11.305 -11.625 -2.814 1 96.62 63 HIS B O 1
ATOM 3360 N N . VAL B 1 64 ? -11.266 -13.555 -1.741 1 96.69 64 VAL B N 1
ATOM 3361 C CA . VAL B 1 64 ? -10.711 -12.953 -0.533 1 96.69 64 VAL B CA 1
ATOM 3362 C C . VAL B 1 64 ? -9.188 -12.891 -0.638 1 96.69 64 VAL B C 1
ATOM 3364 O O . VAL B 1 64 ? -8.523 -13.93 -0.678 1 96.69 64 VAL B O 1
ATOM 3367 N N . TYR B 1 65 ? -8.633 -11.68 -0.695 1 97.69 65 TYR B N 1
ATOM 3368 C CA . TYR B 1 65 ? -7.195 -11.469 -0.767 1 97.69 65 TYR B CA 1
ATOM 3369 C C . TYR B 1 65 ? -6.773 -10.289 0.098 1 97.69 65 TYR B C 1
ATOM 3371 O O . TYR B 1 65 ? -7.332 -9.195 -0.02 1 97.69 65 TYR B O 1
ATOM 3379 N N . ALA B 1 66 ? -5.816 -10.5 0.904 1 98.38 66 ALA B N 1
ATOM 3380 C CA . ALA B 1 66 ? -5.188 -9.406 1.646 1 98.38 66 ALA B CA 1
ATOM 3381 C C . ALA B 1 66 ? -4.23 -8.617 0.757 1 98.38 66 ALA B C 1
ATOM 3383 O O . ALA B 1 66 ? -3.744 -9.133 -0.251 1 98.38 66 ALA B O 1
ATOM 3384 N N . ASP B 1 67 ? -4.023 -7.359 1.142 1 98.69 67 ASP B N 1
ATOM 3385 C CA . ASP B 1 67 ? -2.996 -6.555 0.487 1 98.69 67 ASP B CA 1
ATOM 3386 C C . ASP B 1 67 ? -1.605 -7.145 0.722 1 98.69 67 ASP B C 1
ATOM 3388 O O . ASP B 1 67 ? -1.153 -7.242 1.864 1 98.69 67 ASP B O 1
ATOM 3392 N N . PRO B 1 68 ? -0.957 -7.461 -0.334 1 98.75 68 PRO B N 1
ATOM 3393 C CA . PRO B 1 68 ? 0.317 -8.156 -0.143 1 98.75 68 PRO B CA 1
ATOM 3394 C C . PRO B 1 68 ? 1.381 -7.273 0.506 1 98.75 68 PRO B C 1
ATOM 3396 O O . PRO B 1 68 ? 2.199 -7.762 1.29 1 98.75 68 PRO B O 1
ATOM 3399 N N . PHE B 1 69 ? 1.386 -5.988 0.229 1 98.88 69 PHE B N 1
ATOM 3400 C CA . PHE B 1 69 ? 2.414 -5.117 0.785 1 98.88 69 PHE B CA 1
ATOM 3401 C C . PHE B 1 69 ? 2.195 -4.906 2.279 1 98.88 69 PHE B C 1
ATOM 3403 O O . PHE B 1 69 ? 3.156 -4.793 3.043 1 98.88 69 PHE B O 1
ATOM 3410 N N . ALA B 1 70 ? 0.925 -4.84 2.66 1 98.88 70 ALA B N 1
ATOM 3411 C CA . ALA B 1 70 ? 0.632 -4.781 4.09 1 98.88 70 ALA B CA 1
ATOM 3412 C C . ALA B 1 70 ? 1.123 -6.039 4.801 1 98.88 70 ALA B C 1
ATOM 3414 O O . ALA B 1 70 ? 1.72 -5.957 5.879 1 98.88 70 ALA B O 1
ATOM 3415 N N . MET B 1 71 ? 0.921 -7.195 4.199 1 98.94 71 MET B N 1
ATOM 3416 C CA . MET B 1 71 ? 1.357 -8.461 4.785 1 98.94 71 MET B CA 1
ATOM 3417 C C . MET B 1 71 ? 2.879 -8.547 4.82 1 98.94 71 MET B C 1
ATOM 3419 O O . MET B 1 71 ? 3.459 -8.961 5.828 1 98.94 71 MET B O 1
ATOM 3423 N N . MET B 1 72 ? 3.498 -8.148 3.715 1 98.94 72 MET B N 1
ATOM 3424 C CA . MET B 1 72 ? 4.957 -8.102 3.672 1 98.94 72 MET B CA 1
ATOM 3425 C C . MET B 1 72 ? 5.512 -7.238 4.797 1 98.94 72 MET B C 1
ATOM 3427 O O . MET B 1 72 ? 6.496 -7.602 5.441 1 98.94 72 MET B O 1
ATOM 3431 N N . SER B 1 73 ? 4.871 -6.113 4.996 1 98.94 73 SER B N 1
ATOM 3432 C CA . SER B 1 73 ? 5.336 -5.18 6.016 1 98.94 73 SER B CA 1
ATOM 3433 C C . SER B 1 73 ? 5.223 -5.785 7.41 1 98.94 73 SER B C 1
ATOM 3435 O O . SER B 1 73 ? 6.176 -5.742 8.188 1 98.94 73 SER B O 1
ATOM 3437 N N . ALA B 1 74 ? 4.078 -6.348 7.719 1 98.88 74 ALA B N 1
ATOM 3438 C CA . ALA B 1 74 ? 3.828 -6.918 9.039 1 98.88 74 ALA B CA 1
ATOM 3439 C C . ALA B 1 74 ? 4.781 -8.07 9.328 1 98.88 74 ALA B C 1
ATOM 3441 O O . ALA B 1 74 ? 5.402 -8.117 10.398 1 98.88 74 ALA B O 1
ATOM 3442 N N . VAL B 1 75 ? 4.949 -8.969 8.352 1 98.88 75 VAL B N 1
ATOM 3443 C CA . VAL B 1 75 ? 5.82 -10.125 8.531 1 98.88 75 VAL B CA 1
ATOM 3444 C C . VAL B 1 75 ? 7.281 -9.688 8.508 1 98.88 75 VAL B C 1
ATOM 3446 O O . VAL B 1 75 ? 8.086 -10.148 9.32 1 98.88 75 VAL B O 1
ATOM 3449 N N . GLY B 1 76 ? 7.582 -8.773 7.625 1 98.75 76 GLY B N 1
ATOM 3450 C CA . GLY B 1 76 ? 8.945 -8.297 7.48 1 98.75 76 GLY B CA 1
ATOM 3451 C C . GLY B 1 76 ? 9.484 -7.629 8.734 1 98.75 76 GLY B C 1
ATOM 3452 O O . GLY B 1 76 ? 10.664 -7.773 9.062 1 98.75 76 GLY B O 1
ATOM 3453 N N . ALA B 1 77 ? 8.625 -6.922 9.43 1 98.56 77 ALA B N 1
ATOM 3454 C CA . ALA B 1 77 ? 9.023 -6.215 10.648 1 98.56 77 ALA B CA 1
ATOM 3455 C C . ALA B 1 77 ? 9.258 -7.191 11.797 1 98.56 77 ALA B C 1
ATOM 3457 O O . ALA B 1 77 ? 9.805 -6.816 12.836 1 98.56 77 ALA B O 1
ATOM 3458 N N . GLN B 1 78 ? 8.891 -8.492 11.586 1 98.38 78 GLN B N 1
ATOM 3459 C CA . GLN B 1 78 ? 8.969 -9.461 12.672 1 98.38 78 GLN B CA 1
ATOM 3460 C C . GLN B 1 78 ? 9.891 -10.625 12.297 1 98.38 78 GLN B C 1
ATOM 3462 O O . GLN B 1 78 ? 9.898 -11.656 12.977 1 98.38 78 GLN B O 1
ATOM 3467 N N . THR B 1 79 ? 10.578 -10.531 11.172 1 98.62 79 THR B N 1
ATOM 3468 C CA . THR B 1 79 ? 11.523 -11.547 10.727 1 98.62 79 THR B CA 1
ATOM 3469 C C . THR B 1 79 ? 12.898 -10.938 10.469 1 98.62 79 THR B C 1
ATOM 3471 O O . THR B 1 79 ? 13.047 -9.711 10.453 1 98.62 79 THR B O 1
ATOM 3474 N N . GLU B 1 80 ? 13.906 -11.789 10.227 1 98.38 80 GLU B N 1
ATOM 3475 C CA . GLU B 1 80 ? 15.273 -11.273 10.211 1 98.38 80 GLU B CA 1
ATOM 3476 C C . GLU B 1 80 ? 16.016 -11.734 8.961 1 98.38 80 GLU B C 1
ATOM 3478 O O . GLU B 1 80 ? 16.953 -11.062 8.508 1 98.38 80 GLU B O 1
ATOM 3483 N N . THR B 1 81 ? 15.602 -12.898 8.414 1 98.62 81 THR B N 1
ATOM 3484 C CA . THR B 1 81 ? 16.469 -13.461 7.379 1 98.62 81 THR B CA 1
ATOM 3485 C C . THR B 1 81 ? 15.664 -13.805 6.129 1 98.62 81 THR B C 1
ATOM 3487 O O . THR B 1 81 ? 16.188 -13.742 5.016 1 98.62 81 THR B O 1
ATOM 3490 N N . ILE B 1 82 ? 14.414 -14.172 6.285 1 98.81 82 ILE B N 1
ATOM 3491 C CA . ILE B 1 82 ? 13.602 -14.695 5.191 1 98.81 82 ILE B CA 1
ATOM 3492 C C . ILE B 1 82 ? 13.297 -13.57 4.199 1 98.81 82 ILE B C 1
ATOM 3494 O O . ILE B 1 82 ? 13.016 -12.438 4.602 1 98.81 82 ILE B O 1
ATOM 3498 N N . LYS B 1 83 ? 13.398 -13.758 2.939 1 98.81 83 LYS B N 1
ATOM 3499 C CA . LYS B 1 83 ? 13.008 -12.797 1.909 1 98.81 83 LYS B CA 1
ATOM 3500 C C . LYS B 1 83 ? 11.492 -12.688 1.802 1 98.81 83 LYS B C 1
ATOM 3502 O O . LYS B 1 83 ? 10.773 -13.641 2.113 1 98.81 83 LYS B O 1
ATOM 3507 N N . LEU B 1 84 ? 11.039 -11.578 1.436 1 98.88 84 LEU B N 1
ATOM 3508 C CA . LEU B 1 84 ? 9.609 -11.312 1.271 1 98.88 84 LEU B CA 1
ATOM 3509 C C . LEU B 1 84 ? 9.328 -10.711 -0.097 1 98.88 84 LEU B C 1
ATOM 3511 O O . LEU B 1 84 ? 9.93 -9.703 -0.475 1 98.88 84 LEU B O 1
ATOM 3515 N N . GLY B 1 85 ? 8.383 -11.312 -0.854 1 98.88 85 GLY B N 1
ATOM 3516 C CA . GLY B 1 85 ? 8.156 -10.789 -2.193 1 98.88 85 GLY B CA 1
ATOM 3517 C C . GLY B 1 85 ? 6.707 -10.914 -2.641 1 98.88 85 GLY B C 1
ATOM 3518 O O . GLY B 1 85 ? 5.938 -11.68 -2.064 1 98.88 85 GLY B O 1
ATOM 3519 N N . THR B 1 86 ? 6.344 -10.102 -3.6 1 98.88 86 THR B N 1
ATOM 3520 C CA . THR B 1 86 ? 5.09 -10.289 -4.32 1 98.88 86 THR B CA 1
ATOM 3521 C C . THR B 1 86 ? 5.258 -11.305 -5.449 1 98.88 86 THR B C 1
ATOM 3523 O O . THR B 1 86 ? 6.293 -11.328 -6.117 1 98.88 86 THR B O 1
ATOM 3526 N N . CYS B 1 87 ? 4.156 -12.117 -5.812 1 98.56 87 CYS B N 1
ATOM 3527 C CA . CYS B 1 87 ? 4.223 -13.078 -6.906 1 98.56 87 CYS B CA 1
ATOM 3528 C C . CYS B 1 87 ? 2.934 -13.07 -7.719 1 98.56 87 CYS B C 1
ATOM 3530 O O . CYS B 1 87 ? 2.197 -14.055 -7.734 1 98.56 87 CYS B O 1
ATOM 3532 N N . VAL B 1 88 ? 2.562 -12.023 -8.258 1 97.81 88 VAL B N 1
ATOM 3533 C CA . VAL B 1 88 ? 3.299 -10.781 -8.461 1 97.81 88 VAL B CA 1
ATOM 3534 C C . VAL B 1 88 ? 2.328 -9.602 -8.484 1 97.81 88 VAL B C 1
ATOM 3536 O O . VAL B 1 88 ? 1.117 -9.789 -8.625 1 97.81 88 VAL B O 1
ATOM 3539 N N . THR B 1 89 ? 2.789 -8.398 -8.336 1 98.44 89 THR B N 1
ATOM 3540 C CA . THR B 1 89 ? 2.002 -7.188 -8.547 1 98.44 89 THR B CA 1
ATOM 3541 C C . THR B 1 89 ? 2.109 -6.719 -10 1 98.44 89 THR B C 1
ATOM 3543 O O . THR B 1 89 ? 2.639 -7.434 -10.852 1 98.44 89 THR B O 1
ATOM 3546 N N . ASP B 1 90 ? 1.433 -5.602 -10.344 1 97.31 90 ASP B N 1
ATOM 3547 C CA . ASP B 1 90 ? 1.483 -5.02 -11.68 1 97.31 90 ASP B CA 1
ATOM 3548 C C . ASP B 1 90 ? 1.57 -3.496 -11.617 1 97.31 90 ASP B C 1
ATOM 3550 O O . ASP B 1 90 ? 1.467 -2.908 -10.539 1 97.31 90 ASP B O 1
ATOM 3554 N N . LEU B 1 91 ? 1.833 -2.908 -12.758 1 97.69 91 LEU B N 1
ATOM 3555 C CA . LEU B 1 91 ? 2.01 -1.461 -12.805 1 97.69 91 LEU B CA 1
ATOM 3556 C C . LEU B 1 91 ? 0.865 -0.798 -13.562 1 97.69 91 LEU B C 1
ATOM 3558 O O . LEU B 1 91 ? 1.012 0.319 -14.062 1 97.69 91 LEU B O 1
ATOM 3562 N N . LEU B 1 92 ? -0.237 -1.562 -13.742 1 96 92 LEU B N 1
ATOM 3563 C CA . LEU B 1 92 ? -1.478 -1.005 -14.266 1 96 92 LEU B CA 1
ATOM 3564 C C . LEU B 1 92 ? -2.32 -0.402 -13.148 1 96 92 LEU B C 1
ATOM 3566 O O . LEU B 1 92 ? -2.846 0.705 -13.289 1 96 92 LEU B O 1
ATOM 3570 N N . ARG B 1 93 ? -2.334 -1.16 -12.031 1 95.62 93 ARG B N 1
ATOM 3571 C CA . ARG B 1 93 ? -3.105 -0.717 -10.875 1 95.62 93 ARG B CA 1
ATOM 3572 C C . ARG B 1 93 ? -2.289 0.234 -10.008 1 95.62 93 ARG B C 1
ATOM 3574 O O . ARG B 1 93 ? -2.85 1.09 -9.32 1 95.62 93 ARG B O 1
ATOM 3581 N N . ARG B 1 94 ? -1.033 0.11 -10.055 1 96.56 94 ARG B N 1
ATOM 3582 C CA . ARG B 1 94 ? -0.155 0.86 -9.164 1 96.56 94 ARG B CA 1
ATOM 3583 C C . ARG B 1 94 ? 0.859 1.679 -9.953 1 96.56 94 ARG B C 1
ATOM 3585 O O . ARG B 1 94 ? 1.606 1.132 -10.766 1 96.56 94 ARG B O 1
ATOM 3592 N N . HIS B 1 95 ? 0.89 2.949 -9.695 1 97.69 95 HIS B N 1
ATOM 3593 C CA . HIS B 1 95 ? 1.859 3.811 -10.359 1 97.69 95 HIS B CA 1
ATOM 3594 C C . HIS B 1 95 ? 3.285 3.443 -9.969 1 97.69 95 HIS B C 1
ATOM 3596 O O . HIS B 1 95 ? 3.562 3.18 -8.797 1 97.69 95 HIS B O 1
ATOM 3602 N N . PRO B 1 96 ? 4.238 3.469 -10.898 1 98.38 96 PRO B N 1
ATOM 3603 C CA . PRO B 1 96 ? 5.609 3.039 -10.609 1 98.38 96 PRO B CA 1
ATOM 3604 C C . PRO B 1 96 ? 6.246 3.838 -9.469 1 98.38 96 PRO B C 1
ATOM 3606 O O . PRO B 1 96 ? 7.016 3.287 -8.68 1 98.38 96 PRO B O 1
ATOM 3609 N N . ALA B 1 97 ? 5.922 5.117 -9.344 1 98.5 97 ALA B N 1
ATOM 3610 C CA . ALA B 1 97 ? 6.5 5.934 -8.281 1 98.5 97 ALA B CA 1
ATOM 3611 C C . ALA B 1 97 ? 6.016 5.473 -6.91 1 98.5 97 ALA B C 1
ATOM 3613 O O . ALA B 1 97 ? 6.789 5.434 -5.953 1 98.5 97 ALA B O 1
ATOM 3614 N N . SER B 1 98 ? 4.746 5.121 -6.832 1 98.31 98 SER B N 1
ATOM 3615 C CA . SER B 1 98 ? 4.195 4.605 -5.582 1 98.31 98 SER B CA 1
ATOM 3616 C C . SER B 1 98 ? 4.805 3.254 -5.227 1 98.31 98 SER B C 1
ATOM 3618 O O . SER B 1 98 ? 5.129 3.002 -4.062 1 98.31 98 SER B O 1
ATOM 3620 N N . VAL B 1 99 ? 4.98 2.449 -6.227 1 98.75 99 VAL B N 1
ATOM 3621 C CA . VAL B 1 99 ? 5.586 1.141 -6.004 1 98.75 99 VAL B CA 1
ATOM 3622 C C . VAL B 1 99 ? 7.027 1.313 -5.531 1 98.75 99 VAL B C 1
ATOM 3624 O O . VAL B 1 99 ? 7.473 0.623 -4.613 1 98.75 99 VAL B O 1
ATOM 3627 N N . ALA B 1 100 ? 7.727 2.236 -6.145 1 98.81 100 ALA B N 1
ATOM 3628 C CA . ALA B 1 100 ? 9.109 2.496 -5.746 1 98.81 100 ALA B CA 1
ATOM 3629 C C . ALA B 1 100 ? 9.188 2.896 -4.273 1 98.81 100 ALA B C 1
ATOM 3631 O O . ALA B 1 100 ? 10.016 2.375 -3.525 1 98.81 100 ALA B O 1
ATOM 3632 N N . GLN B 1 101 ? 8.32 3.77 -3.865 1 98.69 101 GLN B N 1
ATOM 3633 C CA . GLN B 1 101 ? 8.312 4.219 -2.477 1 98.69 101 GLN B CA 1
ATOM 3634 C C . GLN B 1 101 ? 8.008 3.062 -1.526 1 98.69 101 GLN B C 1
ATOM 3636 O O . GLN B 1 101 ? 8.68 2.895 -0.506 1 98.69 101 GLN B O 1
ATOM 3641 N N . THR B 1 102 ? 7 2.283 -1.857 1 98.81 102 THR B N 1
ATOM 3642 C CA . THR B 1 102 ? 6.617 1.145 -1.029 1 98.81 102 THR B CA 1
ATOM 3643 C C . THR B 1 102 ? 7.777 0.161 -0.896 1 98.81 102 THR B C 1
ATOM 3645 O O . THR B 1 102 ? 8.102 -0.277 0.21 1 98.81 102 THR B O 1
ATOM 3648 N N . MET B 1 103 ? 8.438 -0.085 -1.974 1 98.94 103 MET B N 1
ATOM 3649 C CA . MET B 1 103 ? 9.508 -1.079 -1.971 1 98.94 103 MET B CA 1
ATOM 3650 C C . MET B 1 103 ? 10.727 -0.561 -1.218 1 98.94 103 MET B C 1
ATOM 3652 O O . MET B 1 103 ? 11.406 -1.324 -0.526 1 98.94 103 MET B O 1
ATOM 3656 N N . LEU B 1 104 ? 11.039 0.695 -1.378 1 98.81 104 LEU B N 1
ATOM 3657 C CA . LEU B 1 104 ? 12.148 1.251 -0.615 1 98.81 104 LEU B CA 1
ATOM 3658 C C . LEU B 1 104 ? 11.836 1.247 0.878 1 98.81 104 LEU B C 1
ATOM 3660 O O . LEU B 1 104 ? 12.727 1 1.699 1 98.81 104 LEU B O 1
ATOM 3664 N N . THR B 1 105 ? 10.586 1.531 1.236 1 98.81 105 THR B N 1
ATOM 3665 C CA . THR B 1 105 ? 10.18 1.443 2.635 1 98.81 105 THR B CA 1
ATOM 3666 C C . THR B 1 105 ? 10.375 0.026 3.166 1 98.81 105 THR B C 1
ATOM 3668 O O . THR B 1 105 ? 10.961 -0.171 4.23 1 98.81 105 THR B O 1
ATOM 3671 N N . LEU B 1 106 ? 9.914 -0.934 2.404 1 98.88 106 LEU B N 1
ATOM 3672 C CA . LEU B 1 106 ? 10.062 -2.336 2.783 1 98.88 106 LEU B CA 1
ATOM 3673 C C . LEU B 1 106 ? 11.531 -2.74 2.818 1 98.88 106 LEU B C 1
ATOM 3675 O O . LEU B 1 106 ? 11.93 -3.568 3.641 1 98.88 106 LEU B O 1
ATOM 3679 N N . ASP B 1 107 ? 12.289 -2.176 1.935 1 98.81 107 ASP B N 1
ATOM 3680 C CA . ASP B 1 107 ? 13.727 -2.42 1.895 1 98.81 107 ASP B CA 1
ATOM 3681 C C . ASP B 1 107 ? 14.383 -2.037 3.219 1 98.81 107 ASP B C 1
ATOM 3683 O O . ASP B 1 107 ? 15.125 -2.832 3.801 1 98.81 107 ASP B O 1
ATOM 3687 N N . HIS B 1 108 ? 14.078 -0.875 3.682 1 98.69 108 HIS B N 1
ATOM 3688 C CA . HIS B 1 108 ? 14.602 -0.419 4.965 1 98.69 108 HIS B CA 1
ATOM 3689 C C . HIS B 1 108 ? 14.055 -1.267 6.113 1 98.69 108 HIS B C 1
ATOM 3691 O O . HIS B 1 108 ? 14.805 -1.654 7.012 1 98.69 108 HIS B O 1
ATOM 3697 N N . MET B 1 109 ? 12.805 -1.562 6.047 1 98.5 109 MET B N 1
ATOM 3698 C CA . MET B 1 109 ? 12.109 -2.301 7.102 1 98.5 109 MET B CA 1
ATOM 3699 C C . MET B 1 109 ? 12.703 -3.697 7.262 1 98.5 109 MET B C 1
ATOM 3701 O O . MET B 1 109 ? 12.789 -4.215 8.375 1 98.5 109 MET B O 1
ATOM 3705 N N . THR B 1 110 ? 13.172 -4.285 6.168 1 98.44 110 THR B N 1
ATOM 3706 C CA . THR B 1 110 ? 13.609 -5.676 6.156 1 98.44 110 THR B CA 1
ATOM 3707 C C . THR B 1 110 ? 15.125 -5.766 5.996 1 98.44 110 THR B C 1
ATOM 3709 O O . THR B 1 110 ? 15.688 -6.863 5.918 1 98.44 110 THR B O 1
ATOM 3712 N N . LYS B 1 111 ? 15.75 -4.617 5.895 1 98.06 111 LYS B N 1
ATOM 3713 C CA . LYS B 1 111 ? 17.203 -4.523 5.742 1 98.06 111 LYS B CA 1
ATOM 3714 C C . LYS B 1 111 ? 17.672 -5.246 4.484 1 98.06 111 LYS B C 1
ATOM 3716 O O . LYS B 1 111 ? 18.578 -6.07 4.539 1 98.06 111 LYS B O 1
ATOM 3721 N N . GLY B 1 112 ? 16.875 -5.012 3.426 1 98.31 112 GLY B N 1
ATOM 3722 C CA . GLY B 1 112 ? 17.328 -5.414 2.107 1 98.31 112 GLY B CA 1
ATOM 3723 C C . GLY B 1 112 ? 16.703 -6.715 1.631 1 98.31 112 GLY B C 1
ATOM 3724 O O . GLY B 1 112 ? 17.125 -7.27 0.613 1 98.31 112 GLY B O 1
ATOM 3725 N N . ARG B 1 113 ? 15.656 -7.234 2.27 1 98.62 113 ARG B N 1
ATOM 3726 C CA . ARG B 1 113 ? 15.172 -8.578 1.967 1 98.62 113 ARG B CA 1
ATOM 3727 C C . ARG B 1 113 ? 13.898 -8.531 1.121 1 98.62 113 ARG B C 1
ATOM 3729 O O . ARG B 1 113 ? 13.375 -9.57 0.723 1 98.62 113 ARG B O 1
ATOM 3736 N N . ALA B 1 114 ? 13.383 -7.344 0.816 1 98.81 114 ALA B N 1
ATOM 3737 C CA . ALA B 1 114 ? 12.148 -7.215 0.054 1 98.81 114 ALA B CA 1
ATOM 3738 C C . ALA B 1 114 ? 12.398 -7.391 -1.439 1 98.81 114 ALA B C 1
ATOM 3740 O O . ALA B 1 114 ? 13.367 -6.852 -1.98 1 98.81 114 ALA B O 1
ATOM 3741 N N . ILE B 1 115 ? 11.523 -8.125 -2.137 1 98.94 115 ILE B N 1
ATOM 3742 C CA . ILE B 1 115 ? 11.641 -8.375 -3.57 1 98.94 115 ILE B CA 1
ATOM 3743 C C . ILE B 1 115 ? 10.359 -7.926 -4.27 1 98.94 115 ILE B C 1
ATOM 3745 O O . ILE B 1 115 ? 9.258 -8.297 -3.859 1 98.94 115 ILE B O 1
ATOM 3749 N N . LEU B 1 116 ? 10.516 -7.098 -5.262 1 98.94 116 LEU B N 1
ATOM 3750 C CA . LEU B 1 116 ? 9.391 -6.73 -6.113 1 98.94 116 LEU B CA 1
ATOM 3751 C C . LEU B 1 116 ? 9.18 -7.77 -7.211 1 98.94 116 LEU B C 1
ATOM 3753 O O . LEU B 1 116 ? 9.875 -7.75 -8.234 1 98.94 116 LEU B O 1
ATOM 3757 N N . GLY B 1 117 ? 8.289 -8.703 -6.973 1 98.94 117 GLY B N 1
ATOM 3758 C CA . GLY B 1 117 ? 7.777 -9.477 -8.094 1 98.94 117 GLY B CA 1
ATOM 3759 C C . GLY B 1 117 ? 6.691 -8.758 -8.867 1 98.94 117 GLY B C 1
ATOM 3760 O O . GLY B 1 117 ? 5.68 -8.352 -8.297 1 98.94 117 GLY B O 1
ATOM 3761 N N . VAL B 1 118 ? 6.895 -8.664 -10.133 1 98.75 118 VAL B N 1
ATOM 3762 C CA . VAL B 1 118 ? 5.984 -7.84 -10.93 1 98.75 118 VAL B CA 1
ATOM 3763 C C . VAL B 1 118 ? 5.777 -8.477 -12.297 1 98.75 118 VAL B C 1
ATOM 3765 O O . VAL B 1 118 ? 6.664 -9.164 -12.812 1 98.75 118 VAL B O 1
ATOM 3768 N N . GLY B 1 119 ? 4.605 -8.391 -12.836 1 97.06 119 GLY B N 1
ATOM 3769 C CA . GLY B 1 119 ? 4.262 -8.859 -14.172 1 97.06 119 GLY B CA 1
ATOM 3770 C C . GLY B 1 119 ? 3.438 -7.863 -14.961 1 97.06 119 GLY B C 1
ATOM 3771 O O . GLY B 1 119 ? 3.338 -6.695 -14.586 1 97.06 119 GLY B O 1
ATOM 3772 N N . SER B 1 120 ? 2.918 -8.328 -16.078 1 94.31 120 SER B N 1
ATOM 3773 C CA . SER B 1 120 ? 2.197 -7.445 -17 1 94.31 120 SER B CA 1
ATOM 3774 C C . SER B 1 120 ? 0.778 -7.184 -16.5 1 94.31 120 SER B C 1
ATOM 3776 O O . SER B 1 120 ? 0.11 -6.266 -16.984 1 94.31 120 SER B O 1
ATOM 3778 N N . GLY B 1 121 ? 0.354 -7.969 -15.586 1 92.88 121 GLY B N 1
ATOM 3779 C CA . GLY B 1 121 ? -0.993 -7.809 -15.062 1 92.88 121 GLY B CA 1
ATOM 3780 C C . GLY B 1 121 ? -1.959 -8.867 -15.562 1 92.88 121 GLY B C 1
ATOM 3781 O O . GLY B 1 121 ? -1.606 -9.68 -16.422 1 92.88 121 GLY B O 1
ATOM 3782 N N . GLU B 1 122 ? -3.113 -8.969 -14.867 1 92.81 122 GLU B N 1
ATOM 3783 C CA . GLU B 1 122 ? -4.234 -9.836 -15.227 1 92.81 122 GLU B CA 1
ATOM 3784 C C . GLU B 1 122 ? -5.523 -9.031 -15.367 1 92.81 122 GLU B C 1
ATOM 3786 O O . GLU B 1 122 ? -5.844 -8.203 -14.516 1 92.81 122 GLU B O 1
ATOM 3791 N N . GLN B 1 123 ? -6.277 -9.32 -16.406 1 92.62 123 GLN B N 1
ATOM 3792 C CA . GLN B 1 123 ? -7.461 -8.539 -16.719 1 92.62 123 GLN B CA 1
ATOM 3793 C C . GLN B 1 123 ? -8.469 -8.562 -15.578 1 92.62 123 GLN B C 1
ATOM 3795 O O . GLN B 1 123 ? -9.172 -7.582 -15.344 1 92.62 123 GLN B O 1
ATOM 3800 N N . LEU B 1 124 ? -8.547 -9.68 -14.844 1 94.69 124 LEU B N 1
ATOM 3801 C CA . LEU B 1 124 ? -9.516 -9.836 -13.766 1 94.69 124 LEU B CA 1
ATOM 3802 C C . LEU B 1 124 ? -9.312 -8.789 -12.688 1 94.69 124 LEU B C 1
ATOM 3804 O O . LEU B 1 124 ? -10.258 -8.422 -11.984 1 94.69 124 LEU B O 1
ATOM 3808 N N . ASN B 1 125 ? -8.07 -8.25 -12.578 1 96.69 125 ASN B N 1
ATOM 3809 C CA . ASN B 1 125 ? -7.762 -7.25 -11.562 1 96.69 125 ASN B CA 1
ATOM 3810 C C . ASN B 1 125 ? -7.926 -5.832 -12.094 1 96.69 125 ASN B C 1
ATOM 3812 O O . ASN B 1 125 ? -7.699 -4.859 -11.375 1 96.69 125 ASN B O 1
ATOM 3816 N N . ILE B 1 126 ? -8.297 -5.648 -13.375 1 96.69 126 ILE B N 1
ATOM 3817 C CA . ILE B 1 126 ? -8.211 -4.348 -14.031 1 96.69 126 ILE B CA 1
ATOM 3818 C C . ILE B 1 126 ? -9.586 -3.943 -14.555 1 96.69 126 ILE B C 1
ATOM 3820 O O . ILE B 1 126 ? -10.234 -3.051 -14 1 96.69 126 ILE B O 1
ATOM 3824 N N . GLU B 1 127 ? -10.109 -4.715 -15.461 1 96 127 GLU B N 1
ATOM 3825 C CA . GLU B 1 127 ? -11.281 -4.328 -16.234 1 96 127 GLU B CA 1
ATOM 3826 C C . GLU B 1 127 ? -12.516 -4.207 -15.359 1 96 127 GLU B C 1
ATOM 3828 O O . GLU B 1 127 ? -13.266 -3.232 -15.453 1 96 127 GLU B O 1
ATOM 3833 N N . PRO B 1 128 ? -12.789 -5.195 -14.422 1 97.69 128 PRO B N 1
ATOM 3834 C CA . PRO B 1 128 ? -13.977 -5.055 -13.578 1 97.69 128 PRO B CA 1
ATOM 3835 C C . PRO B 1 128 ? -13.938 -3.807 -12.703 1 97.69 128 PRO B C 1
ATOM 3837 O O . PRO B 1 128 ? -14.977 -3.344 -12.234 1 97.69 128 PRO B O 1
ATOM 3840 N N . TYR B 1 129 ? -12.766 -3.273 -12.555 1 98.19 129 TYR B N 1
ATOM 3841 C CA . TYR B 1 129 ? -12.594 -2.135 -11.664 1 98.19 129 TYR B CA 1
ATOM 3842 C C . TYR B 1 129 ? -12.438 -0.84 -12.453 1 98.19 129 TYR B C 1
ATOM 3844 O O . TYR B 1 129 ? -12.086 0.199 -11.891 1 98.19 129 TYR B O 1
ATOM 3852 N N . GLY B 1 130 ? -12.586 -0.903 -13.727 1 97.5 130 GLY B N 1
ATOM 3853 C CA . GLY B 1 130 ? -12.711 0.278 -14.562 1 97.5 130 GLY B CA 1
ATOM 3854 C C . GLY B 1 130 ? -11.375 0.823 -15.031 1 97.5 130 GLY B C 1
ATOM 3855 O O . GLY B 1 130 ? -11.305 1.931 -15.57 1 97.5 130 GLY B O 1
ATOM 3856 N N . MET B 1 131 ? -10.312 0.19 -14.789 1 95.75 131 MET B N 1
ATOM 3857 C CA . MET B 1 131 ? -8.992 0.625 -15.25 1 95.75 131 MET B CA 1
ATOM 3858 C C . MET B 1 131 ? -8.742 0.162 -16.688 1 95.75 131 MET B C 1
ATOM 3860 O O . MET B 1 131 ? -9.406 -0.753 -17.172 1 95.75 131 MET B O 1
ATOM 3864 N N . GLU B 1 132 ? -7.805 0.754 -17.297 1 92.75 132 GLU B N 1
ATOM 3865 C CA . GLU B 1 132 ? -7.547 0.491 -18.703 1 92.75 132 GLU B CA 1
ATOM 3866 C C . GLU B 1 132 ? -6.645 -0.728 -18.875 1 92.75 132 GLU B C 1
ATOM 3868 O O . GLU B 1 132 ? -5.594 -0.826 -18.25 1 92.75 132 GLU B O 1
ATOM 3873 N N . TRP B 1 133 ? -7.113 -1.612 -19.672 1 92.19 133 TRP B N 1
ATOM 3874 C CA . TRP B 1 133 ? -6.328 -2.764 -20.109 1 92.19 133 TRP B CA 1
ATOM 3875 C C . TRP B 1 133 ? -5.797 -2.559 -21.516 1 92.19 133 TRP B C 1
ATOM 3877 O O . TRP B 1 133 ? -6.438 -2.963 -22.5 1 92.19 133 TRP B O 1
ATOM 3887 N N . ASP B 1 134 ? -4.672 -1.845 -21.562 1 91 134 ASP B N 1
ATOM 3888 C CA . ASP B 1 134 ? -4.078 -1.499 -22.844 1 91 134 ASP B CA 1
ATOM 3889 C C . ASP B 1 134 ? -2.551 -1.551 -22.781 1 91 134 ASP B C 1
ATOM 3891 O O . ASP B 1 134 ? -1.938 -0.88 -21.953 1 91 134 ASP B O 1
ATOM 3895 N N . LYS B 1 135 ? -1.9 -2.24 -23.719 1 93.69 135 LYS B N 1
ATOM 3896 C CA . LYS B 1 135 ? -0.454 -2.363 -23.875 1 93.69 135 LYS B CA 1
ATOM 3897 C C . LYS B 1 135 ? 0.218 -2.691 -22.547 1 93.69 135 LYS B C 1
ATOM 3899 O O . LYS B 1 135 ? 1.164 -2.014 -22.141 1 93.69 135 LYS B O 1
ATOM 3904 N N . PRO B 1 136 ? -0.22 -3.814 -21.891 1 93.69 136 PRO B N 1
ATOM 3905 C CA . PRO B 1 136 ? 0.274 -4.117 -20.547 1 93.69 136 PRO B CA 1
ATOM 3906 C C . PRO B 1 136 ? 1.782 -4.348 -20.516 1 93.69 136 PRO B C 1
ATOM 3908 O O . PRO B 1 136 ? 2.453 -3.928 -19.562 1 93.69 136 PRO B O 1
ATOM 3911 N N . VAL B 1 137 ? 2.369 -4.98 -21.531 1 95.81 137 VAL B N 1
ATOM 3912 C CA . VAL B 1 137 ? 3.797 -5.277 -21.547 1 95.81 137 VAL B CA 1
ATOM 3913 C C . VAL B 1 137 ? 4.594 -3.988 -21.75 1 95.81 137 VAL B C 1
ATOM 3915 O O . VAL B 1 137 ? 5.625 -3.785 -21.094 1 95.81 137 VAL B O 1
ATOM 3918 N N . GLY B 1 138 ? 4.09 -3.109 -22.641 1 97.06 138 GLY B N 1
ATOM 3919 C CA . GLY B 1 138 ? 4.73 -1.815 -22.828 1 97.06 138 GLY B CA 1
ATOM 3920 C C . GLY B 1 138 ? 4.734 -0.971 -21.562 1 97.06 138 GLY B C 1
ATOM 3921 O O . GLY B 1 138 ? 5.746 -0.35 -21.234 1 97.06 138 GLY B O 1
ATOM 3922 N N . LYS B 1 139 ? 3.645 -0.959 -20.875 1 97.56 139 LYS B N 1
ATOM 3923 C CA . LYS B 1 139 ? 3.539 -0.221 -19.625 1 97.56 139 LYS B CA 1
ATOM 3924 C C . LYS B 1 139 ? 4.48 -0.795 -18.562 1 97.56 139 LYS B C 1
ATOM 3926 O O . LYS B 1 139 ? 5.102 -0.047 -17.812 1 97.56 139 LYS B O 1
ATOM 3931 N N . LEU B 1 140 ? 4.586 -2.115 -18.547 1 98.25 140 LEU B N 1
ATOM 3932 C CA . LEU B 1 140 ? 5.512 -2.754 -17.625 1 98.25 140 LEU B CA 1
ATOM 3933 C C . LEU B 1 140 ? 6.949 -2.344 -17.922 1 98.25 140 LEU B C 1
ATOM 3935 O O . LEU B 1 140 ? 7.695 -1.97 -17.016 1 98.25 140 LEU B O 1
ATOM 3939 N N . ALA B 1 141 ? 7.34 -2.404 -19.156 1 98.38 141 ALA B N 1
ATOM 3940 C CA . ALA B 1 141 ? 8.703 -2.072 -19.547 1 98.38 141 ALA B CA 1
ATOM 3941 C C . ALA B 1 141 ? 9.07 -0.651 -19.125 1 98.38 141 ALA B C 1
ATOM 3943 O O . ALA B 1 141 ? 10.102 -0.43 -18.484 1 98.38 141 ALA B O 1
ATOM 3944 N N . GLU B 1 142 ? 8.188 0.296 -19.469 1 98.25 142 GLU B N 1
ATOM 3945 C CA . GLU B 1 142 ? 8.438 1.689 -19.109 1 98.25 142 GLU B CA 1
ATOM 3946 C C . GLU B 1 142 ? 8.406 1.885 -17.594 1 98.25 142 GLU B C 1
ATOM 3948 O O . GLU B 1 142 ? 9.188 2.666 -17.047 1 98.25 142 GLU B O 1
ATOM 3953 N N . GLY B 1 143 ? 7.453 1.214 -16.953 1 98.56 143 GLY B N 1
ATOM 3954 C CA . GLY B 1 143 ? 7.363 1.298 -15.508 1 98.56 143 GLY B CA 1
ATOM 3955 C C . GLY B 1 143 ? 8.617 0.818 -14.805 1 98.56 143 GLY B C 1
ATOM 3956 O O . GLY B 1 143 ? 9.031 1.396 -13.797 1 98.56 143 GLY B O 1
ATOM 3957 N N . LEU B 1 144 ? 9.203 -0.238 -15.312 1 98.56 144 LEU B N 1
ATOM 3958 C CA . LEU B 1 144 ? 10.453 -0.748 -14.758 1 98.56 144 LEU B CA 1
ATOM 3959 C C . LEU B 1 144 ? 11.57 0.287 -14.883 1 98.56 144 LEU B C 1
ATOM 3961 O O . LEU B 1 144 ? 12.367 0.458 -13.961 1 98.56 144 LEU B O 1
ATOM 3965 N N . GLU B 1 145 ? 11.594 0.972 -15.969 1 98.25 145 GLU B N 1
ATOM 3966 C CA . GLU B 1 145 ? 12.57 2.043 -16.141 1 98.25 145 GLU B CA 1
ATOM 3967 C C . GLU B 1 145 ? 12.375 3.145 -15.109 1 98.25 145 GLU B C 1
ATOM 3969 O O . GLU B 1 145 ? 13.344 3.621 -14.508 1 98.25 145 GLU B O 1
ATOM 3974 N N . VAL B 1 146 ? 11.156 3.49 -14.914 1 98.69 146 VAL B N 1
ATOM 3975 C CA . VAL B 1 146 ? 10.828 4.547 -13.961 1 98.69 146 VAL B CA 1
ATOM 3976 C C . VAL B 1 146 ? 11.227 4.113 -12.555 1 98.69 146 VAL B C 1
ATOM 3978 O O . VAL B 1 146 ? 11.836 4.879 -11.812 1 98.69 146 VAL B O 1
ATOM 3981 N N . ILE B 1 147 ? 10.906 2.883 -12.172 1 98.81 147 ILE B N 1
ATOM 3982 C CA . ILE B 1 147 ? 11.219 2.373 -10.844 1 98.81 147 ILE B CA 1
ATOM 3983 C C . ILE B 1 147 ? 12.727 2.385 -10.617 1 98.81 147 ILE B C 1
ATOM 3985 O O . ILE B 1 147 ? 13.211 2.854 -9.586 1 98.81 147 ILE B O 1
ATOM 3989 N N . LYS B 1 148 ? 13.477 1.911 -11.547 1 98.06 148 LYS B N 1
ATOM 3990 C CA . LYS B 1 148 ? 14.93 1.869 -11.422 1 98.06 148 LYS B CA 1
ATOM 3991 C C . LYS B 1 148 ? 15.516 3.277 -11.336 1 98.06 148 LYS B C 1
ATOM 3993 O O . LYS B 1 148 ? 16.438 3.523 -10.555 1 98.06 148 LYS B O 1
ATOM 3998 N N . LEU B 1 149 ? 14.93 4.191 -12.141 1 97.94 149 LEU B N 1
ATOM 3999 C CA . LEU B 1 149 ? 15.352 5.586 -12.078 1 97.94 149 LEU B CA 1
ATOM 4000 C C . LEU B 1 149 ? 15.141 6.16 -10.68 1 97.94 149 LEU B C 1
ATOM 4002 O O . LEU B 1 149 ? 16.031 6.797 -10.125 1 97.94 149 LEU B O 1
ATOM 4006 N N . LEU B 1 150 ? 14.031 5.879 -10.109 1 98.38 150 LEU B N 1
ATOM 4007 C CA . LEU B 1 150 ? 13.688 6.414 -8.797 1 98.38 150 LEU B CA 1
ATOM 4008 C C . LEU B 1 150 ? 14.5 5.734 -7.699 1 98.38 150 LEU B C 1
ATOM 4010 O O . LEU B 1 150 ? 14.914 6.379 -6.734 1 98.38 150 LEU B O 1
ATOM 4014 N N . PHE B 1 151 ? 14.758 4.43 -7.852 1 98.19 151 PHE B N 1
ATOM 4015 C CA . PHE B 1 151 ? 15.586 3.697 -6.902 1 98.19 151 PHE B CA 1
ATOM 4016 C C . PHE B 1 151 ? 16.969 4.324 -6.797 1 98.19 151 PHE B C 1
ATOM 4018 O O . PHE B 1 151 ? 17.578 4.316 -5.727 1 98.19 151 PHE B O 1
ATOM 4025 N N . ASN B 1 152 ? 17.406 4.898 -7.855 1 95.81 152 ASN B N 1
ATOM 4026 C CA . ASN B 1 152 ? 18.797 5.324 -7.93 1 95.81 152 ASN B CA 1
ATOM 4027 C C . ASN B 1 152 ? 18.922 6.844 -7.887 1 95.81 152 ASN B C 1
ATOM 4029 O O . ASN B 1 152 ? 20.016 7.383 -7.957 1 95.81 152 ASN B O 1
ATOM 4033 N N . ALA B 1 153 ? 17.859 7.535 -7.738 1 95.62 153 ALA B N 1
ATOM 4034 C CA . ALA B 1 153 ? 17.859 8.992 -7.898 1 95.62 153 ALA B CA 1
ATOM 4035 C C . ALA B 1 153 ? 18.422 9.68 -6.668 1 95.62 153 ALA B C 1
ATOM 4037 O O . ALA B 1 153 ? 18.984 10.781 -6.77 1 95.62 153 ALA B O 1
ATOM 4038 N N . GLY B 1 154 ? 18.297 9.039 -5.488 1 90.88 154 GLY B N 1
ATOM 4039 C CA . GLY B 1 154 ? 18.656 9.734 -4.266 1 90.88 154 GLY B CA 1
ATOM 4040 C C . GLY B 1 154 ? 17.891 11.039 -4.082 1 90.88 154 GLY B C 1
ATOM 4041 O O . GLY B 1 154 ? 16.656 11.062 -4.18 1 90.88 154 GLY B O 1
ATOM 4042 N N . ALA B 1 155 ? 18.672 12.141 -3.912 1 92 155 ALA B N 1
ATOM 4043 C CA . ALA B 1 155 ? 18.047 13.438 -3.652 1 92 155 ALA B CA 1
ATOM 4044 C C . ALA B 1 155 ? 17.812 14.211 -4.949 1 92 155 ALA B C 1
ATOM 4046 O O . ALA B 1 155 ? 17.219 15.289 -4.941 1 92 155 ALA B O 1
ATOM 4047 N N . GLU B 1 156 ? 18.188 13.695 -6.051 1 94.94 156 GLU B N 1
ATOM 4048 C CA . GLU B 1 156 ? 18.125 14.414 -7.316 1 94.94 156 GLU B CA 1
ATOM 4049 C C . GLU B 1 156 ? 16.734 14.352 -7.934 1 94.94 156 GLU B C 1
ATOM 4051 O O . GLU B 1 156 ? 16.016 13.352 -7.762 1 94.94 156 GLU B O 1
ATOM 4056 N N . LYS B 1 157 ? 16.406 15.391 -8.656 1 96.12 157 LYS B N 1
ATOM 4057 C CA . LYS B 1 157 ? 15.172 15.391 -9.445 1 96.12 157 LYS B CA 1
ATOM 4058 C C . LYS B 1 157 ? 15.281 14.445 -10.641 1 96.12 157 LYS B C 1
ATOM 4060 O O . LYS B 1 157 ? 16.359 14.305 -11.219 1 96.12 157 LYS B O 1
ATOM 4065 N N . VAL B 1 158 ? 14.164 13.867 -10.953 1 97.12 158 VAL B N 1
ATOM 4066 C CA . VAL B 1 158 ? 14.109 12.898 -12.047 1 97.12 158 VAL B CA 1
ATOM 4067 C C . VAL B 1 158 ? 13.102 13.359 -13.102 1 97.12 158 VAL B C 1
ATOM 4069 O O . VAL B 1 158 ? 12 13.789 -12.766 1 97.12 158 VAL B O 1
ATOM 4072 N N . ASP B 1 159 ? 13.539 13.312 -14.359 1 98.31 159 ASP B N 1
ATOM 4073 C CA . ASP B 1 159 ? 12.656 13.5 -15.5 1 98.31 159 ASP B CA 1
ATOM 4074 C C . ASP B 1 159 ? 12.57 12.227 -16.344 1 98.31 159 ASP B C 1
ATOM 4076 O O . ASP B 1 159 ? 13.555 11.5 -16.484 1 98.31 159 ASP B O 1
ATOM 4080 N N . PHE B 1 160 ? 11.438 11.898 -16.844 1 98.62 160 PHE B N 1
ATOM 4081 C CA . PHE B 1 160 ? 11.172 10.75 -17.703 1 98.62 160 PHE B CA 1
ATOM 4082 C C . PHE B 1 160 ? 10.062 11.07 -18.703 1 98.62 160 PHE B C 1
ATOM 4084 O O . PHE B 1 160 ? 8.992 11.547 -18.312 1 98.62 160 PHE B O 1
ATOM 4091 N N . GLU B 1 161 ? 10.258 10.844 -19.906 1 98.31 161 GLU B N 1
ATOM 4092 C CA . GLU B 1 161 ? 9.266 11.047 -20.953 1 98.31 161 GLU B CA 1
ATOM 4093 C C . GLU B 1 161 ? 9.062 9.773 -21.781 1 98.31 161 GLU B C 1
ATOM 4095 O O . GLU B 1 161 ? 9.742 9.562 -22.781 1 98.31 161 GLU B O 1
ATOM 4100 N N . GLY B 1 162 ? 8.102 9.031 -21.359 1 97.94 162 GLY B N 1
ATOM 4101 C CA . GLY B 1 162 ? 7.762 7.824 -22.078 1 97.94 162 GLY B CA 1
ATOM 4102 C C . GLY B 1 162 ? 6.41 7.898 -22.766 1 97.94 162 GLY B C 1
ATOM 4103 O O . GLY B 1 162 ? 5.777 8.961 -22.797 1 97.94 162 GLY B O 1
ATOM 4104 N N . THR B 1 163 ? 5.984 6.789 -23.391 1 97.62 163 THR B N 1
ATOM 4105 C CA . THR B 1 163 ? 4.672 6.66 -24.016 1 97.62 163 THR B CA 1
ATOM 4106 C C . THR B 1 163 ? 3.576 6.551 -22.969 1 97.62 163 THR B C 1
ATOM 4108 O O . THR B 1 163 ? 2.484 7.098 -23.125 1 97.62 163 THR B O 1
ATOM 4111 N N . HIS B 1 164 ? 3.926 5.887 -21.859 1 97.25 164 HIS B N 1
ATOM 4112 C CA . HIS B 1 164 ? 2.912 5.539 -20.859 1 97.25 164 HIS B CA 1
ATOM 4113 C C . HIS B 1 164 ? 3.094 6.344 -19.578 1 97.25 164 HIS B C 1
ATOM 4115 O O . HIS B 1 164 ? 2.125 6.594 -18.859 1 97.25 164 HIS B O 1
ATOM 4121 N N . PHE B 1 165 ? 4.328 6.723 -19.297 1 97.88 165 PHE B N 1
ATOM 4122 C CA . PHE B 1 165 ? 4.617 7.449 -18.062 1 97.88 165 PHE B CA 1
ATOM 4123 C C . PHE B 1 165 ? 5.426 8.711 -18.359 1 97.88 165 PHE B C 1
ATOM 4125 O O . PHE B 1 165 ? 6.211 8.742 -19.312 1 97.88 165 PHE B O 1
ATOM 4132 N N . ARG B 1 166 ? 5.168 9.742 -17.531 1 98.06 166 ARG B N 1
ATOM 4133 C CA . ARG B 1 166 ? 5.914 11 -17.562 1 98.06 166 ARG B CA 1
ATOM 4134 C C . ARG B 1 166 ? 6.242 11.484 -16.156 1 98.06 166 ARG B C 1
ATOM 4136 O O . ARG B 1 166 ? 5.402 11.414 -15.258 1 98.06 166 ARG B O 1
ATOM 4143 N N . LEU B 1 167 ? 7.422 11.82 -15.898 1 98.62 167 LEU B N 1
ATOM 4144 C CA . LEU B 1 167 ? 7.875 12.5 -14.695 1 98.62 167 LEU B CA 1
ATOM 4145 C C . LEU B 1 167 ? 8.57 13.812 -15.047 1 98.62 167 LEU B C 1
ATOM 4147 O O . LEU B 1 167 ? 9.32 13.891 -16.031 1 98.62 167 LEU B O 1
ATOM 4151 N N . LYS B 1 168 ? 8.234 14.852 -14.367 1 98.25 168 LYS B N 1
ATOM 4152 C CA . LYS B 1 168 ? 8.906 16.141 -14.5 1 98.25 168 LYS B CA 1
ATOM 4153 C C . LYS B 1 168 ? 9.172 16.766 -13.133 1 98.25 168 LYS B C 1
ATOM 4155 O O . LYS B 1 168 ? 8.242 17.047 -12.383 1 98.25 168 LYS B O 1
ATOM 4160 N N . ASP B 1 169 ? 10.391 16.938 -12.781 1 97.5 169 ASP B N 1
ATOM 4161 C CA . ASP B 1 169 ? 10.805 17.484 -11.484 1 97.5 169 ASP B CA 1
ATOM 4162 C C . ASP B 1 169 ? 10.352 16.578 -10.344 1 97.5 169 ASP B C 1
ATOM 4164 O O . ASP B 1 169 ? 9.977 17.062 -9.273 1 97.5 169 ASP B O 1
ATOM 4168 N N . ALA B 1 170 ? 10.297 15.25 -10.617 1 98.31 170 ALA B N 1
ATOM 4169 C CA . ALA B 1 170 ? 9.906 14.297 -9.586 1 98.31 170 ALA B CA 1
ATOM 4170 C C . ALA B 1 170 ? 11.078 13.961 -8.672 1 98.31 170 ALA B C 1
ATOM 4172 O O . ALA B 1 170 ? 12.242 14.109 -9.07 1 98.31 170 ALA B O 1
ATOM 4173 N N . VAL B 1 171 ? 10.75 13.609 -7.457 1 97.81 171 VAL B N 1
ATOM 4174 C CA . VAL B 1 171 ? 11.781 13.219 -6.496 1 97.81 171 VAL B CA 1
ATOM 4175 C C . VAL B 1 171 ? 11.359 11.938 -5.781 1 97.81 171 VAL B C 1
ATOM 4177 O O . VAL B 1 171 ? 10.172 11.602 -5.746 1 97.81 171 VAL B O 1
ATOM 4180 N N . MET B 1 172 ? 12.273 11.18 -5.266 1 96.75 172 MET B N 1
ATOM 4181 C CA . MET B 1 172 ? 12.016 10.055 -4.367 1 96.75 172 MET B CA 1
ATOM 4182 C C . MET B 1 172 ? 12.555 10.344 -2.971 1 96.75 172 MET B C 1
ATOM 4184 O O . MET B 1 172 ? 11.836 10.203 -1.98 1 96.75 172 MET B O 1
ATOM 4188 N N . GLY B 1 173 ? 13.773 10.836 -3.002 1 94.75 173 GLY B N 1
ATOM 4189 C CA . GLY B 1 173 ? 14.406 11.203 -1.747 1 94.75 173 GLY B CA 1
ATOM 4190 C C . GLY B 1 173 ? 14.812 10.008 -0.911 1 94.75 173 GLY B C 1
ATOM 4191 O O . GLY B 1 173 ? 15.914 9.977 -0.353 1 94.75 173 GLY B O 1
ATOM 4192 N N . LEU B 1 174 ? 14.039 8.992 -0.795 1 95.75 174 LEU B N 1
ATOM 4193 C CA . LEU B 1 174 ? 14.344 7.793 -0.023 1 95.75 174 LEU B CA 1
ATOM 4194 C C . LEU B 1 174 ? 15.32 6.895 -0.775 1 95.75 174 LEU B C 1
ATOM 4196 O O . LEU B 1 174 ? 14.992 6.379 -1.848 1 95.75 174 LEU B O 1
ATOM 4200 N N . ASP B 1 175 ? 16.484 6.68 -0.193 1 96.12 175 ASP B N 1
ATOM 4201 C CA . ASP B 1 175 ? 17.516 5.82 -0.789 1 96.12 175 ASP B CA 1
ATOM 4202 C C . ASP B 1 175 ? 17.281 4.359 -0.413 1 96.12 175 ASP B C 1
ATOM 4204 O O . ASP B 1 175 ? 16.609 4.062 0.572 1 96.12 175 ASP B O 1
ATOM 4208 N N . PRO B 1 176 ? 17.844 3.443 -1.209 1 97.69 176 PRO B N 1
ATOM 4209 C CA . PRO B 1 176 ? 17.828 2.037 -0.798 1 97.69 176 PRO B CA 1
ATOM 4210 C C . PRO B 1 176 ? 18.531 1.801 0.53 1 97.69 176 PRO B C 1
ATOM 4212 O O . PRO B 1 176 ? 19.375 2.611 0.937 1 97.69 176 PRO B O 1
ATOM 4215 N N . TYR B 1 177 ? 18.078 0.75 1.221 1 97.69 177 TYR B N 1
ATOM 4216 C CA . TYR B 1 177 ? 18.859 0.268 2.361 1 97.69 177 TYR B CA 1
ATOM 4217 C C . TYR B 1 177 ? 20.234 -0.231 1.923 1 97.69 177 TYR B C 1
ATOM 4219 O O . TYR B 1 177 ? 20.328 -1.146 1.103 1 97.69 177 TYR B O 1
ATOM 4227 N N . GLY B 1 178 ? 21.25 0.414 2.404 1 95.19 178 GLY B N 1
ATOM 4228 C CA . GLY B 1 178 ? 22.578 0.082 1.924 1 95.19 178 GLY B CA 1
ATOM 4229 C C . GLY B 1 178 ? 22.859 0.593 0.522 1 95.19 178 GLY B C 1
ATOM 4230 O O . GLY B 1 178 ? 22.453 1.706 0.173 1 95.19 178 GLY B O 1
ATOM 4231 N N . ASP B 1 179 ? 23.516 -0.221 -0.314 1 93.06 179 ASP B N 1
ATOM 4232 C CA . ASP B 1 179 ? 23.984 0.261 -1.611 1 93.06 179 ASP B CA 1
ATOM 4233 C C . ASP B 1 179 ? 23.219 -0.414 -2.752 1 93.06 179 ASP B C 1
ATOM 4235 O O . ASP B 1 179 ? 23.438 -0.099 -3.922 1 93.06 179 ASP B O 1
ATOM 4239 N N . THR B 1 180 ? 22.391 -1.312 -2.406 1 95.31 180 THR B N 1
ATOM 4240 C CA . THR B 1 180 ? 21.703 -2.068 -3.449 1 95.31 180 THR B CA 1
ATOM 4241 C C . THR B 1 180 ? 20.188 -1.871 -3.359 1 95.31 180 THR B C 1
ATOM 4243 O O . THR B 1 180 ? 19.594 -2.094 -2.305 1 95.31 180 THR B O 1
ATOM 4246 N N . PRO B 1 181 ? 19.594 -1.491 -4.414 1 97.56 181 PRO B N 1
ATOM 4247 C CA . PRO B 1 181 ? 18.141 -1.366 -4.402 1 97.56 181 PRO B CA 1
ATOM 4248 C C . PRO B 1 181 ? 17.438 -2.711 -4.242 1 97.56 181 PRO B C 1
ATOM 4250 O O . PRO B 1 181 ? 18.062 -3.762 -4.387 1 97.56 181 PRO B O 1
ATOM 4253 N N . PRO B 1 182 ? 16.125 -2.666 -3.912 1 98.5 182 PRO B N 1
ATOM 4254 C CA . PRO B 1 182 ? 15.367 -3.918 -3.852 1 98.5 182 PRO B CA 1
ATOM 4255 C C . PRO B 1 182 ? 15.445 -4.719 -5.148 1 98.5 182 PRO B C 1
ATOM 4257 O O . PRO B 1 182 ? 15.445 -4.137 -6.238 1 98.5 182 PRO B O 1
ATOM 4260 N N . GLU B 1 183 ? 15.484 -6.023 -5.02 1 98.69 183 GLU B N 1
ATOM 4261 C CA . GLU B 1 183 ? 15.484 -6.875 -6.207 1 98.69 183 GLU B CA 1
ATOM 4262 C C . GLU B 1 183 ? 14.148 -6.789 -6.941 1 98.69 183 GLU B C 1
ATOM 4264 O O . GLU B 1 183 ? 13.094 -6.617 -6.316 1 98.69 183 GLU B O 1
ATOM 4269 N N . ILE B 1 184 ? 14.25 -6.938 -8.227 1 98.88 184 ILE B N 1
ATOM 4270 C CA . ILE B 1 184 ? 13.078 -7.027 -9.094 1 98.88 184 ILE B CA 1
ATOM 4271 C C . ILE B 1 184 ? 13.039 -8.391 -9.773 1 98.88 184 ILE B C 1
ATOM 4273 O O . ILE B 1 184 ? 14.023 -8.82 -10.383 1 98.88 184 ILE B O 1
ATOM 4277 N N . TRP B 1 185 ? 11.938 -9.102 -9.594 1 98.94 185 TRP B N 1
ATOM 4278 C CA . TRP B 1 185 ? 11.703 -10.367 -10.281 1 98.94 185 TRP B CA 1
ATOM 4279 C C . TRP B 1 185 ? 10.523 -10.258 -11.234 1 98.94 185 TRP B C 1
ATOM 4281 O O . TRP B 1 185 ? 9.508 -9.641 -10.914 1 98.94 185 TRP B O 1
ATOM 4291 N N . LEU B 1 186 ? 10.633 -10.875 -12.422 1 98.88 186 LEU B N 1
ATOM 4292 C CA . LEU B 1 186 ? 9.547 -10.797 -13.398 1 98.88 186 LEU B CA 1
ATOM 4293 C C . LEU B 1 186 ? 8.898 -12.156 -13.609 1 98.88 186 LEU B C 1
ATOM 4295 O O . LEU B 1 186 ? 9.586 -13.172 -13.68 1 98.88 186 LEU B O 1
ATOM 4299 N N . ALA B 1 187 ? 7.578 -12.148 -13.586 1 96.88 187 ALA B N 1
ATOM 4300 C CA . ALA B 1 187 ? 6.809 -13.312 -14.016 1 96.88 187 ALA B CA 1
ATOM 4301 C C . ALA B 1 187 ? 6.707 -13.375 -15.539 1 96.88 187 ALA B C 1
ATOM 4303 O O . ALA B 1 187 ? 5.75 -12.859 -16.125 1 96.88 187 ALA B O 1
ATOM 4304 N N . ALA B 1 188 ? 7.566 -14.062 -16.203 1 95.5 188 ALA B N 1
ATOM 4305 C CA . ALA B 1 188 ? 7.688 -13.984 -17.656 1 95.5 188 ALA B CA 1
ATOM 4306 C C . ALA B 1 188 ? 7.52 -15.359 -18.281 1 95.5 188 ALA B C 1
ATOM 4308 O O . ALA B 1 188 ? 8.031 -16.359 -17.781 1 95.5 188 ALA B O 1
ATOM 4309 N N . HIS B 1 189 ? 6.836 -15.445 -19.375 1 91 189 HIS B N 1
ATOM 4310 C CA . HIS B 1 189 ? 6.703 -16.672 -20.156 1 91 189 HIS B CA 1
ATOM 4311 C C . HIS B 1 189 ? 7.016 -16.406 -21.625 1 91 189 HIS B C 1
ATOM 4313 O O . HIS B 1 189 ? 7.867 -17.094 -22.219 1 91 189 HIS B O 1
ATOM 4319 N N . GLY B 1 190 ? 6.391 -15.406 -22.25 1 89.62 190 GLY B N 1
ATOM 4320 C CA . GLY B 1 190 ? 6.559 -15.125 -23.672 1 89.62 190 GLY B CA 1
ATOM 4321 C C . GLY B 1 190 ? 7.871 -14.438 -24 1 89.62 190 GLY B C 1
ATOM 4322 O O . GLY B 1 190 ? 8.531 -13.898 -23.109 1 89.62 190 GLY B O 1
ATOM 4323 N N . PRO B 1 191 ? 8.25 -14.5 -25.281 1 93.69 191 PRO B N 1
ATOM 4324 C CA . PRO B 1 191 ? 9.57 -14.023 -25.703 1 93.69 191 PRO B CA 1
ATOM 4325 C C . PRO B 1 191 ? 9.828 -12.57 -25.297 1 93.69 191 PRO B C 1
ATOM 4327 O O . PRO B 1 191 ? 10.922 -12.242 -24.828 1 93.69 191 PRO B O 1
ATOM 4330 N N . ARG B 1 192 ? 8.906 -11.703 -25.5 1 95.12 192 ARG B N 1
ATOM 4331 C CA . ARG B 1 192 ? 9.094 -10.297 -25.141 1 95.12 192 ARG B CA 1
ATOM 4332 C C . ARG B 1 192 ? 9.352 -10.141 -23.641 1 95.12 192 ARG B C 1
ATOM 4334 O O . ARG B 1 192 ? 10.242 -9.398 -23.234 1 95.12 192 ARG B O 1
ATOM 4341 N N . MET B 1 193 ? 8.602 -10.898 -22.875 1 96.38 193 MET B N 1
ATOM 4342 C CA . MET B 1 193 ? 8.742 -10.828 -21.422 1 96.38 193 MET B CA 1
ATOM 4343 C C . MET B 1 193 ? 10.062 -11.438 -20.969 1 96.38 193 MET B C 1
ATOM 4345 O O . MET B 1 193 ? 10.68 -10.969 -20.016 1 96.38 193 MET B O 1
ATOM 4349 N N . LEU B 1 194 ? 10.477 -12.477 -21.625 1 98.38 194 LEU B N 1
ATOM 4350 C CA . LEU B 1 194 ? 11.766 -13.062 -21.297 1 98.38 194 LEU B CA 1
ATOM 4351 C C . LEU B 1 194 ? 12.898 -12.086 -21.594 1 98.38 194 LEU B C 1
ATOM 4353 O O . LEU B 1 194 ? 13.844 -11.977 -20.812 1 98.38 194 LEU B O 1
ATOM 4357 N N . GLY B 1 195 ? 12.75 -11.414 -22.703 1 98.56 195 GLY B N 1
ATOM 4358 C CA . GLY B 1 195 ? 13.719 -10.383 -23.031 1 98.56 195 GLY B CA 1
ATOM 4359 C C . GLY B 1 195 ? 13.805 -9.289 -21.984 1 98.56 195 GLY B C 1
ATOM 4360 O O . GLY B 1 195 ? 14.898 -8.922 -21.547 1 98.56 195 GLY B O 1
ATOM 4361 N N . LEU B 1 196 ? 12.664 -8.781 -21.547 1 98.38 196 LEU B N 1
ATOM 4362 C CA . LEU B 1 196 ? 12.602 -7.766 -20.5 1 98.38 196 LEU B CA 1
ATOM 4363 C C . LEU B 1 196 ? 13.258 -8.266 -19.219 1 98.38 196 LEU B C 1
ATOM 4365 O O . LEU B 1 196 ? 13.914 -7.492 -18.516 1 98.38 196 LEU B O 1
ATOM 4369 N N . THR B 1 197 ? 13.039 -9.516 -18.922 1 98.88 197 THR B N 1
ATOM 4370 C CA . THR B 1 197 ? 13.602 -10.109 -17.703 1 98.88 197 THR B CA 1
ATOM 4371 C C . THR B 1 197 ? 15.125 -10.055 -17.734 1 98.88 197 THR B C 1
ATOM 4373 O O . THR B 1 197 ? 15.758 -9.664 -16.75 1 98.88 197 THR B O 1
ATOM 4376 N N . GLY B 1 198 ? 15.672 -10.445 -18.828 1 98.75 198 GLY B N 1
ATOM 4377 C CA . GLY B 1 198 ? 17.109 -10.344 -18.953 1 98.75 198 GLY B CA 1
ATOM 4378 C C . GLY B 1 198 ? 17.625 -8.922 -18.844 1 98.75 198 GLY B C 1
ATOM 4379 O O . GLY B 1 198 ? 18.656 -8.68 -18.203 1 98.75 198 GLY B O 1
ATOM 4380 N N . GLN B 1 199 ? 16.875 -7.988 -19.359 1 97.94 199 GLN B N 1
ATOM 4381 C CA . GLN B 1 199 ? 17.312 -6.602 -19.469 1 97.94 199 GLN B CA 1
ATOM 4382 C C . GLN B 1 199 ? 17.172 -5.879 -18.125 1 97.94 199 GLN B C 1
ATOM 4384 O O . GLN B 1 199 ? 17.984 -5.016 -17.797 1 97.94 199 GLN B O 1
ATOM 4389 N N . TYR B 1 200 ? 16.156 -6.301 -17.266 1 97.31 200 TYR B N 1
ATOM 4390 C CA . TYR B 1 200 ? 15.812 -5.395 -16.172 1 97.31 200 TYR B CA 1
ATOM 4391 C C . TYR B 1 200 ? 15.797 -6.137 -14.844 1 97.31 200 TYR B C 1
ATOM 4393 O O . TYR B 1 200 ? 15.883 -5.516 -13.781 1 97.31 200 TYR B O 1
ATOM 4401 N N . ALA B 1 201 ? 15.664 -7.43 -14.812 1 98.75 201 ALA B N 1
ATOM 4402 C CA . ALA B 1 201 ? 15.281 -8.094 -13.57 1 98.75 201 ALA B CA 1
ATOM 4403 C C . ALA B 1 201 ? 16.484 -8.766 -12.906 1 98.75 201 ALA B C 1
ATOM 4405 O O . ALA B 1 201 ? 17.5 -9.016 -13.562 1 98.75 201 ALA B O 1
ATOM 4406 N N . ASP B 1 202 ? 16.328 -8.953 -11.633 1 98.81 202 ASP B N 1
ATOM 4407 C CA . ASP B 1 202 ? 17.328 -9.664 -10.844 1 98.81 202 ASP B CA 1
ATOM 4408 C C . ASP B 1 202 ? 16.938 -11.133 -10.672 1 98.81 202 ASP B C 1
ATOM 4410 O O . ASP B 1 202 ? 17.766 -11.961 -10.281 1 98.81 202 ASP B O 1
ATOM 4414 N N . GLY B 1 203 ? 15.734 -11.461 -10.961 1 98.94 203 GLY B N 1
ATOM 4415 C CA . GLY B 1 203 ? 15.234 -12.82 -10.867 1 98.94 203 GLY B CA 1
ATOM 4416 C C . GLY B 1 203 ? 14.039 -13.07 -11.766 1 98.94 203 GLY B C 1
ATOM 4417 O O . GLY B 1 203 ? 13.492 -12.141 -12.367 1 98.94 203 GLY B O 1
ATOM 4418 N N . TRP B 1 204 ? 13.688 -14.297 -11.906 1 98.94 204 TRP B N 1
ATOM 4419 C CA . TRP B 1 204 ? 12.633 -14.82 -12.766 1 98.94 204 TRP B CA 1
ATOM 4420 C C . TRP B 1 204 ? 11.641 -15.664 -11.961 1 98.94 204 TRP B C 1
ATOM 4422 O O . TRP B 1 204 ? 12.047 -16.453 -11.109 1 98.94 204 TRP B O 1
ATOM 4432 N N . LEU B 1 205 ? 10.312 -15.414 -12.141 1 98.69 205 LEU B N 1
ATOM 4433 C CA . LEU B 1 205 ? 9.32 -16.125 -11.336 1 98.69 205 LEU B CA 1
ATOM 4434 C C . LEU B 1 205 ? 8.148 -16.578 -12.195 1 98.69 205 LEU B C 1
ATOM 4436 O O . LEU B 1 205 ? 7.02 -16.109 -12.008 1 98.69 205 LEU B O 1
ATOM 4440 N N . PRO B 1 206 ? 8.359 -17.484 -13.109 1 96.75 206 PRO B N 1
ATOM 4441 C CA . PRO B 1 206 ? 7.262 -18.062 -13.883 1 96.75 206 PRO B CA 1
ATOM 4442 C C . PRO B 1 206 ? 6.465 -19.094 -13.086 1 96.75 206 PRO B C 1
ATOM 4444 O O . PRO B 1 206 ? 6.852 -19.453 -11.977 1 96.75 206 PRO B O 1
ATOM 4447 N N . THR B 1 207 ? 5.367 -19.5 -13.672 1 95.06 207 THR B N 1
ATOM 4448 C CA . THR B 1 207 ? 4.73 -20.75 -13.227 1 95.06 207 THR B CA 1
ATOM 4449 C C . THR B 1 207 ? 5.348 -21.953 -13.922 1 95.06 207 THR B C 1
ATOM 4451 O O . THR B 1 207 ? 6.176 -21.797 -14.82 1 95.06 207 THR B O 1
ATOM 4454 N N . LYS B 1 208 ? 4.945 -23.094 -13.539 1 95.94 208 LYS B N 1
ATOM 4455 C CA . LYS B 1 208 ? 5.586 -24.328 -13.945 1 95.94 208 LYS B CA 1
ATOM 4456 C C . LYS B 1 208 ? 5.465 -24.547 -15.453 1 95.94 208 LYS B C 1
ATOM 4458 O O . LYS B 1 208 ? 4.41 -24.281 -16.031 1 95.94 208 LYS B O 1
ATOM 4463 N N . MET B 1 209 ? 6.535 -24.984 -16.094 1 93.81 209 MET B N 1
ATOM 4464 C CA . MET B 1 209 ? 6.68 -25.516 -17.438 1 93.81 209 MET B CA 1
ATOM 4465 C C . MET B 1 209 ? 7.586 -26.734 -17.453 1 93.81 209 MET B C 1
ATOM 4467 O O . MET B 1 209 ? 8.094 -27.156 -16.406 1 93.81 209 MET B O 1
ATOM 4471 N N . SER B 1 210 ? 7.707 -27.359 -18.578 1 94.19 210 SER B N 1
ATOM 4472 C CA . SER B 1 210 ? 8.594 -28.516 -18.609 1 94.19 210 SER B CA 1
ATOM 4473 C C . SER B 1 210 ? 10.039 -28.109 -18.312 1 94.19 210 SER B C 1
ATOM 4475 O O . SER B 1 210 ? 10.43 -26.969 -18.547 1 94.19 210 SER B O 1
ATOM 4477 N N . PRO B 1 211 ? 10.836 -29.062 -17.766 1 97.31 211 PRO B N 1
ATOM 4478 C CA . PRO B 1 211 ? 12.242 -28.734 -17.5 1 97.31 211 PRO B CA 1
ATOM 4479 C C . PRO B 1 211 ? 12.977 -28.266 -18.75 1 97.31 211 PRO B C 1
ATOM 4481 O O . PRO B 1 211 ? 13.82 -27.359 -18.672 1 97.31 211 PRO B O 1
ATOM 4484 N N . GLU B 1 212 ? 12.641 -28.844 -19.891 1 96.44 212 GLU B N 1
ATOM 4485 C CA . GLU B 1 212 ? 13.273 -28.438 -21.141 1 96.44 212 GLU B CA 1
ATOM 4486 C C . GLU B 1 212 ? 12.898 -27.016 -21.516 1 96.44 212 GLU B C 1
ATOM 4488 O O . GLU B 1 212 ? 13.758 -26.219 -21.891 1 96.44 212 GLU B O 1
ATOM 4493 N N . ALA B 1 213 ? 11.641 -26.719 -21.422 1 95.06 213 ALA B N 1
ATOM 4494 C CA . ALA B 1 213 ? 11.172 -25.375 -21.719 1 95.06 213 ALA B CA 1
ATOM 4495 C C . ALA B 1 213 ? 11.758 -24.359 -20.734 1 95.06 213 ALA B C 1
ATOM 4497 O O . ALA B 1 213 ? 12.078 -23.234 -21.109 1 95.06 213 ALA B O 1
ATOM 4498 N N . TYR B 1 214 ? 11.891 -24.812 -19.516 1 97.75 214 TYR B N 1
ATOM 4499 C CA . TYR B 1 214 ? 12.477 -23.969 -18.469 1 97.75 214 TYR B CA 1
ATOM 4500 C C . TYR B 1 214 ? 13.914 -23.594 -18.812 1 97.75 214 TYR B C 1
ATOM 4502 O O . TYR B 1 214 ? 14.273 -22.422 -18.797 1 97.75 214 TYR B O 1
ATOM 4510 N N . ARG B 1 215 ? 14.711 -24.594 -19.156 1 98.56 215 ARG B N 1
ATOM 4511 C CA . ARG B 1 215 ? 16.109 -24.359 -19.516 1 98.56 215 ARG B CA 1
ATOM 4512 C C . ARG B 1 215 ? 16.203 -23.438 -20.734 1 98.56 215 ARG B C 1
ATOM 4514 O O . ARG B 1 215 ? 17.016 -22.5 -20.734 1 98.56 215 ARG B O 1
ATOM 4521 N N . SER B 1 216 ? 15.375 -23.703 -21.688 1 98.19 216 SER B N 1
ATOM 4522 C CA . SER B 1 216 ? 15.383 -22.891 -22.906 1 98.19 216 SER B CA 1
ATOM 4523 C C . SER B 1 216 ? 15.039 -21.438 -22.594 1 98.19 216 SER B C 1
ATOM 4525 O O . SER B 1 216 ? 15.688 -20.516 -23.109 1 98.19 216 SER B O 1
ATOM 4527 N N . SER B 1 217 ? 14.023 -21.203 -21.812 1 98.38 217 SER B N 1
ATOM 4528 C CA . SER B 1 217 ? 13.617 -19.859 -21.422 1 98.38 217 SER B CA 1
ATOM 4529 C C . SER B 1 217 ? 14.711 -19.156 -20.609 1 98.38 217 SER B C 1
ATOM 4531 O O . SER B 1 217 ? 14.984 -17.969 -20.828 1 98.38 217 SER B O 1
ATOM 4533 N N . LEU B 1 218 ? 15.336 -19.906 -19.703 1 98.88 218 LEU B N 1
ATOM 4534 C CA . LEU B 1 218 ? 16.422 -19.344 -18.922 1 98.88 218 LEU B CA 1
ATOM 4535 C C . LEU B 1 218 ? 17.578 -18.906 -19.812 1 98.88 218 LEU B C 1
ATOM 4537 O O . LEU B 1 218 ? 18.125 -17.812 -19.641 1 98.88 218 LEU B O 1
ATOM 4541 N N . ASP B 1 219 ? 17.875 -19.734 -20.781 1 98.75 219 ASP B N 1
ATOM 4542 C CA . ASP B 1 219 ? 18.938 -19.391 -21.734 1 98.75 219 ASP B CA 1
ATOM 4543 C C . ASP B 1 219 ? 18.609 -18.094 -22.469 1 98.75 219 ASP B C 1
ATOM 4545 O O . ASP B 1 219 ? 19.484 -17.25 -22.703 1 98.75 219 ASP B O 1
ATOM 4549 N N . THR B 1 220 ? 17.359 -17.984 -22.844 1 98.75 220 THR B N 1
ATOM 4550 C CA . THR B 1 220 ? 16.906 -16.781 -23.531 1 98.75 220 THR B CA 1
ATOM 4551 C C . THR B 1 220 ? 17.078 -15.547 -22.641 1 98.75 220 THR B C 1
ATOM 4553 O O . THR B 1 220 ? 17.531 -14.5 -23.109 1 98.75 220 THR B O 1
ATOM 4556 N N . ILE B 1 221 ? 16.781 -15.625 -21.391 1 98.94 221 ILE B N 1
ATOM 4557 C CA . ILE B 1 221 ? 16.906 -14.531 -20.438 1 98.94 221 ILE B CA 1
ATOM 4558 C C . ILE B 1 221 ? 18.375 -14.141 -20.281 1 98.94 221 ILE B C 1
ATOM 4560 O O . ILE B 1 221 ? 18.719 -12.961 -20.344 1 98.94 221 ILE B O 1
ATOM 4564 N N . LEU B 1 222 ? 19.203 -15.156 -20.062 1 98.81 222 LEU B N 1
ATOM 4565 C CA . LEU B 1 222 ? 20.625 -14.898 -19.844 1 98.81 222 LEU B CA 1
ATOM 4566 C C . LEU B 1 222 ? 21.25 -14.242 -21.062 1 98.81 222 LEU B C 1
ATOM 4568 O O . LEU B 1 222 ? 22.062 -13.32 -20.922 1 98.81 222 LEU B O 1
ATOM 4572 N N . LYS B 1 223 ? 20.875 -14.719 -22.203 1 98.69 223 LYS B N 1
ATOM 4573 C CA . LYS B 1 223 ? 21.375 -14.117 -23.438 1 98.69 223 LYS B CA 1
ATOM 4574 C C . LYS B 1 223 ? 20.938 -12.664 -23.562 1 98.69 223 LYS B C 1
ATOM 4576 O O . LYS B 1 223 ? 21.734 -11.797 -23.922 1 98.69 223 LYS B O 1
ATOM 4581 N N . ALA B 1 224 ? 19.688 -12.406 -23.297 1 98.75 224 ALA B N 1
ATOM 4582 C CA . ALA B 1 224 ? 19.156 -11.047 -23.359 1 98.75 224 ALA B CA 1
ATOM 4583 C C . ALA B 1 224 ? 19.906 -10.117 -22.406 1 98.75 224 ALA B C 1
ATOM 4585 O O . ALA B 1 224 ? 20.188 -8.961 -22.734 1 98.75 224 ALA B O 1
ATOM 4586 N N . GLY B 1 225 ? 20.188 -10.594 -21.203 1 98.69 225 GLY B N 1
ATOM 4587 C CA . GLY B 1 225 ? 20.938 -9.812 -20.234 1 98.69 225 GLY B CA 1
ATOM 4588 C C . GLY B 1 225 ? 22.344 -9.5 -20.719 1 98.69 225 GLY B C 1
ATOM 4589 O O . GLY B 1 225 ? 22.797 -8.352 -20.625 1 98.69 225 GLY B O 1
ATOM 4590 N N . LYS B 1 226 ? 23.016 -10.492 -21.234 1 98.38 226 LYS B N 1
ATOM 4591 C CA . LYS B 1 226 ? 24.375 -10.312 -21.75 1 98.38 226 LYS B 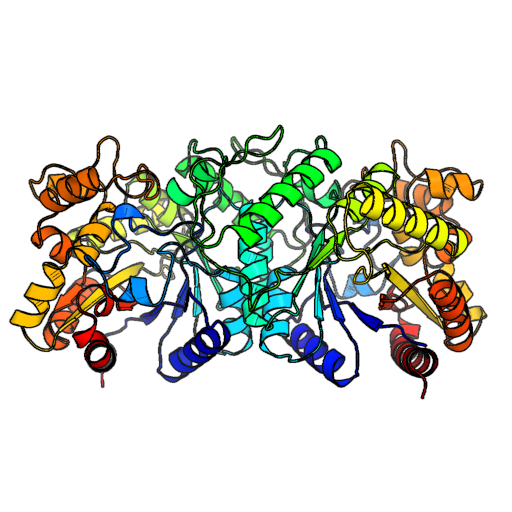CA 1
ATOM 4592 C C . LYS B 1 226 ? 24.391 -9.336 -22.922 1 98.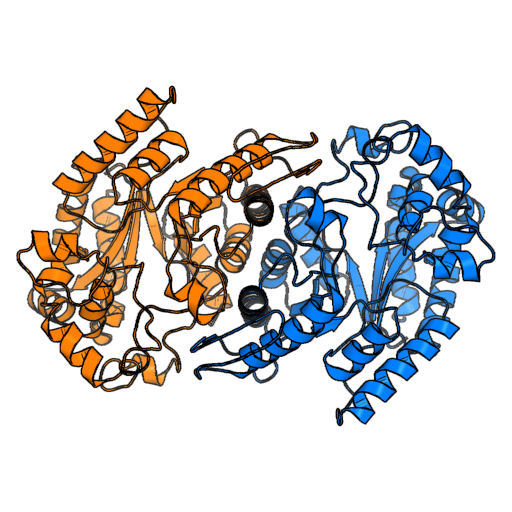38 226 LYS B C 1
ATOM 4594 O O . LYS B 1 226 ? 25.266 -8.477 -23.016 1 98.38 226 LYS B O 1
ATOM 4599 N N . ASP B 1 227 ? 23.422 -9.5 -23.766 1 98.38 227 ASP B N 1
ATOM 4600 C CA . ASP B 1 227 ? 23.312 -8.609 -24.906 1 98.38 227 ASP B CA 1
ATOM 4601 C C . ASP B 1 227 ? 23.109 -7.164 -24.469 1 98.38 227 ASP B C 1
ATOM 4603 O O . ASP B 1 227 ? 23.5 -6.227 -25.172 1 98.38 227 ASP B O 1
ATOM 4607 N N . ALA B 1 228 ? 22.547 -7.004 -23.328 1 97.88 228 ALA B N 1
ATOM 4608 C CA . ALA B 1 228 ? 22.281 -5.668 -22.781 1 97.88 228 ALA B CA 1
ATOM 4609 C C . ALA B 1 228 ? 23.469 -5.16 -21.984 1 97.88 228 ALA B C 1
ATOM 4611 O O . ALA B 1 228 ? 23.406 -4.09 -21.375 1 97.88 228 ALA B O 1
ATOM 4612 N N . GLY B 1 229 ? 24.516 -5.953 -21.844 1 98.12 229 GLY B N 1
ATOM 4613 C CA . GLY B 1 229 ? 25.734 -5.543 -21.156 1 98.12 229 GLY B CA 1
ATOM 4614 C C . GLY B 1 229 ? 25.703 -5.797 -19.672 1 98.12 229 GLY B C 1
ATOM 4615 O O . GLY B 1 229 ? 26.516 -5.238 -18.922 1 98.12 229 GLY B O 1
ATOM 4616 N N . ARG B 1 230 ? 24.844 -6.645 -19.219 1 97.75 230 ARG B N 1
ATOM 4617 C CA . ARG B 1 230 ? 24.719 -6.902 -17.781 1 97.75 230 ARG B CA 1
ATOM 4618 C C . ARG B 1 230 ? 25.562 -8.094 -17.359 1 97.75 230 ARG B C 1
ATOM 4620 O O . ARG B 1 230 ? 25.797 -9.008 -18.156 1 97.75 230 ARG B O 1
ATOM 4627 N N . ASN B 1 231 ? 26 -7.988 -16.047 1 97.56 231 ASN B N 1
ATOM 4628 C CA . ASN B 1 231 ? 26.531 -9.18 -15.383 1 97.56 231 ASN B CA 1
ATOM 4629 C C . ASN B 1 231 ? 25.406 -10.047 -14.812 1 97.56 231 ASN B C 1
ATOM 4631 O O . ASN B 1 231 ? 24.719 -9.633 -13.875 1 97.56 231 ASN B O 1
ATOM 4635 N N . MET B 1 232 ? 25.266 -11.227 -15.297 1 98 232 MET B N 1
ATOM 4636 C CA . MET B 1 232 ? 24.125 -12.055 -14.945 1 98 232 MET B CA 1
ATOM 4637 C C . MET B 1 232 ? 24.484 -13.086 -13.883 1 98 232 MET B C 1
ATOM 4639 O O . MET B 1 232 ? 23.688 -13.961 -13.547 1 98 232 MET B O 1
ATOM 4643 N N . ASP B 1 233 ? 25.609 -13.023 -13.211 1 95.88 233 ASP B N 1
ATOM 4644 C CA . ASP B 1 233 ? 26.062 -13.977 -12.195 1 95.88 233 ASP B CA 1
ATOM 4645 C C . ASP B 1 233 ? 25.141 -13.953 -10.977 1 95.88 233 ASP B C 1
ATOM 4647 O O . ASP B 1 233 ? 24.953 -14.977 -10.312 1 95.88 233 ASP B O 1
ATOM 4651 N N . GLY B 1 234 ? 24.531 -12.906 -10.695 1 95.5 234 GLY B N 1
ATOM 4652 C CA . GLY B 1 234 ? 23.688 -12.797 -9.523 1 95.5 234 GLY B CA 1
ATOM 4653 C C . GLY B 1 234 ? 22.219 -12.961 -9.828 1 95.5 234 GLY B C 1
ATOM 4654 O O . GLY B 1 234 ? 21.375 -12.836 -8.945 1 95.5 234 GLY B O 1
ATOM 4655 N N . PHE B 1 235 ? 21.938 -13.336 -11.102 1 98.5 235 PHE B N 1
ATOM 4656 C CA . PHE B 1 235 ? 20.562 -13.531 -11.516 1 98.5 235 PHE B CA 1
ATOM 4657 C C . PHE B 1 235 ? 19.969 -14.789 -10.883 1 98.5 235 PHE B C 1
ATOM 4659 O O . PHE B 1 235 ? 20.625 -15.836 -10.859 1 98.5 235 PHE B O 1
ATOM 4666 N N . THR B 1 236 ? 18.719 -14.734 -10.367 1 98.88 236 THR B N 1
ATOM 4667 C CA . THR B 1 236 ? 18.125 -15.891 -9.703 1 98.88 236 THR B CA 1
ATOM 4668 C C . THR B 1 236 ? 17 -16.484 -10.555 1 98.88 236 THR B C 1
ATOM 4670 O O . THR B 1 236 ? 15.953 -15.859 -10.734 1 98.88 236 THR B O 1
ATOM 4673 N N . PRO B 1 237 ? 17.188 -17.641 -11.102 1 98.88 237 PRO B N 1
ATOM 4674 C CA . PRO B 1 237 ? 16.109 -18.344 -11.789 1 98.88 237 PRO B CA 1
ATOM 4675 C C . PRO B 1 237 ? 15.117 -18.984 -10.812 1 98.88 237 PRO B C 1
ATOM 4677 O O . PRO B 1 237 ? 15.422 -20.031 -10.227 1 98.88 237 PRO B O 1
ATOM 4680 N N . GLY B 1 238 ? 13.969 -18.406 -10.688 1 98.88 238 GLY B N 1
ATOM 4681 C CA . GLY B 1 238 ? 12.945 -18.922 -9.789 1 98.88 238 GLY B CA 1
ATOM 4682 C C . GLY B 1 238 ? 11.766 -19.531 -10.508 1 98.88 238 GLY B C 1
ATOM 4683 O O . GLY B 1 238 ? 11.766 -19.625 -11.734 1 98.88 238 GLY B O 1
ATOM 4684 N N . MET B 1 239 ? 10.812 -20 -9.719 1 98.69 239 MET B N 1
ATOM 4685 C CA . MET B 1 239 ? 9.562 -20.562 -10.227 1 98.69 239 MET B CA 1
ATOM 4686 C C . MET B 1 239 ? 8.516 -20.641 -9.117 1 98.69 239 MET B C 1
ATOM 4688 O O . MET B 1 239 ? 8.844 -20.938 -7.969 1 98.69 239 MET B O 1
ATOM 4692 N N . LEU B 1 240 ? 7.348 -20.281 -9.453 1 98.25 240 LEU B N 1
ATOM 4693 C CA . LEU B 1 240 ? 6.219 -20.594 -8.586 1 98.25 240 LEU B CA 1
ATOM 4694 C C . LEU B 1 240 ? 5.59 -21.922 -8.969 1 98.25 240 LEU B C 1
ATOM 4696 O O . LEU B 1 240 ? 5.137 -22.109 -10.102 1 98.25 240 LEU B O 1
ATOM 4700 N N . GLY B 1 241 ? 5.598 -22.859 -8.062 1 98 241 GLY B N 1
ATOM 4701 C CA . GLY B 1 241 ? 5 -24.172 -8.297 1 98 241 GLY B CA 1
ATOM 4702 C C . GLY B 1 241 ? 3.818 -24.453 -7.383 1 98 241 GLY B C 1
ATOM 4703 O O . GLY B 1 241 ? 3.922 -24.312 -6.164 1 98 241 GLY B O 1
ATOM 4704 N N . TYR B 1 242 ? 2.709 -24.844 -7.992 1 97.81 242 TYR B N 1
ATOM 4705 C CA . TYR B 1 242 ? 1.611 -25.406 -7.215 1 97.81 242 TYR B CA 1
ATOM 4706 C C . TYR B 1 242 ? 1.88 -26.859 -6.875 1 97.81 242 TYR B C 1
ATOM 4708 O O . TYR B 1 242 ? 2.289 -27.641 -7.742 1 97.81 242 TYR B O 1
ATOM 4716 N N . PHE B 1 243 ? 1.633 -27.203 -5.641 1 98.62 243 PHE B N 1
ATOM 4717 C CA . PHE B 1 243 ? 1.959 -28.562 -5.203 1 98.62 243 PHE B CA 1
ATOM 4718 C C . PHE B 1 243 ? 0.7 -29.328 -4.809 1 98.62 243 PHE B C 1
ATOM 4720 O O . PHE B 1 243 ? -0.142 -28.797 -4.074 1 98.62 243 PHE B O 1
ATOM 4727 N N . LEU B 1 244 ? 0.564 -30.484 -5.336 1 98.44 244 LEU B N 1
ATOM 4728 C CA . LEU B 1 244 ? -0.389 -31.531 -4.957 1 98.44 244 LEU B CA 1
ATOM 4729 C C . LEU B 1 244 ? 0.333 -32.75 -4.418 1 98.44 244 LEU B C 1
ATOM 4731 O O . LEU B 1 244 ? 0.875 -33.562 -5.191 1 98.44 244 LEU B O 1
ATOM 4735 N N . ILE B 1 245 ? 0.268 -32.938 -3.072 1 98.56 245 ILE B N 1
ATOM 4736 C CA . ILE B 1 245 ? 1.068 -33.969 -2.441 1 98.56 245 ILE B CA 1
ATOM 4737 C C . ILE B 1 245 ? 0.151 -35.031 -1.839 1 98.56 245 ILE B C 1
ATOM 4739 O O . ILE B 1 245 ? -0.75 -34.719 -1.061 1 98.56 245 ILE B O 1
ATOM 4743 N N . GLY B 1 246 ? 0.311 -36.25 -2.244 1 97.94 246 GLY B N 1
ATOM 4744 C CA . GLY B 1 246 ? -0.438 -37.406 -1.729 1 97.94 246 GLY B CA 1
ATOM 4745 C C . GLY B 1 246 ? 0.45 -38.5 -1.201 1 97.94 246 GLY B C 1
ATOM 4746 O O . GLY B 1 246 ? 1.633 -38.562 -1.543 1 97.94 246 GLY B O 1
ATOM 4747 N N . PRO B 1 247 ? -0.158 -39.312 -0.305 1 97.69 247 PRO B N 1
ATOM 4748 C CA . PRO B 1 247 ? 0.631 -40.406 0.278 1 97.69 247 PRO B CA 1
ATOM 4749 C C . PRO B 1 247 ? 0.882 -41.562 -0.707 1 97.69 247 PRO B C 1
ATOM 4751 O O . PRO B 1 247 ? 1.75 -42.406 -0.472 1 97.69 247 PRO B O 1
ATOM 4754 N N . ASP B 1 248 ? 0.054 -41.594 -1.771 1 97.69 248 ASP B N 1
ATOM 4755 C CA . ASP B 1 248 ? 0.174 -42.688 -2.76 1 97.69 248 ASP B CA 1
ATOM 4756 C C . ASP B 1 248 ? -0.352 -42.219 -4.121 1 97.69 248 ASP B C 1
ATOM 4758 O O . ASP B 1 248 ? -0.886 -41.125 -4.25 1 97.69 248 ASP B O 1
ATOM 4762 N N . GLU B 1 249 ? -0.124 -43.094 -5.074 1 96.75 249 GLU B N 1
ATOM 4763 C CA . GLU B 1 249 ? -0.464 -42.75 -6.457 1 96.75 249 GLU B CA 1
ATOM 4764 C C . GLU B 1 249 ? -1.964 -42.531 -6.617 1 96.75 249 GLU B C 1
ATOM 4766 O O . GLU B 1 249 ? -2.387 -41.656 -7.379 1 96.75 249 GLU B O 1
ATOM 4771 N N . GLU B 1 250 ? -2.713 -43.312 -5.969 1 97.56 250 GLU B N 1
ATOM 4772 C CA . GLU B 1 250 ? -4.164 -43.188 -6.07 1 97.56 250 GLU B CA 1
ATOM 4773 C C . GLU B 1 250 ? -4.641 -41.812 -5.602 1 97.56 250 GLU B C 1
ATOM 4775 O O . GLU B 1 250 ? -5.465 -41.188 -6.266 1 97.56 250 GLU B O 1
ATOM 4780 N N . SER B 1 251 ? -4.137 -41.375 -4.477 1 97.75 251 SER B N 1
ATOM 4781 C CA . SER B 1 251 ? -4.484 -40.062 -3.957 1 97.75 251 SER B CA 1
ATOM 4782 C C . SER B 1 251 ? -4.062 -38.969 -4.922 1 97.75 251 SER B C 1
ATOM 4784 O O . SER B 1 251 ? -4.785 -37.969 -5.102 1 97.75 251 SER B O 1
ATOM 4786 N N . VAL B 1 252 ? -2.947 -39.094 -5.5 1 97.94 252 VAL B N 1
ATOM 4787 C CA . VAL B 1 252 ? -2.416 -38.094 -6.422 1 97.94 252 VAL B CA 1
ATOM 4788 C C . VAL B 1 252 ? -3.322 -38 -7.648 1 97.94 252 VAL B C 1
ATOM 4790 O O . VAL B 1 252 ? -3.633 -36.906 -8.109 1 97.94 252 VAL B O 1
ATOM 4793 N N . GLN B 1 253 ? -3.75 -39.188 -8.109 1 97.25 253 GLN B N 1
ATOM 4794 C CA . GLN B 1 253 ? -4.648 -39.188 -9.258 1 97.25 253 GLN B CA 1
ATOM 4795 C C . GLN B 1 253 ? -5.973 -38.5 -8.922 1 97.25 253 GLN B C 1
ATOM 4797 O O . GLN B 1 253 ? -6.535 -37.781 -9.75 1 97.25 253 GLN B O 1
ATOM 4802 N N . ARG B 1 254 ? -6.418 -38.688 -7.781 1 97 254 ARG B N 1
ATOM 4803 C CA . ARG B 1 254 ? -7.645 -38.031 -7.336 1 97 254 ARG B CA 1
ATOM 4804 C C . ARG B 1 254 ? -7.465 -36.5 -7.285 1 97 254 ARG B C 1
ATOM 4806 O O . ARG B 1 254 ? -8.359 -35.75 -7.688 1 97 254 ARG B O 1
ATOM 4813 N N . LEU B 1 255 ? -6.332 -36.094 -6.766 1 97.81 255 LEU B N 1
ATOM 4814 C CA . LEU B 1 255 ? -6.035 -34.656 -6.684 1 97.81 255 LEU B CA 1
ATOM 4815 C C . LEU B 1 255 ? -6.008 -34.031 -8.07 1 97.81 255 LEU B C 1
ATOM 4817 O O . LEU B 1 255 ? -6.598 -32.969 -8.289 1 97.81 255 LEU B O 1
ATOM 4821 N N . LEU B 1 256 ? -5.41 -34.719 -9 1 97.56 256 LEU B N 1
ATOM 4822 C CA . LEU B 1 256 ? -5.27 -34.219 -10.359 1 97.56 256 LEU B CA 1
ATOM 4823 C C . LEU B 1 256 ? -6.621 -34.156 -11.062 1 97.56 256 LEU B C 1
ATOM 4825 O O . LEU B 1 256 ? -6.832 -33.312 -11.945 1 97.56 256 LEU B O 1
ATOM 4829 N N . ALA B 1 257 ? -7.531 -35 -10.602 1 96.88 257 ALA B N 1
ATOM 4830 C CA . ALA B 1 257 ? -8.844 -35.062 -11.227 1 96.88 257 ALA B CA 1
ATOM 4831 C C . ALA B 1 257 ? -9.812 -34.062 -10.609 1 96.88 257 ALA B C 1
ATOM 4833 O O . ALA B 1 257 ? -10.891 -33.812 -11.156 1 96.88 257 ALA B O 1
ATOM 4834 N N . SER B 1 258 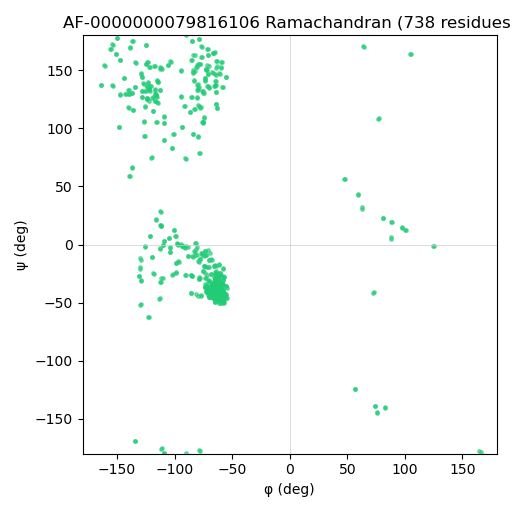? -9.43 -33.469 -9.531 1 96.69 258 SER B N 1
ATOM 4835 C CA . SER B 1 258 ? -10.297 -32.5 -8.836 1 96.69 258 SER B CA 1
ATOM 4836 C C . SER B 1 258 ? -10.695 -31.359 -9.742 1 96.69 258 SER B C 1
ATOM 4838 O O . SER B 1 258 ? -9.852 -30.781 -10.43 1 96.69 258 SER B O 1
ATOM 4840 N N . GLU B 1 259 ? -11.969 -31.016 -9.688 1 96 259 GLU B N 1
ATOM 4841 C CA . GLU B 1 259 ? -12.484 -29.938 -10.531 1 96 259 GLU B CA 1
ATOM 4842 C C . GLU B 1 259 ? -11.891 -28.594 -10.125 1 96 259 GLU B C 1
ATOM 4844 O O . GLU B 1 259 ? -11.609 -27.75 -10.977 1 96 259 GLU B O 1
ATOM 4849 N N . MET B 1 260 ? -11.68 -28.375 -8.828 1 95.69 260 MET B N 1
ATOM 4850 C CA . MET B 1 260 ? -11.109 -27.125 -8.336 1 95.69 260 MET B CA 1
ATOM 4851 C C . MET B 1 260 ? -9.672 -26.953 -8.828 1 95.69 260 MET B C 1
ATOM 4853 O O . MET B 1 260 ? -9.273 -25.859 -9.211 1 95.69 260 MET B O 1
ATOM 4857 N N . VAL B 1 261 ? -8.93 -28.047 -8.836 1 96.75 261 VAL B N 1
ATOM 4858 C CA . VAL B 1 261 ? -7.547 -28.016 -9.312 1 96.75 261 VAL B CA 1
ATOM 4859 C C . VAL B 1 261 ? -7.523 -27.812 -10.82 1 96.75 261 VAL B C 1
ATOM 4861 O O . VAL B 1 261 ? -6.781 -26.969 -11.328 1 96.75 261 VAL B O 1
ATOM 4864 N N . ARG B 1 262 ? -8.352 -28.531 -11.508 1 96.06 262 ARG B N 1
ATOM 4865 C CA . ARG B 1 262 ? -8.422 -28.422 -12.961 1 96.06 262 ARG B CA 1
ATOM 4866 C C . ARG B 1 262 ? -8.805 -27 -13.383 1 96.06 262 ARG B C 1
ATOM 4868 O O . ARG B 1 262 ? -8.266 -26.469 -14.352 1 96.06 262 ARG B O 1
ATOM 4875 N N . MET B 1 263 ? -9.688 -26.359 -12.633 1 94.5 263 MET B N 1
ATOM 4876 C CA . MET B 1 263 ? -10.133 -25.016 -12.984 1 94.5 263 MET B CA 1
ATOM 4877 C C . MET B 1 263 ? -8.984 -24.016 -12.891 1 94.5 263 MET B C 1
ATOM 4879 O O . MET B 1 263 ? -8.922 -23.062 -13.664 1 94.5 263 MET B O 1
ATOM 4883 N N . LEU B 1 264 ? -8.039 -24.25 -12.047 1 92.31 264 LEU B N 1
ATOM 4884 C CA . LEU B 1 264 ? -6.883 -23.359 -11.914 1 92.31 264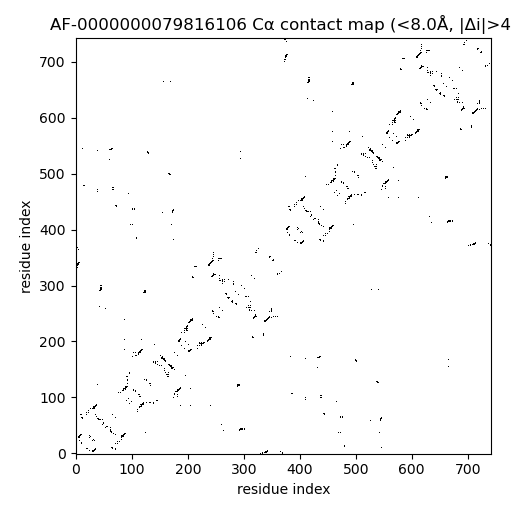 LEU B CA 1
ATOM 4885 C C . LEU B 1 264 ? -6.062 -23.344 -13.203 1 92.31 264 LEU B C 1
ATOM 4887 O O . LEU B 1 264 ? -5.375 -22.359 -13.484 1 92.31 264 LEU B O 1
ATOM 4891 N N . CYS B 1 265 ? -6.16 -24.359 -14 1 92.56 265 CYS B N 1
ATOM 4892 C CA . CYS B 1 265 ? -5.371 -24.484 -15.219 1 92.56 265 CYS B CA 1
ATOM 4893 C C . CYS B 1 265 ? -5.914 -23.594 -16.312 1 92.56 265 CYS B C 1
ATOM 4895 O O . CYS B 1 265 ? -5.281 -23.422 -17.359 1 92.56 265 CYS B O 1
ATOM 4897 N N . ILE B 1 266 ? -7.094 -23 -16.078 1 88.5 266 ILE B N 1
ATOM 4898 C CA . ILE B 1 266 ? -7.68 -22.062 -17.031 1 88.5 266 ILE B CA 1
ATOM 4899 C C . ILE B 1 266 ? -6.715 -20.906 -17.281 1 88.5 266 ILE B C 1
ATOM 4901 O O . ILE B 1 266 ? -6.797 -20.234 -18.312 1 88.5 266 ILE B O 1
ATOM 4905 N N . LEU B 1 267 ? -5.785 -20.688 -16.344 1 82.75 267 LEU B N 1
ATOM 4906 C CA . LEU B 1 267 ? -4.867 -19.547 -16.375 1 82.75 267 LEU B CA 1
ATOM 4907 C C . LEU B 1 267 ? -3.74 -19.797 -17.375 1 82.75 267 LEU B C 1
ATOM 4909 O O . LEU B 1 267 ? -3.02 -18.859 -17.75 1 82.75 267 LEU B O 1
ATOM 4913 N N . MET B 1 268 ? -3.623 -20.984 -17.812 1 84 268 MET B N 1
ATOM 4914 C CA . MET B 1 268 ? -2.547 -21.297 -18.75 1 84 268 MET B CA 1
ATOM 4915 C C . MET B 1 268 ? -2.846 -20.719 -20.125 1 84 268 MET B C 1
ATOM 4917 O O . MET B 1 268 ? -3.99 -20.75 -20.578 1 84 268 MET B O 1
ATOM 4921 N N . PRO B 1 269 ? -1.849 -20.266 -20.766 1 82.62 269 PRO B N 1
ATOM 4922 C CA . PRO B 1 269 ? -2.061 -19.75 -22.125 1 82.62 269 PRO B CA 1
ATOM 4923 C C . PRO B 1 269 ? -2.533 -20.812 -23.094 1 82.62 269 PRO B C 1
ATOM 4925 O O . PRO B 1 269 ? -2.217 -22 -22.922 1 82.62 269 PRO B O 1
ATOM 4928 N N . ASN B 1 270 ? -3.158 -20.312 -24.156 1 85.75 270 ASN B N 1
ATOM 4929 C CA . ASN B 1 270 ? -3.725 -21.219 -25.141 1 85.75 270 ASN B CA 1
ATOM 4930 C C . ASN B 1 270 ? -2.645 -22.062 -25.797 1 85.75 270 ASN B C 1
ATOM 4932 O O . ASN B 1 270 ? -2.867 -23.25 -26.094 1 85.75 270 ASN B O 1
ATOM 4936 N N . TRP B 1 271 ? -1.52 -21.453 -26.016 1 82.75 271 TRP B N 1
ATOM 4937 C CA . TRP B 1 271 ? -0.479 -22.172 -26.734 1 82.75 271 TRP B CA 1
ATOM 4938 C C . TRP B 1 271 ? 0.002 -23.375 -25.938 1 82.75 271 TRP B C 1
ATOM 4940 O O . TRP B 1 271 ? 0.472 -24.359 -26.516 1 82.75 271 TRP B O 1
ATOM 4950 N N . VAL B 1 272 ? -0.146 -23.375 -24.625 1 83.69 272 VAL B N 1
ATOM 4951 C CA . VAL B 1 272 ? 0.239 -24.516 -23.812 1 83.69 272 VAL B CA 1
ATOM 4952 C C . VAL B 1 272 ? -0.72 -25.672 -24.062 1 83.69 272 VAL B C 1
ATOM 4954 O O . VAL B 1 272 ? -0.29 -26.828 -24.219 1 83.69 272 VAL B O 1
ATOM 4957 N N . TYR B 1 273 ? -1.99 -25.391 -24.094 1 88.75 273 TYR B N 1
ATOM 4958 C CA . TYR B 1 273 ? -2.98 -26.422 -24.422 1 88.75 273 TYR B CA 1
ATOM 4959 C C . TYR B 1 273 ? -2.715 -27.016 -25.797 1 88.75 273 TYR B C 1
ATOM 4961 O O . TYR B 1 273 ? -2.709 -28.234 -25.969 1 88.75 273 TYR B O 1
ATOM 4969 N N . GLU B 1 274 ? -2.41 -26.109 -26.688 1 89.19 274 GLU B N 1
ATOM 4970 C CA . GLU B 1 274 ? -2.152 -26.547 -28.062 1 89.19 274 GLU B CA 1
ATOM 4971 C C . GLU B 1 274 ? -0.915 -27.438 -28.125 1 89.19 274 GLU B C 1
ATOM 4973 O O . GLU B 1 274 ? -0.889 -28.406 -28.891 1 89.19 274 GLU B O 1
ATOM 4978 N N . SER B 1 275 ? 0.039 -27.094 -27.375 1 86 275 SER B N 1
ATOM 4979 C CA . SER B 1 275 ? 1.276 -27.859 -27.375 1 86 275 SER B CA 1
ATOM 4980 C C . SER B 1 275 ? 1.045 -29.266 -26.828 1 86 275 SER B C 1
ATOM 4982 O O . SER B 1 275 ? 1.833 -30.188 -27.094 1 86 275 SER B O 1
ATOM 4984 N N . MET B 1 276 ? -0.044 -29.453 -26.125 1 89.12 276 MET B N 1
ATOM 4985 C CA . MET B 1 276 ? -0.396 -30.766 -25.594 1 89.12 276 MET B CA 1
ATOM 4986 C C . MET B 1 276 ? -1.394 -31.484 -26.516 1 89.12 276 MET B C 1
ATOM 4988 O O . MET B 1 276 ? -1.894 -32.562 -26.172 1 89.12 276 MET B O 1
ATOM 4992 N N . GLY B 1 277 ? -1.729 -30.797 -27.609 1 91.12 277 GLY B N 1
ATOM 4993 C CA . GLY B 1 277 ? -2.686 -31.359 -28.547 1 91.12 277 GLY B CA 1
ATOM 4994 C C . GLY B 1 277 ? -4.129 -31.172 -28.109 1 91.12 277 GLY B C 1
ATOM 4995 O O . GLY B 1 277 ? -5.004 -31.938 -28.516 1 91.12 277 GLY B O 1
ATOM 4996 N N . LEU B 1 278 ? -4.328 -30.188 -27.266 1 93.38 278 LEU B N 1
ATOM 4997 C CA . LEU B 1 278 ? -5.668 -29.953 -26.734 1 93.38 278 LEU B CA 1
ATOM 4998 C C . LEU B 1 278 ? -6.258 -28.656 -27.281 1 93.38 278 LEU B C 1
ATOM 5000 O O . LEU B 1 278 ? -5.52 -27.75 -27.672 1 93.38 278 LEU B O 1
ATOM 5004 N N . GLU B 1 279 ? -7.605 -28.656 -27.375 1 91.88 279 GLU B N 1
ATOM 5005 C CA . GLU B 1 279 ? -8.305 -27.406 -27.641 1 91.88 279 GLU B CA 1
ATOM 5006 C C . GLU B 1 279 ? -8.336 -26.5 -26.406 1 91.88 279 GLU B C 1
ATOM 5008 O O . GLU B 1 279 ? -8.734 -26.938 -25.328 1 91.88 279 GLU B O 1
ATOM 5013 N N . PRO B 1 280 ? -7.973 -25.266 -26.578 1 91.44 280 PRO B N 1
ATOM 5014 C CA . PRO B 1 280 ? -8.016 -24.359 -25.438 1 91.44 280 PRO B CA 1
ATOM 5015 C C . PRO B 1 280 ? -9.43 -24.141 -24.906 1 91.44 280 PRO B C 1
ATOM 5017 O O . PRO B 1 280 ? -10.383 -24.094 -25.688 1 91.44 280 PRO B O 1
ATOM 5020 N N . PRO B 1 281 ? -9.523 -23.969 -23.594 1 90.12 281 PRO B N 1
ATOM 5021 C CA . PRO B 1 281 ? -10.844 -23.781 -22.984 1 90.12 281 PRO B CA 1
ATOM 5022 C C . PRO B 1 281 ? -11.414 -22.391 -23.266 1 90.12 281 PRO B C 1
ATOM 5024 O O . PRO B 1 281 ? -12.625 -22.188 -23.172 1 90.12 281 PRO B O 1
ATOM 5027 N N . LEU B 1 282 ? -10.594 -21.406 -23.453 1 84.88 282 LEU B N 1
ATOM 5028 C CA . LEU B 1 282 ? -11.039 -20.031 -23.688 1 84.88 282 LEU B CA 1
ATOM 5029 C C . LEU B 1 282 ? -10.688 -19.594 -25.109 1 84.88 282 LEU B C 1
ATOM 5031 O O . LEU B 1 282 ? -9.773 -20.141 -25.719 1 84.88 282 LEU B O 1
ATOM 5035 N N . GLY B 1 283 ? -11.523 -18.672 -25.562 1 77.81 283 GLY B N 1
ATOM 5036 C CA . GLY B 1 283 ? -11.156 -18 -26.797 1 77.81 283 GLY B CA 1
ATOM 5037 C C . GLY B 1 283 ? -10.117 -16.906 -26.594 1 77.81 283 GLY B C 1
ATOM 5038 O O . GLY B 1 283 ? -9.648 -16.703 -25.469 1 77.81 283 GLY B O 1
ATOM 5039 N N . GLY B 1 284 ? -9.656 -16.266 -27.672 1 74.31 284 GLY B N 1
ATOM 5040 C CA . GLY B 1 284 ? -8.68 -15.195 -27.578 1 74.31 284 GLY B CA 1
ATOM 5041 C C . GLY B 1 284 ? -7.273 -15.688 -27.312 1 74.31 284 GLY B C 1
ATOM 5042 O O . GLY B 1 284 ? -6.832 -16.672 -27.922 1 74.31 284 GLY B O 1
ATOM 5043 N N . SER B 1 285 ? -6.484 -14.883 -26.516 1 68.69 285 SER B N 1
ATOM 5044 C CA . SER B 1 285 ? -5.113 -15.266 -26.188 1 68.69 285 SER B CA 1
ATOM 5045 C C . SER B 1 285 ? -5.074 -16.219 -24.984 1 68.69 285 SER B C 1
ATOM 5047 O O . SER B 1 285 ? -4.066 -16.875 -24.75 1 68.69 285 SER B O 1
ATOM 5049 N N . GLY B 1 286 ? -6.215 -16.312 -24.375 1 68.69 286 GLY B N 1
ATOM 5050 C CA . GLY B 1 286 ? -6.301 -17.203 -23.219 1 68.69 286 GLY B CA 1
ATOM 5051 C C . GLY B 1 286 ? -5.414 -16.766 -22.078 1 68.69 286 GLY B C 1
ATOM 5052 O O . GLY B 1 286 ? -4.75 -15.734 -22.141 1 68.69 286 GLY B O 1
ATOM 5053 N N . GLY B 1 287 ? -5.695 -17.562 -20.859 1 65.88 287 GLY B N 1
ATOM 5054 C CA . GLY B 1 287 ? -4.805 -17.438 -19.703 1 65.88 287 GLY B CA 1
ATOM 5055 C C . GLY B 1 287 ? -5.133 -16.25 -18.828 1 65.88 287 GLY B C 1
ATOM 5056 O O . GLY B 1 287 ? -6.305 -15.953 -18.594 1 65.88 287 GLY B O 1
ATOM 5057 N N . PHE B 1 288 ? -4.191 -15.664 -18.391 1 65.56 288 PHE B N 1
ATOM 5058 C CA . PHE B 1 288 ? -4.203 -14.547 -17.453 1 65.56 288 PHE B CA 1
ATOM 5059 C C . PHE B 1 288 ? -4.738 -13.281 -18.109 1 65.56 288 PHE B C 1
ATOM 5061 O O . PHE B 1 288 ? -5.148 -12.344 -17.438 1 65.56 288 PHE B O 1
ATOM 5068 N N . HIS B 1 289 ? -5.004 -13.359 -19.391 1 68.62 289 HIS B N 1
ATOM 5069 C CA . HIS B 1 289 ? -5.246 -12.102 -20.094 1 68.62 289 HIS B CA 1
ATOM 5070 C C . HIS B 1 289 ? -6.738 -11.883 -20.328 1 68.62 289 HIS B C 1
ATOM 5072 O O . HIS B 1 289 ? -7.203 -10.742 -20.375 1 68.62 289 HIS B O 1
ATOM 5078 N N . ASP B 1 290 ? -7.492 -12.93 -20.391 1 78.38 290 ASP B N 1
ATOM 5079 C CA . ASP B 1 290 ? -8.844 -12.719 -20.891 1 78.38 290 ASP B CA 1
ATOM 5080 C C . ASP B 1 290 ? -9.891 -13.25 -19.922 1 78.38 290 ASP B C 1
ATOM 5082 O O . ASP B 1 290 ? -11.086 -13.023 -20.094 1 78.38 290 ASP B O 1
ATOM 5086 N N . PHE B 1 291 ? -9.453 -13.773 -18.938 1 88.25 291 PHE B N 1
ATOM 5087 C CA . PHE B 1 291 ? -10.359 -14.5 -18.062 1 88.25 291 PHE B CA 1
ATOM 5088 C C . PHE B 1 291 ? -10.852 -13.609 -16.938 1 88.25 291 PHE B C 1
ATOM 5090 O O . PHE B 1 291 ? -10.047 -12.961 -16.266 1 88.25 291 PHE B O 1
ATOM 5097 N N . ILE B 1 292 ? -12.195 -13.523 -16.75 1 93.38 292 ILE B N 1
ATOM 5098 C CA . ILE B 1 292 ? -12.836 -12.805 -15.656 1 93.38 292 ILE B CA 1
ATOM 5099 C C . ILE B 1 292 ? -13.805 -13.734 -14.93 1 93.38 292 ILE B C 1
ATOM 5101 O O . ILE B 1 292 ? -14.914 -13.984 -15.414 1 93.38 292 ILE B O 1
ATOM 5105 N N . PRO B 1 293 ? -13.461 -14.172 -13.781 1 94.44 293 PRO B N 1
ATOM 5106 C CA . PRO B 1 293 ? -14.188 -15.242 -13.086 1 94.44 293 PRO B CA 1
ATOM 5107 C C . PRO B 1 293 ? -15.633 -14.859 -12.758 1 94.44 293 PRO B C 1
ATOM 5109 O O . PRO B 1 293 ? -16.516 -15.719 -12.727 1 94.44 293 PRO B O 1
ATOM 5112 N N . THR B 1 294 ? -15.898 -13.633 -12.523 1 95.19 294 THR B N 1
ATOM 5113 C CA . THR B 1 294 ? -17.234 -13.195 -12.117 1 95.19 294 THR B CA 1
ATOM 5114 C C . THR B 1 294 ? -18.188 -13.234 -13.305 1 95.19 294 THR B C 1
ATOM 5116 O O . THR B 1 294 ? -19.406 -13.102 -13.125 1 95.19 294 THR B O 1
ATOM 5119 N N . ARG B 1 295 ? -17.688 -13.523 -14.453 1 93.38 295 ARG B N 1
ATOM 5120 C CA . ARG B 1 295 ? -18.5 -13.484 -15.664 1 93.38 295 ARG B CA 1
ATOM 5121 C C . ARG B 1 295 ? -18.703 -14.883 -16.234 1 93.38 295 ARG B C 1
ATOM 5123 O O . ARG B 1 295 ? -19.078 -15.039 -17.391 1 93.38 295 ARG B O 1
ATOM 5130 N N . VAL B 1 296 ? -18.469 -15.906 -15.477 1 93.38 296 VAL B N 1
ATOM 5131 C CA . VAL B 1 296 ? -18.531 -17.297 -15.938 1 93.38 296 VAL B CA 1
ATOM 5132 C C . VAL B 1 296 ? -19.75 -17.984 -15.336 1 93.38 296 VAL B C 1
ATOM 5134 O O . VAL B 1 296 ? -19.734 -18.375 -14.164 1 93.38 296 VAL B O 1
ATOM 5137 N N . PRO B 1 297 ? -20.766 -18.188 -16.094 1 93.69 297 PRO B N 1
ATOM 5138 C CA . PRO B 1 297 ? -21.938 -18.891 -15.57 1 93.69 297 PRO B CA 1
ATOM 5139 C C . PRO B 1 297 ? -21.688 -20.391 -15.359 1 93.69 297 PRO B C 1
ATOM 5141 O O . PRO B 1 297 ? -20.688 -20.922 -15.844 1 93.69 297 PRO B O 1
ATOM 5144 N N . ARG B 1 298 ? -22.594 -20.984 -14.695 1 92.38 298 ARG B N 1
ATOM 5145 C CA . ARG B 1 298 ? -22.438 -22.375 -14.289 1 92.38 298 ARG B CA 1
ATOM 5146 C C . ARG B 1 298 ? -22.25 -23.297 -15.492 1 92.38 298 ARG B C 1
ATOM 5148 O O . ARG B 1 298 ? -21.391 -24.172 -15.484 1 92.38 298 ARG B O 1
ATOM 5155 N N . GLU B 1 299 ? -22.984 -23.094 -16.469 1 93.25 299 GLU B N 1
ATOM 5156 C CA . GLU B 1 299 ? -22.891 -23.922 -17.672 1 93.25 299 GLU B CA 1
ATOM 5157 C C . GLU B 1 299 ? -21.531 -23.812 -18.328 1 93.25 299 GLU B C 1
ATOM 5159 O O . GLU B 1 299 ? -21 -24.797 -18.859 1 93.25 299 GLU B O 1
ATOM 5164 N N . GLU B 1 300 ? -21.031 -22.641 -18.266 1 92.06 300 GLU B N 1
ATOM 5165 C CA . GLU B 1 300 ? -19.719 -22.406 -18.844 1 92.06 300 GLU B CA 1
ATOM 5166 C C . GLU B 1 300 ? -18.625 -23.078 -18.016 1 92.06 300 GLU B C 1
ATOM 5168 O O . GLU B 1 300 ? -17.609 -23.531 -18.562 1 92.06 300 GLU B O 1
ATOM 5173 N N . VAL B 1 301 ? -18.797 -23.188 -16.734 1 93.06 301 VAL B N 1
ATOM 5174 C CA . VAL B 1 301 ? -17.859 -23.891 -15.883 1 93.06 301 VAL B CA 1
ATOM 5175 C C . VAL B 1 301 ? -17.719 -25.344 -16.328 1 93.06 301 VAL B C 1
ATOM 5177 O O . VAL B 1 301 ? -16.609 -25.844 -16.5 1 93.06 301 VAL B O 1
ATOM 5180 N N . ASP B 1 302 ? -18.812 -25.938 -16.562 1 92.88 302 ASP B N 1
ATOM 5181 C CA . ASP B 1 302 ? -18.812 -27.344 -17 1 92.88 302 ASP B CA 1
ATOM 5182 C C . ASP B 1 302 ? -18.109 -27.5 -18.344 1 92.88 302 ASP B C 1
ATOM 5184 O O . ASP B 1 302 ? -17.312 -28.422 -18.516 1 92.88 302 ASP B O 1
ATOM 5188 N N . ARG B 1 303 ? -18.453 -26.625 -19.188 1 93.81 303 ARG B N 1
ATOM 5189 C CA . ARG B 1 303 ? -17.828 -26.672 -20.5 1 93.81 303 ARG B CA 1
ATOM 5190 C C . ARG B 1 303 ? -16.312 -26.516 -20.391 1 93.81 303 ARG B C 1
ATOM 5192 O O . ARG B 1 303 ? -15.562 -27.266 -21 1 93.81 303 ARG B O 1
ATOM 5199 N N . ILE B 1 304 ? -15.844 -25.562 -19.625 1 92.69 304 ILE B N 1
ATOM 5200 C CA . ILE B 1 304 ? -14.422 -25.281 -19.422 1 92.69 304 ILE B CA 1
ATOM 5201 C C . ILE B 1 304 ? -13.727 -26.516 -18.844 1 92.69 304 ILE B C 1
ATOM 5203 O O . ILE B 1 304 ? -12.68 -26.922 -19.344 1 92.69 304 ILE B O 1
ATOM 5207 N N . LEU B 1 305 ? -14.359 -27.125 -17.922 1 93.81 305 LEU B N 1
ATOM 5208 C CA . LEU B 1 305 ? -13.758 -28.266 -17.234 1 93.81 305 LEU B CA 1
ATOM 5209 C C . LEU B 1 305 ? -13.625 -29.453 -18.156 1 93.81 305 LEU B C 1
ATOM 5211 O O . LEU B 1 305 ? -12.68 -30.25 -18.047 1 93.81 305 LEU B O 1
ATOM 5215 N N . THR B 1 306 ? -14.523 -29.594 -19.078 1 93.75 306 THR B N 1
ATOM 5216 C CA . THR B 1 306 ? -14.43 -30.688 -20.047 1 93.75 306 THR B CA 1
ATOM 5217 C C . THR B 1 306 ? -13.195 -30.531 -20.922 1 93.75 306 THR B C 1
ATOM 5219 O O . THR B 1 306 ? -12.641 -31.516 -21.406 1 93.75 306 THR B O 1
ATOM 5222 N N . LYS B 1 307 ? -12.773 -29.328 -21.047 1 93 307 LYS B N 1
ATOM 5223 C CA . LYS B 1 307 ? -11.633 -29.031 -21.906 1 93 307 LYS B CA 1
ATOM 5224 C C . LYS B 1 307 ? -10.32 -29.078 -21.125 1 93 307 LYS B C 1
ATOM 5226 O O . LYS B 1 307 ? -9.242 -28.891 -21.688 1 93 307 LYS B O 1
ATOM 5231 N N . ILE B 1 308 ? -10.359 -29.297 -19.859 1 94.56 308 ILE B N 1
ATOM 5232 C CA . ILE B 1 308 ? -9.172 -29.328 -19.016 1 94.56 308 ILE B CA 1
ATOM 5233 C C . ILE B 1 308 ? -9.055 -30.703 -18.359 1 94.56 308 ILE B C 1
ATOM 5235 O O . ILE B 1 308 ? -9.344 -30.844 -17.156 1 94.56 308 ILE B O 1
ATOM 5239 N N . PRO B 1 309 ? -8.656 -31.641 -19.094 1 93.75 309 PRO B N 1
ATOM 5240 C CA . PRO B 1 309 ? -8.484 -32.969 -18.516 1 93.75 309 PRO B CA 1
ATOM 5241 C C . PRO B 1 309 ? -7.371 -33.031 -17.469 1 93.75 309 PRO B C 1
ATOM 5243 O O . PRO B 1 309 ? -6.551 -32.094 -17.391 1 93.75 309 PRO B O 1
ATOM 5246 N N . PRO B 1 310 ? -7.309 -34.094 -16.656 1 93.38 310 PRO B N 1
ATOM 5247 C CA . PRO B 1 310 ? -6.332 -34.219 -15.562 1 93.38 310 PRO B CA 1
ATOM 5248 C C . PRO B 1 310 ? -4.891 -34.125 -16.062 1 93.38 310 PRO B C 1
ATOM 5250 O O . PRO B 1 310 ? -4 -33.719 -15.312 1 93.38 310 PRO B O 1
ATOM 5253 N N . GLN B 1 311 ? -4.656 -34.469 -17.25 1 90.81 311 GLN B N 1
ATOM 5254 C CA . GLN B 1 311 ? -3.318 -34.406 -17.812 1 90.81 311 GLN B CA 1
ATOM 5255 C C . GLN B 1 311 ? -2.799 -32.969 -17.797 1 90.81 311 GLN B C 1
ATOM 5257 O O . GLN B 1 311 ? -1.596 -32.75 -17.656 1 90.81 311 GLN B O 1
ATOM 5262 N N . VAL B 1 312 ? -3.682 -32.031 -17.953 1 93.06 312 VAL B N 1
ATOM 5263 C CA . VAL B 1 312 ? -3.305 -30.625 -17.953 1 93.06 312 VAL B CA 1
ATOM 5264 C C . VAL B 1 312 ? -2.871 -30.203 -16.547 1 93.06 312 VAL B C 1
ATOM 5266 O O . VAL B 1 312 ? -1.882 -29.484 -16.391 1 93.06 312 VAL B O 1
ATOM 5269 N N . SER B 1 313 ? -3.627 -30.703 -15.539 1 94.94 313 SER B N 1
ATOM 5270 C CA . SER B 1 313 ? -3.266 -30.406 -14.156 1 94.94 313 SER B CA 1
ATOM 5271 C C . SER B 1 313 ? -1.888 -30.953 -13.812 1 94.94 313 SER B C 1
ATOM 5273 O O . SER B 1 313 ? -1.136 -30.344 -13.055 1 94.94 313 SER B O 1
ATOM 5275 N N . SER B 1 314 ? -1.562 -32.094 -14.367 1 93.44 314 SER B N 1
ATOM 5276 C CA . SER B 1 314 ? -0.26 -32.719 -14.133 1 93.44 314 SER B CA 1
ATOM 5277 C C . SER B 1 314 ? 0.865 -31.875 -14.727 1 93.44 314 SER B C 1
ATOM 5279 O O . SER B 1 314 ? 1.985 -31.875 -14.211 1 93.44 314 SER B O 1
ATOM 5281 N N . HIS B 1 315 ? 0.567 -31.219 -15.789 1 92.5 315 HIS B N 1
ATOM 5282 C CA . HIS B 1 315 ? 1.531 -30.328 -16.422 1 92.5 315 HIS B CA 1
ATOM 5283 C C . HIS B 1 315 ? 1.705 -29.047 -15.609 1 92.5 315 HIS B C 1
ATOM 5285 O O . HIS B 1 315 ? 2.82 -28.531 -15.469 1 92.5 315 HIS B O 1
ATOM 5291 N N . TYR B 1 316 ? 0.635 -28.594 -15.039 1 93.69 316 TYR B N 1
ATOM 5292 C CA . TYR B 1 316 ? 0.588 -27.281 -14.422 1 93.69 316 TYR B CA 1
ATOM 5293 C C . TYR B 1 316 ? 1.101 -27.328 -12.984 1 93.69 316 TYR B C 1
ATOM 5295 O O . TYR B 1 316 ? 1.623 -26.344 -12.469 1 93.69 316 TYR B O 1
ATOM 5303 N N . ALA B 1 317 ? 0.968 -28.516 -12.328 1 97.06 317 ALA B N 1
ATOM 5304 C CA . ALA B 1 317 ? 1.298 -28.625 -10.914 1 97.06 317 ALA B CA 1
ATOM 5305 C C . ALA B 1 317 ? 2.377 -29.672 -10.68 1 97.06 317 ALA B C 1
ATOM 5307 O O . ALA B 1 317 ? 2.578 -30.562 -11.516 1 97.06 317 ALA B O 1
ATOM 5308 N N . PHE B 1 318 ? 3.127 -29.484 -9.633 1 98.25 318 PHE B N 1
ATOM 5309 C CA . PHE B 1 318 ? 3.912 -30.578 -9.062 1 98.25 318 PHE B CA 1
ATOM 5310 C C . PHE B 1 318 ? 3.02 -31.547 -8.281 1 98.25 318 PHE B C 1
ATOM 5312 O O . PHE B 1 318 ? 2.564 -31.219 -7.184 1 98.25 318 PHE B O 1
ATOM 5319 N N . ALA B 1 319 ? 2.752 -32.719 -8.867 1 98.38 319 ALA B N 1
ATOM 5320 C CA . ALA B 1 319 ? 1.83 -33.688 -8.242 1 98.38 319 ALA B CA 1
ATOM 5321 C C . ALA B 1 319 ? 2.502 -35.031 -8.008 1 98.38 319 ALA B C 1
ATOM 5323 O O . ALA B 1 319 ? 3.027 -35.625 -8.938 1 98.38 319 ALA B O 1
ATOM 5324 N N . GLY B 1 320 ? 2.492 -35.469 -6.727 1 98.44 320 GLY B N 1
ATOM 5325 C CA . GLY B 1 320 ? 3.125 -36.75 -6.438 1 98.44 320 GLY B CA 1
ATOM 5326 C C . GLY B 1 320 ? 3.357 -36.969 -4.953 1 98.44 320 GLY B C 1
ATOM 5327 O O . GLY B 1 320 ? 2.902 -36.188 -4.121 1 98.44 320 GLY B O 1
ATOM 5328 N N . THR B 1 321 ? 3.973 -38.125 -4.676 1 98.12 321 THR B N 1
ATOM 5329 C CA . THR B 1 321 ? 4.5 -38.375 -3.336 1 98.12 321 THR B CA 1
ATOM 5330 C C . THR B 1 321 ? 5.73 -37.5 -3.076 1 98.12 321 THR B C 1
ATOM 5332 O O . THR B 1 321 ? 6.32 -36.969 -4.012 1 98.12 321 THR B O 1
ATOM 5335 N N . PRO B 1 322 ? 6.125 -37.344 -1.811 1 97.94 322 PRO B N 1
ATOM 5336 C CA . PRO B 1 322 ? 7.316 -36.531 -1.521 1 97.94 322 PRO B CA 1
ATOM 5337 C C . PRO B 1 322 ? 8.547 -37 -2.295 1 97.94 322 PRO B C 1
ATOM 5339 O O . PRO B 1 322 ? 9.305 -36.188 -2.816 1 97.94 322 PRO B O 1
ATOM 5342 N N . GLU B 1 323 ? 8.672 -38.312 -2.455 1 97.5 323 GLU B N 1
ATOM 5343 C CA . GLU B 1 323 ? 9.828 -38.875 -3.166 1 97.5 323 GLU B CA 1
ATOM 5344 C C . GLU B 1 323 ? 9.773 -38.531 -4.652 1 97.5 323 GLU B C 1
ATOM 5346 O O . GLU B 1 323 ? 10.781 -38.125 -5.242 1 97.5 323 GLU B O 1
ATOM 5351 N N . GLN B 1 324 ? 8.625 -38.688 -5.227 1 98 324 GLN B N 1
ATOM 5352 C CA . GLN B 1 324 ? 8.445 -38.344 -6.637 1 98 324 GLN B CA 1
ATOM 5353 C C . GLN B 1 324 ? 8.695 -36.875 -6.902 1 98 324 GLN B C 1
ATOM 5355 O O . GLN B 1 324 ? 9.32 -36.5 -7.898 1 98 324 GLN B O 1
ATOM 5360 N N . LEU B 1 325 ? 8.203 -36.094 -6.027 1 98.44 325 LEU B N 1
ATOM 5361 C CA . LEU B 1 325 ? 8.352 -34.656 -6.172 1 98.44 325 LEU B CA 1
ATOM 5362 C C . LEU B 1 325 ? 9.812 -34.25 -6.035 1 98.44 325 LEU B C 1
ATOM 5364 O O . LEU B 1 325 ? 10.281 -33.375 -6.762 1 98.44 325 LEU B O 1
ATOM 5368 N N . ALA B 1 326 ? 10.531 -34.812 -5.117 1 98.19 326 ALA B N 1
ATOM 5369 C CA . ALA B 1 326 ? 11.953 -34.531 -4.953 1 98.19 326 ALA B CA 1
ATOM 5370 C C . ALA B 1 326 ? 12.727 -34.812 -6.238 1 98.19 326 ALA B C 1
ATOM 5372 O O . ALA B 1 326 ? 13.578 -34.031 -6.652 1 98.19 326 ALA B O 1
ATOM 5373 N N . GLU B 1 327 ? 12.367 -35.938 -6.828 1 97.75 327 GLU B N 1
ATOM 5374 C CA . GLU B 1 327 ? 13.008 -36.281 -8.094 1 97.75 327 GLU B CA 1
ATOM 5375 C C . GLU B 1 327 ? 12.688 -35.281 -9.188 1 97.75 327 GLU B C 1
ATOM 5377 O O . GLU B 1 327 ? 13.562 -34.906 -9.977 1 97.75 327 GLU B O 1
ATOM 5382 N N . GLU B 1 328 ? 11.469 -34.906 -9.234 1 98.06 328 GLU B N 1
ATOM 5383 C CA . GLU B 1 328 ? 11.062 -33.938 -10.234 1 98.06 328 GLU B CA 1
ATOM 5384 C C . GLU B 1 328 ? 11.773 -32.594 -10.023 1 98.06 328 GLU B C 1
ATOM 5386 O O . GLU B 1 328 ? 12.227 -31.984 -10.984 1 98.06 328 GLU B O 1
ATOM 5391 N N . ILE B 1 329 ? 11.852 -32.125 -8.781 1 98.5 329 ILE B N 1
ATOM 5392 C CA . ILE B 1 329 ? 12.523 -30.859 -8.461 1 98.5 329 ILE B CA 1
ATOM 5393 C C . ILE B 1 329 ? 13.984 -30.938 -8.883 1 98.5 329 ILE B C 1
ATOM 5395 O O . ILE B 1 329 ? 14.547 -29.953 -9.367 1 98.5 329 ILE B O 1
ATOM 5399 N N . GLU B 1 330 ? 14.594 -32.094 -8.719 1 98 330 GLU B N 1
ATOM 5400 C CA . GLU B 1 330 ? 15.977 -32.281 -9.125 1 98 330 GLU B CA 1
ATOM 5401 C C . GLU B 1 330 ? 16.156 -32 -10.617 1 98 330 GLU B C 1
ATOM 5403 O O . GLU B 1 330 ? 17.156 -31.422 -11.039 1 98 330 GLU B O 1
ATOM 5408 N N . ARG B 1 331 ? 15.195 -32.469 -11.406 1 98.19 331 ARG B N 1
ATOM 5409 C CA . ARG B 1 331 ? 15.25 -32.219 -12.852 1 98.19 331 ARG B CA 1
ATOM 5410 C C . ARG B 1 331 ? 15.227 -30.734 -13.156 1 98.19 331 ARG B C 1
ATOM 5412 O O . ARG B 1 331 ? 15.922 -30.266 -14.062 1 98.19 331 ARG B O 1
ATOM 5419 N N . TYR B 1 332 ? 14.406 -29.984 -12.453 1 98.56 332 TYR B N 1
ATOM 5420 C CA . TYR B 1 332 ? 14.352 -28.547 -12.641 1 98.56 332 TYR B CA 1
ATOM 5421 C C . TYR B 1 332 ? 15.617 -27.875 -12.133 1 98.56 332 TYR B C 1
ATOM 5423 O O . TYR B 1 332 ? 16.094 -26.891 -12.711 1 98.56 332 TYR B O 1
ATOM 5431 N N . HIS B 1 333 ? 16.125 -28.375 -11.008 1 98.5 333 HIS B N 1
ATOM 5432 C CA . HIS B 1 333 ? 17.406 -27.891 -10.516 1 98.5 333 HIS B CA 1
ATOM 5433 C C . HIS B 1 333 ? 18.516 -28.047 -11.555 1 98.5 333 HIS B C 1
ATOM 5435 O O . HIS B 1 333 ? 19.297 -27.125 -11.797 1 98.5 333 HIS B O 1
ATOM 5441 N N . ASP B 1 334 ? 18.531 -29.203 -12.164 1 98.19 334 ASP B N 1
ATOM 5442 C CA . ASP B 1 334 ? 19.5 -29.484 -13.219 1 98.19 334 ASP B CA 1
ATOM 5443 C C . ASP B 1 334 ? 19.281 -28.547 -14.406 1 98.19 334 ASP B C 1
ATOM 5445 O O . ASP B 1 334 ? 20.234 -28.203 -15.109 1 98.19 334 ASP B O 1
ATOM 5449 N N . ALA B 1 335 ? 18.031 -28.125 -14.57 1 98.62 335 ALA B N 1
ATOM 5450 C CA . ALA B 1 335 ? 17.703 -27.219 -15.664 1 98.62 335 ALA B CA 1
ATOM 5451 C C . ALA B 1 335 ? 18.031 -25.781 -15.305 1 98.62 335 ALA B C 1
ATOM 5453 O O . ALA B 1 335 ? 17.906 -24.875 -16.141 1 98.62 335 ALA B O 1
ATOM 5454 N N . GLY B 1 336 ? 18.375 -25.469 -14.039 1 98.44 336 GLY B N 1
ATOM 5455 C CA . GLY B 1 336 ? 18.859 -24.156 -13.672 1 98.44 336 GLY B CA 1
ATOM 5456 C C . GLY B 1 336 ? 18.062 -23.516 -12.555 1 98.44 336 GLY B C 1
ATOM 5457 O O . GLY B 1 336 ? 18.406 -22.438 -12.078 1 98.44 336 GLY B O 1
ATOM 5458 N N . LEU B 1 337 ? 17.047 -24.188 -12.078 1 98.69 337 LEU B N 1
ATOM 5459 C CA . LEU B 1 337 ? 16.188 -23.656 -11.023 1 98.69 337 LEU B CA 1
ATOM 5460 C C . LEU B 1 337 ? 16.969 -23.469 -9.727 1 98.69 337 LEU B C 1
ATOM 5462 O O . LEU B 1 337 ? 17.688 -24.375 -9.289 1 98.69 337 LEU B O 1
ATOM 5466 N N . ARG B 1 338 ? 16.828 -22.234 -9.102 1 98.62 338 ARG B N 1
ATOM 5467 C CA . ARG B 1 338 ? 17.594 -21.984 -7.887 1 98.62 338 ARG B CA 1
ATOM 5468 C C . ARG B 1 338 ? 16.703 -21.453 -6.77 1 98.62 338 ARG B C 1
ATOM 5470 O O . ARG B 1 338 ? 17.109 -21.422 -5.602 1 98.62 338 ARG B O 1
ATOM 5477 N N . HIS B 1 339 ? 15.469 -21.062 -7.051 1 98.88 339 HIS B N 1
ATOM 5478 C CA . HIS B 1 339 ? 14.484 -20.672 -6.055 1 98.88 339 HIS B CA 1
ATOM 5479 C C . HIS B 1 339 ? 13.094 -21.188 -6.418 1 98.88 339 HIS B C 1
ATOM 5481 O O . HIS B 1 339 ? 12.531 -20.797 -7.445 1 98.88 339 HIS B O 1
ATOM 5487 N N . LEU B 1 340 ? 12.539 -22.016 -5.598 1 98.81 340 LEU B N 1
ATOM 5488 C CA . LEU B 1 340 ? 11.234 -22.625 -5.863 1 98.81 340 LEU B CA 1
ATOM 5489 C C . LEU B 1 340 ? 10.227 -22.234 -4.789 1 98.81 340 LEU B C 1
ATOM 5491 O O . LEU B 1 340 ? 10.414 -22.547 -3.609 1 98.81 340 LEU B O 1
ATOM 5495 N N . VAL B 1 341 ? 9.195 -21.484 -5.184 1 98.81 341 VAL B N 1
ATOM 5496 C CA . VAL B 1 341 ? 8.078 -21.234 -4.289 1 98.81 341 VAL B CA 1
ATOM 5497 C C . VAL B 1 341 ? 7.137 -22.438 -4.27 1 98.81 341 VAL B C 1
ATOM 5499 O O . VAL B 1 341 ? 6.574 -22.812 -5.305 1 98.81 341 VAL B O 1
ATOM 5502 N N . MET B 1 342 ? 6.953 -23.016 -3.133 1 98.44 342 MET B N 1
ATOM 5503 C CA . MET B 1 342 ? 6.141 -24.219 -3.002 1 98.44 342 MET B CA 1
ATOM 5504 C C . MET B 1 342 ? 4.75 -23.891 -2.465 1 98.44 342 MET B C 1
ATOM 5506 O O . MET B 1 342 ? 4.547 -23.844 -1.251 1 98.44 342 MET B O 1
ATOM 5510 N N . TRP B 1 343 ? 3.857 -23.734 -3.359 1 98.12 343 TRP B N 1
ATOM 5511 C CA . TRP B 1 343 ? 2.49 -23.391 -2.982 1 98.12 343 TRP B CA 1
ATOM 5512 C C . TRP B 1 343 ? 1.634 -24.641 -2.842 1 98.12 343 TRP B C 1
ATOM 5514 O O . TRP B 1 343 ? 1.129 -25.172 -3.836 1 98.12 343 TRP B O 1
ATOM 5524 N N . ASN B 1 344 ? 1.406 -25.062 -1.651 1 97.94 344 ASN B N 1
ATOM 5525 C CA . ASN B 1 344 ? 0.631 -26.266 -1.358 1 97.94 344 ASN B CA 1
ATOM 5526 C C . ASN B 1 344 ? -0.862 -26.047 -1.573 1 97.94 344 ASN B C 1
ATOM 5528 O O . ASN B 1 344 ? -1.506 -25.344 -0.785 1 97.94 344 ASN B O 1
ATOM 5532 N N . ILE B 1 345 ? -1.425 -26.656 -2.617 1 96.62 345 ILE B N 1
ATOM 5533 C CA . ILE B 1 345 ? -2.85 -26.484 -2.883 1 96.62 345 ILE B CA 1
ATOM 5534 C C . ILE B 1 345 ? -3.562 -27.828 -2.75 1 96.62 345 ILE B C 1
ATOM 5536 O O . ILE B 1 345 ? -4.633 -28.031 -3.328 1 96.62 345 ILE B O 1
ATOM 5540 N N . THR B 1 346 ? -2.99 -28.75 -2.047 1 97.94 346 THR B N 1
ATOM 5541 C CA . THR B 1 346 ? -3.545 -30.094 -1.868 1 97.94 346 THR B CA 1
ATOM 5542 C C . THR B 1 346 ? -4.953 -30.016 -1.28 1 97.94 346 THR B C 1
ATOM 5544 O O . THR B 1 346 ? -5.855 -30.734 -1.727 1 97.94 346 THR B O 1
ATOM 5547 N N . GLY B 1 347 ? -5.141 -29.156 -0.321 1 94.5 347 GLY B N 1
ATOM 5548 C CA . GLY B 1 347 ? -6.445 -29.016 0.306 1 94.5 347 GLY B CA 1
ATOM 5549 C C . GLY B 1 347 ? -7.523 -28.547 -0.656 1 94.5 347 GLY B C 1
ATOM 5550 O O . GLY B 1 347 ? -8.703 -28.844 -0.46 1 94.5 347 GLY B O 1
ATOM 5551 N N . LEU B 1 348 ? -7.152 -27.828 -1.651 1 92.81 348 LEU B N 1
ATOM 5552 C CA . LEU B 1 348 ? -8.086 -27.391 -2.686 1 92.81 348 LEU B CA 1
ATOM 5553 C C . LEU B 1 348 ? -8.602 -28.578 -3.484 1 92.81 348 LEU B C 1
ATOM 5555 O O . LEU B 1 348 ? -9.773 -28.609 -3.887 1 92.81 348 LEU B O 1
ATOM 5559 N N . GLY B 1 349 ? -7.746 -29.516 -3.689 1 93.94 349 GLY B N 1
ATOM 5560 C CA . GLY B 1 349 ? -8.125 -30.703 -4.434 1 93.94 349 GLY B CA 1
ATOM 5561 C C . GLY B 1 349 ? -8.867 -31.734 -3.596 1 93.94 349 GLY B C 1
ATOM 5562 O O . GLY B 1 349 ? -9.859 -32.312 -4.051 1 93.94 349 GLY B O 1
ATOM 5563 N N . ASP B 1 350 ? -8.367 -31.938 -2.396 1 94.94 350 ASP B N 1
ATOM 5564 C CA . ASP B 1 350 ? -8.945 -32.875 -1.447 1 94.94 350 ASP B CA 1
ATOM 5565 C C . ASP B 1 350 ? -8.742 -32.406 -0.009 1 94.94 350 ASP B C 1
ATOM 5567 O O . ASP B 1 350 ? -7.68 -32.625 0.577 1 94.94 350 ASP B O 1
ATOM 5571 N N . PRO B 1 351 ? -9.766 -31.844 0.578 1 92.44 351 PRO B N 1
ATOM 5572 C CA . PRO B 1 351 ? -9.648 -31.312 1.934 1 92.44 351 PRO B CA 1
ATOM 5573 C C . PRO B 1 351 ? -9.195 -32.344 2.949 1 92.44 351 PRO B C 1
ATOM 5575 O O . PRO B 1 351 ? -8.555 -32.031 3.943 1 92.44 351 PRO B O 1
ATOM 5578 N N . GLU B 1 352 ? -9.469 -33.594 2.744 1 93.69 352 GLU B N 1
ATOM 5579 C CA . GLU B 1 352 ? -9.109 -34.656 3.676 1 93.69 352 GLU B CA 1
ATOM 5580 C C . GLU B 1 352 ? -7.602 -34.906 3.693 1 93.69 352 GLU B C 1
ATOM 5582 O O . GLU B 1 352 ? -7.07 -35.469 4.645 1 93.69 352 GLU B O 1
ATOM 5587 N N . LEU B 1 353 ? -6.953 -34.438 2.617 1 96.31 353 LEU B N 1
ATOM 5588 C CA . LEU B 1 353 ? -5.516 -34.656 2.516 1 96.31 353 LEU B CA 1
ATOM 5589 C C . LEU B 1 353 ? -4.742 -33.438 2.996 1 96.31 353 LEU B C 1
ATOM 5591 O O . LEU B 1 353 ? -3.508 -33.438 3.014 1 96.31 353 LEU B O 1
ATOM 5595 N N . ALA B 1 354 ? -5.402 -32.406 3.412 1 94.44 354 ALA B N 1
ATOM 5596 C CA . ALA B 1 354 ? -4.754 -31.156 3.793 1 94.44 354 ALA B CA 1
ATOM 5597 C C . ALA B 1 354 ? -3.742 -31.375 4.914 1 94.44 354 ALA B C 1
ATOM 5599 O O . ALA B 1 354 ? -2.592 -30.938 4.82 1 94.44 354 ALA B O 1
ATOM 5600 N N . ARG B 1 355 ? -4.16 -32.062 5.922 1 94.69 355 ARG B N 1
ATOM 5601 C CA . ARG B 1 355 ? -3.273 -32.312 7.055 1 94.69 355 ARG B CA 1
ATOM 5602 C C . ARG B 1 355 ? -2.039 -33.094 6.629 1 94.69 355 ARG B C 1
ATOM 5604 O O . ARG B 1 355 ? -0.913 -32.719 6.977 1 94.69 355 ARG B O 1
ATOM 5611 N N . TYR B 1 356 ? -2.273 -34.125 5.914 1 96.94 356 TYR B N 1
ATOM 5612 C CA . TYR B 1 356 ? -1.157 -34.906 5.43 1 96.94 356 TYR B CA 1
ATOM 5613 C C . TYR B 1 356 ? -0.209 -34.062 4.582 1 96.94 356 TYR B C 1
ATOM 5615 O O . TYR B 1 356 ? 1.01 -34.25 4.641 1 96.94 356 TYR B O 1
ATOM 5623 N N . SER B 1 357 ? -0.771 -33.25 3.799 1 96.88 357 SER B N 1
ATOM 5624 C CA . SER B 1 357 ? 0.026 -32.5 2.83 1 96.88 357 SER B CA 1
ATOM 5625 C C . SER B 1 357 ? 1.068 -31.625 3.525 1 96.88 357 SER B C 1
ATOM 5627 O O . SER B 1 357 ? 2.156 -31.391 2.99 1 96.88 357 SER B O 1
ATOM 5629 N N . PHE B 1 358 ? 0.825 -31.156 4.699 1 95.12 358 PHE B N 1
ATOM 5630 C CA . PHE B 1 358 ? 1.809 -30.359 5.426 1 95.12 358 PHE B CA 1
ATOM 5631 C C . PHE B 1 358 ? 2.975 -31.234 5.883 1 95.12 358 PHE B C 1
ATOM 5633 O O . PHE B 1 358 ? 4.129 -30.797 5.844 1 95.12 358 PHE B O 1
ATOM 5640 N N . GLN B 1 359 ? 2.672 -32.406 6.293 1 96.06 359 GLN B N 1
ATOM 5641 C CA . GLN B 1 359 ? 3.727 -33.375 6.609 1 96.06 359 GLN B CA 1
ATOM 5642 C C . GLN B 1 359 ? 4.539 -33.719 5.367 1 96.06 359 GLN B C 1
ATOM 5644 O O . GLN B 1 359 ? 5.77 -33.781 5.418 1 96.06 359 GLN B O 1
ATOM 5649 N N . GLY B 1 360 ? 3.824 -33.969 4.328 1 97.5 360 GLY B N 1
ATOM 5650 C CA . GLY B 1 360 ? 4.484 -34.25 3.066 1 97.5 360 GLY B CA 1
ATOM 5651 C C . GLY B 1 360 ? 5.402 -33.125 2.598 1 97.5 360 GLY B C 1
ATOM 5652 O O . GLY B 1 360 ? 6.492 -33.406 2.088 1 97.5 360 GLY B O 1
ATOM 5653 N N . MET B 1 361 ? 4.98 -31.891 2.797 1 96.69 361 MET B N 1
ATOM 5654 C CA . MET B 1 361 ? 5.793 -30.734 2.422 1 96.69 361 MET B CA 1
ATOM 5655 C C . MET B 1 361 ? 7.074 -30.688 3.248 1 96.69 361 MET B C 1
ATOM 5657 O O . MET B 1 361 ? 8.141 -30.344 2.73 1 96.69 361 MET B O 1
ATOM 5661 N N . ASN B 1 362 ? 6.941 -31 4.523 1 96.06 362 ASN B N 1
ATOM 5662 C CA . ASN B 1 362 ? 8.109 -31.031 5.395 1 96.06 362 ASN B CA 1
ATOM 5663 C C . ASN B 1 362 ? 9.102 -32.094 4.961 1 96.06 362 ASN B C 1
ATOM 5665 O O . ASN B 1 362 ? 10.312 -31.875 4.953 1 96.06 362 ASN B O 1
ATOM 5669 N N . GLU B 1 363 ? 8.555 -33.281 4.625 1 96.94 363 GLU B N 1
ATOM 5670 C CA . GLU B 1 363 ? 9.391 -34.344 4.133 1 96.94 363 GLU B CA 1
ATOM 5671 C C . GLU B 1 363 ? 10.086 -33.969 2.832 1 96.94 363 GLU B C 1
ATOM 5673 O O . GLU B 1 363 ? 11.281 -34.219 2.664 1 96.94 363 GLU B O 1
ATOM 5678 N N . LEU B 1 364 ? 9.336 -33.375 1.992 1 97.88 364 LEU B N 1
ATOM 5679 C CA . LEU B 1 364 ? 9.875 -32.906 0.711 1 97.88 364 LEU B CA 1
ATOM 5680 C C . LEU B 1 364 ? 11 -31.922 0.917 1 97.88 364 LEU B C 1
ATOM 5682 O O . LEU B 1 364 ? 12.062 -32.031 0.3 1 97.88 364 LEU B O 1
ATOM 5686 N N . LYS B 1 365 ? 10.773 -30.953 1.725 1 97 365 LYS B N 1
ATOM 5687 C CA . LYS B 1 365 ? 11.789 -29.953 2.016 1 97 365 LYS B CA 1
ATOM 5688 C C . LYS B 1 365 ? 13.07 -30.594 2.537 1 97 365 LYS B C 1
ATOM 5690 O O . LYS B 1 365 ? 14.172 -30.234 2.117 1 97 365 LYS B O 1
ATOM 5695 N N . ALA B 1 366 ? 12.922 -31.562 3.406 1 95.75 366 ALA B N 1
ATOM 5696 C CA . ALA B 1 366 ? 14.078 -32.25 3.969 1 95.75 366 ALA B CA 1
ATOM 5697 C C . ALA B 1 366 ? 14.859 -33 2.883 1 95.75 366 ALA B C 1
ATOM 5699 O O . ALA B 1 366 ? 16.094 -33 2.9 1 95.75 366 ALA B O 1
ATOM 5700 N N . MET B 1 367 ? 14.156 -33.531 1.954 1 96.25 367 MET B N 1
ATOM 5701 C CA . MET B 1 367 ? 14.789 -34.281 0.876 1 96.25 367 MET B CA 1
ATOM 5702 C C . MET B 1 367 ? 15.539 -33.344 -0.07 1 96.25 367 MET B C 1
ATOM 5704 O O . MET B 1 367 ? 16.609 -33.688 -0.561 1 96.25 367 MET B O 1
ATOM 5708 N N . VAL B 1 368 ? 14.969 -32.25 -0.331 1 96 368 VAL B N 1
ATOM 5709 C CA . VAL B 1 368 ? 15.5 -31.312 -1.321 1 96 368 VAL B CA 1
ATOM 5710 C C . VAL B 1 368 ? 16.688 -30.547 -0.732 1 96 368 VAL B C 1
ATOM 5712 O O . VAL B 1 368 ? 17.688 -30.328 -1.413 1 96 368 VAL B O 1
ATOM 5715 N N . LYS B 1 369 ? 16.594 -30.062 0.526 1 90.19 369 LYS B N 1
ATOM 5716 C CA . LYS B 1 369 ? 17.656 -29.297 1.172 1 90.19 369 LYS B CA 1
ATOM 5717 C C . LYS B 1 369 ? 18.75 -30.219 1.73 1 90.19 369 LYS B C 1
ATOM 5719 O O . LYS B 1 369 ? 19.859 -29.781 2 1 90.19 369 LYS B O 1
ATOM 5724 N N . GLY B 1 370 ? 18.641 -31.391 1.634 1 75.38 370 GLY B N 1
ATOM 5725 C CA . GLY B 1 370 ? 19.594 -32.344 2.205 1 75.38 370 GLY B CA 1
ATOM 5726 C C . GLY B 1 370 ? 19.422 -32.5 3.703 1 75.38 370 GLY B C 1
ATOM 5727 O O . GLY B 1 370 ? 19.094 -31.562 4.41 1 75.38 370 GLY B O 1
ATOM 5728 N N . ALA B 1 371 ? 18.891 -33.625 4.285 1 50.44 371 ALA B N 1
ATOM 5729 C CA . ALA B 1 371 ? 18.719 -33.938 5.699 1 50.44 371 ALA B CA 1
ATOM 5730 C C . ALA B 1 371 ? 19.922 -33.469 6.512 1 50.44 371 ALA B C 1
ATOM 5732 O O . ALA B 1 371 ? 21.062 -33.5 6.027 1 50.44 371 ALA B O 1
#

Foldseek 3Di:
DQFAEEEEADFAPPLVVSLVVLQVCVVLPHQAYEFEAAQADQAFLQQLDVVAAPCCVVDVHPRGGDHQLVSLLSNLLVHAGHAYEYLAAACQVPPLLRVLLSQQVSQVSNVQRYEHEYELAFVQRAVVVPTDDDPSLQSRLQSLVVSVCQQPQAAHFDFDDDPNDTGDRDHNNRYHNPDDGHFYEYADDDLSRLLSCLCRGQEYEYFFAALVSLLVSVVSSVVSVVVNVHDNPRRAYEYEAEEAADPDPVLLLLLLQRLLLLSLLQQPFQVVCVVVVFGRLDPDRTHRYDDHSHPAHPVSSVSSSVRRGSVSSVRRHQTYHLVSSLVRVVSNVVSPHHYYYYYYCNCSSPVVCVVVVVVRVSSNVCSNVPD/DQFAEEEEADFAPPLVVRLVVLQVCVVLPHQAYEYEAAQAAQAFLQQLDVVAAPCCVVDVHNRGGDHQLVSLLSNLLVHAGHAYEYLAAACQVPPLLRVLLSQQVSQVSNVQRYEHEYELAFVQRAVVVPTDDDPSLQSRLQSLVVSVCQQPQAAHFDFDDDPNDTGDRDHNNRYHNPDDGHFYEYADDDLSRLLSCLQRGQEYEYFFAALVSLLVSVVSSVVSNVVNVHDNPRRAYEYEAEEAADPDDVLLLLLLQRLLLLSVLQQPFQVVCVVVVFGRLDPDRTHRYDDHSHPAHPVSSVSSSVRRGSVSSVRRHQTYHLVSSLVRVVSNVVSPHHYYYYYYCNCSSPVVCVVVVVVRVSSNVCSNVPD

Organism: NCBI:txid1608957

Secondary structure (DSSP, 8-state):
---EEEEEPP-SS-HHHHHHHHHHHHHTT-SEEEE---SS-SS-GGG-STTT-GGGGT-S-TT----HHHHHHHHHTT-SS-EEEES-B-SSSS-HHHHHHHHHHHHHHHTS-EEEEE-S--GGGTGGGT---S-HHHHHHHHHHHHHHHHTTTTS-EEEE-SS-EEEEE---PPPSTTSPPEEEE---SHHHHHHHHHH-SEE--B---HHHHHHHHHHHHHHHHHTT---TT-EEEEEEEEEE-SSHHHHHHHHH-HHHHHHGGGSBHHHHHHTT---SSSTTBGGGT--GGG--HHHHHHHHHTS-HHHHHHHEEEE-HHHHHHHHHHHHHTT--EEEEEE-HHHH-GGGHHHHHHHHHHHHHHHH--/---EEEEEPP-SS-HHHHHHHHHHHHHTT-SEEEE---SS-SS-GGG-STTT-GGGGT-S-TT----HHHHHHHHHTT-SS-EEEES-B-SSSS-HHHHHHHHHHHHHHHTS-EEEEE-S--GGGTGGGT---S-HHHHHHHHHHHHHHHHTTTTS-EEEE-SS-EEEEE---PPPSTTSPPEEEE---SHHHHHHHHHH-SEE--B---HHHHHHHHHHHHHHHHHTT---TT-EEEEEEEEEE-SSHHHHHHHHH-HHHHHHGGGSBHHHHHHTT---SSSTTBGGGT--GGG--HHHHHHHHHTS-HHHHHHHEEEE-HHHHHHHHHHHHHTT--EEEEEE-HHHH-GGGHHHHHHHHHHHHHHHH--

Nearest PDB structures (foldseek):
  8qpm-assembly2_D  TM=8.301E-01  e=1.230E-24  Methanocaldococcus jannaschii
  1ezw-assembly1_A  TM=7.410E-01  e=1.053E-21  Methanopyrus kandleri
  3fgc-assembly1_A  TM=7.255E-01  e=6.109E-16  Vibrio harveyi
  1xkj-assembly1_A  TM=7.553E-01  e=1.122E-14  Vibrio harveyi
  6fri-assembly2_C  TM=7.023E-01  e=2.453E-13  Photobacterium leiognathi